Protein AF-A0A7S2U3B2-F1 (afdb_monomer_lite)

Radius of gyration: 33.64 Å; chains: 1; bounding box: 68×94×94 Å

Foldseek 3Di:
DLLADDPDPHAQWDPPVDDLVRPDDDIDGNDADPDDHGRVLRSDPCNCVVLLVVLLLVLLVVLLVLLLVLLVLQLVVCVVVVVPLCNVQPSVLLNLLSCLQSVVLNVLVVLLVVDDCPDPPAADADDSVVVNVCLVVPQLDDDPSHDSDPPVSVSSNVSVVSNVVSLVSLLVRVLVVVVVVVVVVVPDDDDDDDDDDDDPPDDPDDPDPDPDDDDDDDDDDDDDDDDDDDDDDDDDDDDDDDDDDDDDDDPVVPVVSVVRSVVSNVVSVCSVVLSVVSSVLSSVSSVLVSVLSVVSVCLCCCQQVVQQPVVPPPPVSNVVSVVVSVVCCCCPNVPPSVVVVVVSVVCCCPRSRCVNRPPPPDDDDDDPDPVVVCVVPPD

InterPro domains:
  IPR002490 V-type ATPase, V0 complex, 116kDa subunit family [PF01496] (1-370)
  IPR002490 V-type ATPase, V0 complex, 116kDa subunit family [PTHR11629] (1-371)

Organism: NCBI:txid641309

Sequence (379 aa):
CFSVPINAFGSHWDSKGYWIGGPKGSFSANGPYPYGVDPIWYGTKNQLQFFNSLKMKISVILGVTQMTFGIFLGAFNHVYERDWLGLFLEWIPRMLFMTCTFGYMIAIIVYKWTVDWSQPGLNAPPNLIQTMIKMFLSPGVVPKDSELYPGQAEVQLYLILTALLSVPVMLLAKPCINHFCCSQGGGGGRHGDDHHGPGATEMDQVVHEKTGLMQSKGKSGGYGSLEEGGDSKRGGGGGGVSASHEHEGDEHGEHSFSDVLIHQGIHTIEFVLGCVSNTASYLRLWALSLAHAELSEVFWSKLIVGLGLEGGFGPVGMVLAFGAWFVATFAVLLCMDTMECVLHALRLHWVEFQNKFYHAEGYKFDALDFASDAFKYGE

Structure (mmCIF, N/CA/C/O backbone):
data_AF-A0A7S2U3B2-F1
#
_entry.id   AF-A0A7S2U3B2-F1
#
loop_
_atom_site.group_PDB
_atom_site.id
_atom_site.type_symbol
_atom_site.label_atom_id
_atom_site.label_alt_id
_atom_site.label_comp_id
_atom_site.label_asym_id
_atom_site.label_entity_id
_atom_site.label_seq_id
_atom_site.pdbx_PDB_ins_code
_atom_site.Cartn_x
_atom_site.Cartn_y
_atom_site.Cartn_z
_atom_site.occupancy
_atom_site.B_iso_or_equiv
_atom_site.auth_seq_id
_atom_site.auth_comp_id
_atom_site.auth_asym_id
_atom_site.auth_atom_id
_atom_site.pdbx_PDB_model_num
ATOM 1 N N . CYS A 1 1 ? 8.469 0.133 -20.065 1.00 76.69 1 CYS A N 1
ATOM 2 C CA . CYS A 1 1 ? 8.571 -1.229 -20.626 1.00 76.69 1 CYS A CA 1
ATOM 3 C C . CYS A 1 1 ? 10.051 -1.577 -20.713 1.00 76.69 1 CYS A C 1
ATOM 5 O O . CYS A 1 1 ? 10.758 -0.807 -21.343 1.00 76.69 1 CYS A O 1
ATOM 7 N N . PHE A 1 2 ? 10.527 -2.635 -20.042 1.00 79.25 2 PHE A N 1
ATOM 8 C CA . PHE A 1 2 ? 11.958 -3.004 -20.004 1.00 79.25 2 PHE A CA 1
ATOM 9 C C . PHE A 1 2 ? 12.896 -1.806 -19.734 1.00 79.25 2 PHE A C 1
ATOM 11 O O . PHE A 1 2 ? 13.703 -1.432 -20.574 1.00 79.25 2 PHE A O 1
ATOM 18 N N . SER A 1 3 ? 12.722 -1.142 -18.586 1.00 76.38 3 SER A N 1
ATOM 19 C CA . SER A 1 3 ? 13.345 0.149 -18.219 1.00 76.38 3 SER A CA 1
ATOM 20 C C . SER A 1 3 ? 13.009 1.379 -19.086 1.00 76.38 3 SER A C 1
ATOM 22 O O . SER A 1 3 ? 13.077 2.496 -18.581 1.00 76.38 3 SER A O 1
ATOM 24 N N . VAL A 1 4 ? 12.615 1.227 -20.353 1.00 80.06 4 VAL A N 1
ATOM 25 C CA . VAL A 1 4 ? 12.355 2.348 -21.277 1.00 80.06 4 VAL A CA 1
ATOM 26 C C . VAL A 1 4 ? 10.967 2.981 -21.024 1.00 80.06 4 VAL A C 1
ATOM 28 O O . VAL A 1 4 ? 9.979 2.243 -20.886 1.00 80.06 4 VAL A O 1
ATOM 31 N N . PRO A 1 5 ? 10.830 4.323 -20.972 1.00 81.19 5 PRO A N 1
ATOM 32 C CA . PRO A 1 5 ? 9.531 4.996 -20.863 1.00 81.19 5 PRO A CA 1
ATOM 33 C C . PRO A 1 5 ? 8.681 4.857 -22.138 1.00 81.19 5 PRO A C 1
ATOM 35 O O . PRO A 1 5 ? 9.207 4.778 -23.245 1.00 81.19 5 PRO A O 1
ATOM 38 N N . ILE A 1 6 ? 7.349 4.884 -21.997 1.00 80.75 6 ILE A N 1
ATOM 39 C CA . ILE A 1 6 ? 6.411 4.923 -23.134 1.00 80.75 6 ILE A CA 1
ATOM 40 C C . ILE A 1 6 ? 5.823 6.332 -23.236 1.00 80.75 6 ILE A C 1
ATOM 42 O O . ILE A 1 6 ? 4.977 6.713 -22.427 1.00 80.75 6 ILE A O 1
ATOM 46 N N . ASN A 1 7 ? 6.230 7.095 -24.251 1.00 81.00 7 ASN A N 1
ATOM 47 C CA . ASN A 1 7 ? 5.630 8.393 -24.552 1.00 81.00 7 ASN A CA 1
ATOM 48 C C . ASN A 1 7 ? 4.385 8.225 -25.438 1.00 81.00 7 ASN A C 1
ATOM 50 O O . ASN A 1 7 ? 4.483 8.248 -26.661 1.00 81.00 7 ASN A O 1
ATOM 54 N N . ALA A 1 8 ? 3.231 8.012 -24.801 1.00 77.81 8 ALA A N 1
ATOM 55 C CA . ALA A 1 8 ? 1.950 7.797 -25.479 1.00 77.81 8 ALA A CA 1
ATOM 56 C C . ALA A 1 8 ? 1.129 9.087 -25.671 1.00 77.81 8 ALA A C 1
ATOM 58 O O . ALA A 1 8 ? 0.425 9.210 -26.668 1.00 77.81 8 ALA A O 1
ATOM 59 N N . PHE A 1 9 ? 1.220 10.041 -24.734 1.00 77.81 9 PHE A N 1
ATOM 60 C CA . PHE A 1 9 ? 0.371 11.245 -24.703 1.00 77.81 9 PHE A CA 1
ATOM 61 C C . PHE A 1 9 ? 1.137 12.567 -24.901 1.00 77.81 9 PHE A C 1
ATOM 63 O O . PHE A 1 9 ? 0.523 13.630 -24.889 1.00 77.81 9 PHE A O 1
ATOM 70 N N . GLY A 1 10 ? 2.460 12.513 -25.090 1.00 75.88 10 GLY A N 1
ATOM 71 C CA . GLY A 1 10 ? 3.335 13.687 -25.120 1.00 75.88 10 GLY A CA 1
ATOM 72 C C . GLY A 1 10 ? 3.741 14.147 -23.715 1.00 75.88 10 GLY A C 1
ATOM 73 O O . GLY A 1 10 ? 2.912 14.209 -22.810 1.00 75.88 10 GLY A O 1
ATOM 74 N N . SER A 1 11 ? 5.022 14.490 -23.530 1.00 76.00 11 SER A N 1
ATOM 75 C CA . SER A 1 11 ? 5.510 15.131 -22.297 1.00 76.00 11 SER A CA 1
ATOM 76 C C . SER A 1 11 ? 4.694 16.388 -22.012 1.00 76.00 11 SER A C 1
ATOM 78 O O . SER A 1 11 ? 4.615 17.274 -22.865 1.00 76.00 11 SER A O 1
ATOM 80 N N . HIS A 1 12 ? 4.125 16.485 -20.812 1.00 75.44 12 HIS A N 1
ATOM 81 C CA . HIS A 1 12 ? 3.446 17.698 -20.344 1.00 75.44 12 HIS A CA 1
ATOM 82 C C . HIS A 1 12 ? 4.423 18.677 -19.666 1.00 75.44 12 HIS A C 1
ATOM 84 O O . HIS A 1 12 ? 4.019 19.721 -19.155 1.00 75.44 12 HIS A O 1
ATOM 90 N N . TRP A 1 13 ? 5.725 18.381 -19.708 1.00 73.56 13 TRP A N 1
ATOM 91 C CA . TRP A 1 13 ? 6.795 19.300 -19.337 1.00 73.56 13 TRP A CA 1
ATOM 92 C C . TRP A 1 13 ? 7.389 19.970 -20.573 1.00 73.56 13 TRP A C 1
ATOM 94 O O . TRP A 1 13 ? 7.889 19.301 -21.481 1.00 73.56 13 TRP A O 1
ATOM 104 N N . ASP A 1 14 ? 7.369 21.301 -20.574 1.00 66.56 14 ASP A N 1
ATOM 105 C CA . ASP A 1 14 ? 7.989 22.141 -21.592 1.00 66.56 14 ASP A CA 1
ATOM 106 C C . ASP A 1 14 ? 9.500 22.269 -21.349 1.00 66.56 14 ASP A C 1
ATOM 108 O O . ASP A 1 14 ? 9.976 22.894 -20.387 1.00 66.56 14 ASP A O 1
ATOM 112 N N . SER A 1 15 ? 10.256 21.676 -22.269 1.00 61.41 15 SER A N 1
ATOM 113 C CA . SER A 1 15 ? 11.672 21.930 -22.485 1.00 61.41 15 SER A CA 1
ATOM 114 C C . SER A 1 15 ? 11.867 23.278 -23.188 1.00 61.41 15 SER A C 1
ATOM 116 O O . SER A 1 15 ? 11.974 23.325 -24.415 1.00 61.41 15 SER A O 1
ATOM 118 N N . LYS A 1 16 ? 12.002 24.360 -22.406 1.00 56.31 16 LYS A N 1
ATOM 119 C CA . LYS A 1 16 ? 12.279 25.746 -22.856 1.00 56.31 16 LYS A CA 1
ATOM 120 C C . LYS A 1 16 ? 13.660 25.916 -23.520 1.00 56.31 16 LYS A C 1
ATOM 122 O O . LYS A 1 16 ? 14.511 26.648 -23.024 1.00 56.31 16 LYS A O 1
ATOM 127 N N . GLY A 1 17 ? 13.910 25.189 -24.609 1.00 52.84 17 GLY A N 1
ATOM 128 C CA . GLY A 1 17 ? 15.209 25.047 -25.276 1.00 52.84 17 GLY A CA 1
ATOM 129 C C . GLY A 1 17 ? 16.146 23.987 -24.673 1.00 52.84 17 GLY A C 1
ATOM 130 O O . GLY A 1 17 ? 17.257 23.826 -25.166 1.00 52.84 17 GLY A O 1
ATOM 131 N N . TYR A 1 18 ? 15.730 23.254 -23.631 1.00 54.81 18 TYR A N 1
ATOM 132 C CA . TYR A 1 18 ? 16.591 22.324 -22.880 1.00 54.81 18 TYR A CA 1
ATOM 133 C C . TYR A 1 18 ? 16.289 20.851 -23.189 1.00 54.81 18 TYR A C 1
ATOM 135 O O . TYR A 1 18 ? 15.365 20.270 -22.625 1.00 54.81 18 TYR A O 1
ATOM 143 N N . TRP A 1 19 ? 17.087 20.225 -24.056 1.00 55.03 19 TRP A N 1
ATOM 144 C CA . TRP A 1 19 ? 17.022 18.780 -24.313 1.00 55.03 19 TRP A CA 1
ATOM 145 C C . TRP A 1 19 ? 17.720 17.950 -23.222 1.00 55.03 19 TRP A C 1
ATOM 147 O O . TRP A 1 19 ? 18.538 18.454 -22.448 1.00 55.03 19 TRP A O 1
ATOM 157 N N . ILE A 1 20 ? 17.433 16.645 -23.184 1.00 49.94 20 ILE A N 1
ATOM 158 C CA . ILE A 1 20 ? 18.119 15.681 -22.310 1.00 49.94 20 ILE A CA 1
ATOM 159 C C . ILE A 1 20 ? 19.614 15.665 -22.677 1.00 49.94 20 ILE A C 1
ATOM 161 O O . ILE A 1 20 ? 19.974 15.403 -23.821 1.00 49.94 20 ILE A O 1
ATOM 165 N N . GLY A 1 21 ? 20.481 15.990 -21.713 1.00 53.19 21 GLY A N 1
ATOM 166 C CA . GLY A 1 21 ? 21.924 16.184 -21.929 1.00 53.19 21 GLY A CA 1
ATOM 167 C C . GLY A 1 21 ? 22.357 17.631 -22.219 1.00 53.19 21 GLY A C 1
ATOM 168 O O . GLY A 1 21 ? 23.554 17.891 -22.324 1.00 53.19 21 GLY A O 1
ATOM 169 N N . GLY A 1 22 ? 21.419 18.578 -22.317 1.00 50.59 22 GLY A N 1
ATOM 170 C CA . GLY A 1 22 ? 21.702 20.012 -22.421 1.00 50.59 22 GLY A CA 1
ATOM 171 C C . GLY A 1 22 ? 22.151 20.668 -21.098 1.00 50.59 22 GLY A C 1
ATOM 172 O O . GLY A 1 22 ? 22.288 19.998 -20.068 1.00 50.59 22 GLY A O 1
ATOM 173 N N . PRO A 1 23 ? 22.384 21.997 -21.097 1.00 47.69 23 PRO A N 1
ATOM 174 C CA . PRO A 1 23 ? 22.688 22.755 -19.881 1.00 47.69 23 PRO A CA 1
ATOM 175 C C . PRO A 1 23 ? 21.550 22.682 -18.845 1.00 47.69 23 PRO A C 1
ATOM 177 O O . PRO A 1 23 ? 20.406 22.378 -19.172 1.00 47.69 23 PRO A O 1
ATOM 180 N N . LYS A 1 24 ? 21.864 22.968 -17.572 1.00 54.25 24 LYS A N 1
ATOM 181 C CA . LYS A 1 24 ? 20.928 22.853 -16.435 1.00 54.25 24 LYS A CA 1
ATOM 182 C C . LYS A 1 24 ? 19.775 23.873 -16.517 1.00 54.25 24 LYS A C 1
ATOM 184 O O . LYS A 1 24 ? 19.866 24.946 -15.925 1.00 54.25 24 LYS A O 1
ATOM 189 N N . GLY A 1 25 ? 18.696 23.527 -17.213 1.00 55.75 25 GLY A N 1
ATOM 190 C CA . GLY A 1 25 ? 17.423 24.251 -17.186 1.00 55.75 25 GLY A CA 1
ATOM 191 C C . GLY A 1 25 ? 16.462 23.725 -16.113 1.00 55.75 25 GLY A C 1
ATOM 192 O O . GLY A 1 25 ? 16.586 22.588 -15.659 1.00 55.75 25 GLY A O 1
ATOM 193 N N . SER A 1 26 ? 15.480 24.548 -15.737 1.00 58.72 26 SER A N 1
ATOM 194 C CA . SER A 1 26 ? 14.281 24.091 -15.023 1.00 58.72 26 SER A CA 1
ATOM 195 C C . SER A 1 26 ? 13.152 23.900 -16.035 1.00 58.72 26 SER A C 1
ATOM 197 O O . SER A 1 26 ? 12.854 24.821 -16.798 1.00 58.72 26 SER A O 1
ATOM 199 N N . PHE A 1 27 ? 12.543 22.716 -16.058 1.00 63.78 27 PHE A N 1
ATOM 200 C CA . PHE A 1 27 ? 11.404 22.420 -16.928 1.00 63.78 27 PHE A CA 1
ATOM 201 C C . PHE A 1 27 ? 10.131 23.090 -16.397 1.00 63.78 27 PHE A C 1
ATOM 203 O O . PHE A 1 27 ? 9.949 23.224 -15.186 1.00 63.78 27 PHE A O 1
ATOM 210 N N . SER A 1 28 ? 9.239 23.501 -17.299 1.00 63.97 28 SER A N 1
ATOM 211 C CA . SER A 1 28 ? 7.953 24.110 -16.937 1.00 63.97 28 SER A CA 1
ATOM 212 C C . SER A 1 28 ? 6.850 23.058 -17.027 1.00 63.97 28 SER A C 1
ATOM 214 O O . SER A 1 28 ? 6.685 22.460 -18.085 1.00 63.97 28 SER A O 1
ATOM 216 N N . ALA A 1 29 ? 6.094 22.825 -15.955 1.00 66.56 29 ALA A N 1
ATOM 217 C CA . ALA A 1 29 ? 4.948 21.918 -16.001 1.00 66.56 29 ALA A CA 1
ATOM 218 C C . ALA A 1 29 ? 3.741 22.605 -16.658 1.00 66.56 29 ALA A C 1
ATOM 220 O O . ALA A 1 29 ? 3.309 23.659 -16.192 1.00 66.56 29 ALA A O 1
ATOM 221 N N . ASN A 1 30 ? 3.163 21.979 -17.683 1.00 68.19 30 ASN A N 1
ATOM 222 C CA . ASN A 1 30 ? 1.930 22.413 -18.351 1.00 68.19 30 ASN A CA 1
ATOM 223 C C . ASN A 1 30 ? 0.727 21.530 -17.947 1.00 68.19 30 ASN A C 1
ATOM 225 O O . ASN A 1 30 ? -0.186 21.306 -18.738 1.00 68.19 30 ASN A O 1
ATOM 229 N N . GLY A 1 31 ? 0.735 21.019 -16.711 1.00 77.88 31 GLY A N 1
ATOM 230 C CA . GLY A 1 31 ? -0.308 20.159 -16.141 1.00 77.88 31 GLY A CA 1
ATOM 231 C C . GLY A 1 31 ? 0.163 18.730 -15.819 1.00 77.88 31 GLY A C 1
ATOM 232 O O . GLY A 1 31 ? 1.316 18.379 -16.076 1.00 77.88 31 GLY A O 1
ATOM 233 N N . PRO A 1 32 ? -0.708 17.904 -15.210 1.00 82.12 32 PRO A N 1
ATOM 234 C CA . PRO A 1 32 ? -0.425 16.497 -14.935 1.00 82.12 32 PRO A CA 1
ATOM 235 C C . PRO A 1 32 ? -0.490 15.646 -16.214 1.00 82.12 32 PRO A C 1
ATOM 237 O O . PRO A 1 32 ? -1.300 15.901 -17.102 1.00 82.12 32 PRO A O 1
ATOM 240 N N . TYR A 1 33 ? 0.330 14.594 -16.285 1.00 84.69 33 TYR A N 1
ATOM 241 C CA . TYR A 1 33 ? 0.316 13.646 -17.403 1.00 84.69 33 TYR A CA 1
ATOM 242 C C . TYR A 1 33 ? -0.963 12.776 -17.371 1.00 84.69 33 TYR A C 1
ATOM 244 O O . TYR A 1 33 ? -1.302 12.276 -16.295 1.00 84.69 33 TYR A O 1
ATOM 252 N N . PRO A 1 34 ? -1.668 12.540 -18.500 1.00 83.50 34 PRO A N 1
ATOM 253 C CA . PRO A 1 34 ? -3.007 11.930 -18.487 1.00 83.50 34 PRO A CA 1
ATOM 254 C C . PRO A 1 34 ? -3.116 10.506 -17.919 1.00 83.50 34 PRO A C 1
ATOM 256 O O . PRO A 1 34 ? -4.184 10.126 -17.442 1.00 83.50 34 PRO A O 1
ATOM 259 N N . TYR A 1 35 ? -2.053 9.695 -17.986 1.00 86.31 35 TYR A N 1
ATOM 260 C CA . TYR A 1 35 ? -2.080 8.311 -17.500 1.00 86.31 35 TYR A CA 1
ATOM 261 C C . TYR A 1 35 ? -0.710 7.840 -16.996 1.00 86.31 35 TYR A C 1
ATOM 263 O O . TYR A 1 35 ? 0.220 7.644 -17.777 1.00 86.31 35 TYR A O 1
ATOM 271 N N . GLY A 1 36 ? -0.590 7.607 -15.687 1.00 84.62 36 GLY A N 1
ATOM 272 C CA . GLY A 1 36 ? 0.650 7.149 -15.056 1.00 84.62 36 GLY A CA 1
ATOM 273 C C . GLY A 1 36 ? 1.613 8.293 -14.723 1.00 84.62 36 GLY A C 1
ATOM 274 O O . GLY A 1 36 ? 1.199 9.329 -14.213 1.00 84.62 36 GLY A O 1
ATOM 275 N N . VAL A 1 37 ? 2.910 8.087 -14.965 1.00 85.44 37 VAL A N 1
ATOM 276 C CA . VAL A 1 37 ? 3.977 9.070 -14.700 1.00 85.44 37 VAL A CA 1
ATOM 277 C C . VAL A 1 37 ? 4.531 9.586 -16.024 1.00 85.44 37 VAL A C 1
ATOM 279 O O . VAL A 1 37 ? 4.702 8.805 -16.959 1.00 85.44 37 VAL A O 1
ATOM 282 N N . ASP A 1 38 ? 4.827 10.888 -16.093 1.00 84.69 38 ASP A N 1
ATOM 283 C CA . ASP A 1 38 ? 5.354 11.512 -17.309 1.00 84.69 38 ASP A CA 1
ATOM 284 C C . ASP A 1 38 ? 6.690 10.863 -17.750 1.00 84.69 38 ASP A C 1
ATOM 286 O O . ASP A 1 38 ? 7.602 10.727 -16.922 1.00 84.69 38 ASP A O 1
ATOM 290 N N . PRO A 1 39 ? 6.835 10.485 -19.036 1.00 81.69 39 PRO A N 1
ATOM 291 C CA . PRO A 1 39 ? 8.071 9.961 -19.613 1.00 81.69 39 PRO A CA 1
ATOM 292 C C . PRO A 1 39 ? 9.337 10.759 -19.288 1.00 81.69 39 PRO A C 1
ATOM 294 O O . PRO A 1 39 ? 10.398 10.148 -19.151 1.00 81.69 39 PRO A O 1
ATOM 297 N N . ILE A 1 40 ? 9.252 12.090 -19.158 1.00 80.12 40 ILE A N 1
ATOM 298 C CA . ILE A 1 40 ? 10.430 12.960 -19.015 1.00 80.12 40 ILE A CA 1
ATOM 299 C C . ILE A 1 40 ? 11.217 12.721 -17.721 1.00 80.12 40 ILE A C 1
ATOM 301 O O . ILE A 1 40 ? 12.382 13.096 -17.651 1.00 80.12 40 ILE A O 1
ATOM 305 N N . TRP A 1 41 ? 10.623 12.095 -16.697 1.00 80.12 41 TRP A N 1
ATOM 306 C CA . TRP A 1 41 ? 11.331 11.791 -15.448 1.00 80.12 41 TRP A CA 1
ATOM 307 C C . TRP A 1 41 ? 12.462 10.773 -15.635 1.00 80.12 41 TRP A C 1
ATOM 309 O O . TRP A 1 41 ? 13.432 10.806 -14.872 1.00 80.12 41 TRP A O 1
ATOM 319 N N . TYR A 1 42 ? 12.365 9.909 -16.649 1.00 76.44 42 TYR A N 1
ATOM 320 C CA . TYR A 1 42 ? 13.389 8.919 -16.976 1.00 76.44 42 TYR A CA 1
ATOM 321 C C . TYR A 1 42 ? 14.630 9.586 -17.588 1.00 76.44 42 TYR A C 1
ATOM 323 O O . TYR A 1 42 ? 14.536 10.355 -18.544 1.00 76.44 42 TYR A O 1
ATOM 331 N N . GLY A 1 43 ? 15.807 9.296 -17.030 1.00 72.75 43 GLY A N 1
ATOM 332 C CA . GLY A 1 43 ? 17.074 9.942 -17.386 1.00 72.75 43 GLY A CA 1
ATOM 333 C C . GLY A 1 43 ? 17.335 11.276 -16.670 1.00 72.75 43 GLY A C 1
ATOM 334 O O . GLY A 1 43 ? 18.353 11.924 -16.930 1.00 72.75 43 GLY A O 1
ATOM 335 N N . THR A 1 44 ? 16.464 11.708 -15.748 1.00 78.31 44 THR A N 1
ATOM 336 C CA . THR A 1 44 ? 16.716 12.909 -14.929 1.00 78.31 44 THR A CA 1
ATOM 337 C C . THR A 1 44 ? 17.548 12.583 -13.693 1.00 78.31 44 THR A C 1
ATOM 339 O O . THR A 1 44 ? 17.367 11.557 -13.045 1.00 78.31 44 THR A O 1
ATOM 342 N N . LYS A 1 45 ? 18.412 13.515 -13.269 1.00 77.25 45 LYS A N 1
ATOM 343 C CA . LYS A 1 45 ? 19.232 13.342 -12.050 1.00 77.25 45 LYS A CA 1
ATOM 344 C C . LYS A 1 45 ? 18.415 13.221 -10.754 1.00 77.25 45 LYS A C 1
ATOM 346 O O . LYS A 1 45 ? 18.956 12.794 -9.742 1.00 77.25 45 LYS A O 1
ATOM 351 N N . ASN A 1 46 ? 17.126 13.567 -10.801 1.00 83.44 46 ASN A N 1
ATOM 352 C CA . ASN A 1 46 ? 16.208 13.530 -9.664 1.00 83.44 46 ASN A CA 1
ATOM 353 C C . ASN A 1 46 ? 15.191 12.366 -9.759 1.00 83.44 46 ASN A C 1
ATOM 355 O O . ASN A 1 46 ? 14.357 12.232 -8.862 1.00 83.44 46 ASN A O 1
ATOM 359 N N . GLN A 1 47 ? 15.279 11.515 -10.797 1.00 83.62 47 GLN A N 1
ATOM 360 C CA . GLN A 1 47 ? 14.427 10.338 -11.051 1.00 83.62 47 GLN A CA 1
ATOM 361 C C . GLN A 1 47 ? 14.191 9.520 -9.775 1.00 83.62 47 GLN A C 1
ATOM 363 O O . GLN A 1 47 ? 13.054 9.355 -9.328 1.00 83.62 47 GLN A O 1
ATOM 368 N N . LEU A 1 48 ? 15.281 9.066 -9.147 1.00 84.81 48 LEU A N 1
ATOM 369 C CA . LEU A 1 48 ? 15.239 8.212 -7.962 1.00 84.81 48 LEU A CA 1
ATOM 370 C C . LEU A 1 48 ? 14.559 8.900 -6.767 1.00 84.81 48 LEU A C 1
ATOM 372 O O . LEU A 1 48 ? 13.788 8.262 -6.055 1.00 84.81 48 LEU A O 1
ATOM 376 N N . GLN A 1 49 ? 14.780 10.203 -6.562 1.00 86.12 49 GLN A N 1
ATOM 377 C CA . GLN A 1 49 ? 14.166 10.956 -5.460 1.00 86.12 49 GLN A CA 1
ATOM 378 C C . GLN A 1 49 ? 12.646 11.098 -5.646 1.00 86.12 49 GLN A C 1
ATOM 380 O O . GLN A 1 49 ? 11.887 10.935 -4.685 1.00 86.12 49 GLN A O 1
ATOM 385 N N . PHE A 1 50 ? 12.197 11.351 -6.881 1.00 87.12 50 PHE A N 1
ATOM 386 C CA . PHE A 1 50 ? 10.777 11.414 -7.227 1.00 87.12 50 PHE A CA 1
ATOM 387 C C . PHE A 1 50 ? 10.099 10.045 -7.061 1.00 87.12 50 PHE A C 1
ATOM 389 O O . PHE A 1 50 ? 9.135 9.922 -6.298 1.00 87.12 50 PHE A O 1
ATOM 396 N N . PHE A 1 51 ? 10.630 8.999 -7.704 1.00 88.50 51 PHE A N 1
ATOM 397 C CA . PHE A 1 51 ? 10.034 7.660 -7.667 1.00 88.50 51 PHE A CA 1
ATOM 398 C C . PHE A 1 51 ? 10.062 7.022 -6.274 1.00 88.50 51 PHE A C 1
ATOM 400 O O . PHE A 1 51 ? 9.097 6.347 -5.919 1.00 88.50 51 PHE A O 1
ATOM 407 N N . ASN A 1 52 ? 11.099 7.264 -5.466 1.00 90.00 52 ASN A N 1
ATOM 408 C CA . ASN A 1 52 ? 11.144 6.853 -4.060 1.00 90.00 52 ASN A CA 1
ATOM 409 C C . ASN A 1 52 ? 9.963 7.464 -3.282 1.00 90.00 52 ASN A C 1
ATOM 411 O O . ASN A 1 52 ? 9.121 6.733 -2.757 1.00 90.00 52 ASN A O 1
ATOM 415 N N . SER A 1 53 ? 9.822 8.796 -3.307 1.00 89.38 53 SER A N 1
ATOM 416 C CA . SER A 1 53 ? 8.745 9.479 -2.577 1.00 89.38 53 SER A CA 1
ATOM 417 C C . SER A 1 53 ? 7.344 9.091 -3.068 1.00 89.38 53 SER A C 1
ATOM 419 O O . SER A 1 53 ? 6.412 9.030 -2.265 1.00 89.38 53 SER A O 1
ATOM 421 N N . LEU A 1 54 ? 7.183 8.834 -4.370 1.00 90.38 54 LEU A N 1
ATOM 422 C CA . LEU A 1 54 ? 5.922 8.394 -4.968 1.00 90.38 54 LEU A CA 1
ATOM 423 C C . LEU A 1 54 ? 5.565 6.958 -4.552 1.00 90.38 54 LEU A C 1
ATOM 425 O O . LEU A 1 54 ? 4.494 6.734 -3.985 1.00 90.38 54 LEU A O 1
ATOM 429 N N . LYS A 1 55 ? 6.466 5.994 -4.786 1.00 91.75 55 LYS A N 1
ATOM 430 C CA . LYS A 1 55 ? 6.230 4.574 -4.487 1.00 91.75 55 LYS A CA 1
ATOM 431 C C . LYS A 1 55 ? 6.020 4.335 -2.992 1.00 91.75 55 LYS A C 1
ATOM 433 O O . LYS A 1 55 ? 5.109 3.589 -2.644 1.00 91.75 55 LYS A O 1
ATOM 438 N N . MET A 1 56 ? 6.782 5.002 -2.117 1.00 91.69 56 MET A N 1
ATOM 439 C CA . MET A 1 56 ? 6.605 4.914 -0.661 1.00 91.69 56 MET A CA 1
ATOM 440 C C . MET A 1 56 ? 5.181 5.310 -0.235 1.00 91.69 56 MET A C 1
ATOM 442 O O . MET A 1 56 ? 4.534 4.583 0.515 1.00 91.69 56 MET A O 1
ATOM 446 N N . LYS A 1 57 ? 4.658 6.432 -0.750 1.00 92.88 57 LYS A N 1
ATOM 447 C CA . LYS A 1 57 ? 3.295 6.904 -0.441 1.00 92.88 57 LYS A CA 1
ATOM 448 C C . LYS A 1 57 ? 2.219 5.950 -0.956 1.00 92.88 57 LYS A C 1
ATOM 450 O O . LYS A 1 57 ? 1.276 5.661 -0.227 1.00 92.88 57 LYS A O 1
ATOM 455 N N . ILE A 1 58 ? 2.368 5.442 -2.181 1.00 92.56 58 ILE A N 1
ATOM 456 C CA . ILE A 1 58 ? 1.421 4.484 -2.776 1.00 92.56 58 ILE A CA 1
ATOM 457 C C . ILE A 1 58 ? 1.398 3.174 -1.973 1.00 92.56 58 ILE A C 1
ATOM 459 O O . ILE A 1 58 ? 0.322 2.686 -1.643 1.00 92.56 58 ILE A O 1
ATOM 463 N N . SER A 1 59 ? 2.568 2.645 -1.602 1.00 92.88 59 SER A N 1
ATOM 464 C CA . SER A 1 59 ? 2.720 1.465 -0.735 1.00 92.88 59 SER A CA 1
ATOM 465 C C . SER A 1 59 ? 1.954 1.622 0.588 1.00 92.88 59 SER A C 1
ATOM 467 O O . SER A 1 59 ? 1.190 0.733 0.967 1.00 92.88 59 SER A O 1
ATOM 469 N N . VAL A 1 60 ? 2.089 2.780 1.240 1.00 92.56 60 VAL A N 1
ATOM 470 C CA . VAL A 1 60 ? 1.385 3.106 2.488 1.00 92.56 60 VAL A CA 1
ATOM 471 C C . VAL A 1 60 ? -0.132 3.218 2.288 1.00 92.56 60 VAL A C 1
ATOM 473 O O . VAL A 1 60 ? -0.888 2.645 3.072 1.00 92.56 60 VAL A O 1
ATOM 476 N N . ILE A 1 61 ? -0.592 3.899 1.231 1.00 93.81 61 ILE A N 1
ATOM 477 C CA . ILE A 1 61 ? -2.027 4.027 0.910 1.00 93.81 61 ILE A CA 1
ATOM 478 C C . ILE A 1 61 ? -2.657 2.650 0.658 1.00 93.81 61 ILE A C 1
ATOM 480 O O . ILE A 1 61 ? -3.718 2.354 1.212 1.00 93.81 61 ILE A O 1
ATOM 484 N N . LEU A 1 62 ? -2.004 1.798 -0.139 1.00 92.81 62 LEU A N 1
ATOM 485 C CA . LEU A 1 62 ? -2.487 0.447 -0.438 1.00 92.81 62 LEU A CA 1
ATOM 486 C C . LEU A 1 62 ? -2.565 -0.412 0.828 1.00 92.81 62 LEU A C 1
ATOM 488 O O . LEU A 1 62 ? -3.605 -1.018 1.076 1.00 92.81 62 LEU A O 1
ATOM 492 N N . GLY A 1 63 ? -1.520 -0.407 1.661 1.00 92.50 63 GLY A N 1
ATOM 493 C CA . GLY A 1 63 ? -1.488 -1.192 2.897 1.00 92.50 63 GLY A CA 1
ATOM 494 C C . GLY A 1 63 ? -2.566 -0.798 3.902 1.00 92.50 63 GLY A C 1
ATOM 495 O O . GLY A 1 63 ? -3.291 -1.651 4.410 1.00 92.50 63 GLY A O 1
ATOM 496 N N . VAL A 1 64 ? -2.737 0.503 4.141 1.00 93.06 64 VAL A N 1
ATOM 497 C CA . VAL A 1 64 ? -3.796 1.027 5.018 1.00 93.06 64 VAL A CA 1
ATOM 498 C C . VAL A 1 64 ? -5.190 0.715 4.455 1.00 93.06 64 VAL A C 1
ATOM 500 O O . VAL A 1 64 ? -6.077 0.328 5.217 1.00 93.06 64 VAL A O 1
ATOM 503 N N . THR A 1 65 ? -5.380 0.788 3.134 1.00 92.94 65 THR A N 1
ATOM 504 C CA . THR A 1 65 ? -6.652 0.429 2.480 1.00 92.94 65 THR A CA 1
ATOM 505 C C . THR A 1 65 ? -6.959 -1.066 2.625 1.00 92.94 65 THR A C 1
ATOM 507 O O . THR A 1 65 ? -8.040 -1.421 3.095 1.00 92.94 65 THR A O 1
ATOM 510 N N . GLN A 1 66 ? -6.002 -1.947 2.309 1.00 93.06 66 GLN A N 1
ATOM 511 C CA . GLN A 1 66 ? -6.144 -3.404 2.441 1.00 93.06 66 GLN A CA 1
ATOM 512 C C . GLN A 1 66 ? -6.408 -3.820 3.895 1.00 93.06 66 GLN A C 1
ATOM 514 O O . GLN A 1 66 ? -7.268 -4.661 4.161 1.00 93.06 66 GLN A O 1
ATOM 519 N N . MET A 1 67 ? -5.725 -3.196 4.856 1.00 91.31 67 MET A N 1
ATOM 520 C CA . MET A 1 67 ? -5.938 -3.469 6.277 1.00 91.31 67 MET A CA 1
ATOM 521 C C . MET A 1 67 ? -7.268 -2.944 6.814 1.00 91.31 67 MET A C 1
ATOM 523 O O . MET A 1 67 ? -7.837 -3.578 7.701 1.00 91.31 67 MET A O 1
ATOM 527 N N . THR A 1 68 ? -7.778 -1.831 6.285 1.00 91.75 68 THR A N 1
ATOM 528 C CA . THR A 1 68 ? -9.121 -1.336 6.625 1.00 91.75 68 THR A CA 1
ATOM 529 C C . THR A 1 68 ? -10.190 -2.266 6.044 1.00 91.75 68 THR A C 1
ATOM 531 O O . THR A 1 68 ? -11.126 -2.638 6.746 1.00 91.75 68 THR A O 1
ATOM 534 N N . PHE A 1 69 ? -10.008 -2.740 4.806 1.00 92.44 69 PHE A N 1
ATOM 535 C CA . PHE A 1 69 ? -10.874 -3.754 4.195 1.00 92.44 69 PHE A CA 1
ATOM 536 C C . PHE A 1 69 ? -10.891 -5.073 4.991 1.00 92.44 69 PHE A C 1
ATOM 538 O O . PHE A 1 69 ? -11.964 -5.616 5.235 1.00 92.44 69 PHE A O 1
ATOM 545 N N . GLY A 1 70 ? -9.741 -5.541 5.491 1.00 90.25 70 GLY A N 1
ATOM 546 C CA . GLY A 1 70 ? -9.679 -6.714 6.375 1.00 90.25 70 GLY A CA 1
ATOM 547 C C . GLY A 1 70 ? -10.485 -6.552 7.673 1.00 90.25 70 GLY A C 1
ATOM 548 O O . GLY A 1 70 ? -11.125 -7.501 8.114 1.00 90.25 70 GLY A O 1
ATOM 549 N N . ILE A 1 71 ? -10.528 -5.347 8.259 1.00 89.88 71 ILE A N 1
ATOM 550 C CA . ILE A 1 71 ? -11.371 -5.075 9.438 1.00 89.88 71 ILE A CA 1
ATOM 551 C C . ILE A 1 71 ? -12.860 -4.986 9.044 1.00 89.88 71 ILE A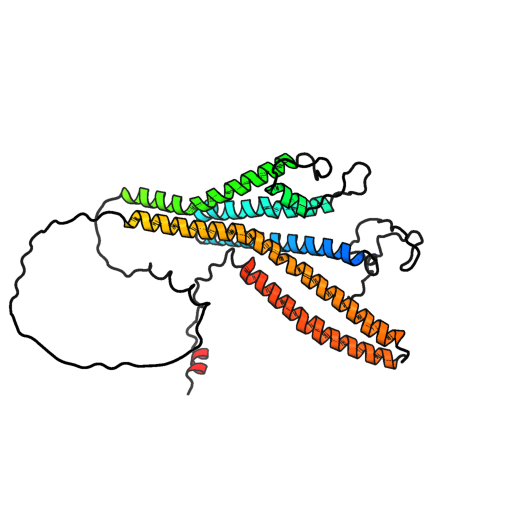 C 1
ATOM 553 O O . ILE A 1 71 ? -13.714 -5.456 9.794 1.00 89.88 71 ILE A O 1
ATOM 557 N N . PHE A 1 72 ? -13.205 -4.465 7.859 1.00 91.31 72 PHE A N 1
ATOM 558 C CA . PHE A 1 72 ? -14.582 -4.529 7.340 1.00 91.31 72 PHE A CA 1
ATOM 559 C C . PHE A 1 72 ? -15.082 -5.971 7.139 1.00 91.31 72 PHE A C 1
ATOM 561 O O . PHE A 1 72 ? -16.253 -6.236 7.403 1.00 91.31 72 PHE A O 1
ATOM 568 N N . LEU A 1 73 ? -14.221 -6.914 6.735 1.00 90.00 73 LEU A N 1
ATOM 569 C CA . LEU A 1 73 ? -14.597 -8.333 6.662 1.00 90.00 73 LEU A CA 1
ATOM 570 C C . LEU A 1 73 ? -14.899 -8.929 8.047 1.00 90.00 73 LEU A C 1
ATOM 572 O O . LEU A 1 73 ? -15.869 -9.672 8.180 1.00 90.00 73 LEU A O 1
ATOM 576 N N . GLY A 1 74 ? -14.157 -8.531 9.087 1.00 85.81 74 GLY A N 1
ATOM 577 C CA . GLY A 1 74 ? -14.461 -8.902 10.476 1.00 85.81 74 GLY A CA 1
ATOM 578 C C . GLY A 1 74 ? -15.851 -8.438 10.939 1.00 85.81 74 GLY A C 1
ATOM 579 O O . GLY A 1 74 ? -16.560 -9.192 11.599 1.00 85.81 74 GLY A O 1
ATOM 580 N N . ALA A 1 75 ? -16.304 -7.248 10.517 1.00 88.44 75 ALA A N 1
ATOM 581 C CA . ALA A 1 75 ? -17.676 -6.795 10.786 1.00 88.44 75 ALA A CA 1
ATOM 582 C C . ALA A 1 75 ? -18.735 -7.740 10.206 1.00 88.44 75 ALA A C 1
ATOM 584 O O . ALA A 1 75 ? -19.721 -8.037 10.879 1.00 88.44 75 ALA A O 1
ATOM 585 N N . PHE A 1 76 ? -18.543 -8.226 8.976 1.00 89.12 76 PHE A N 1
ATOM 586 C CA . PHE A 1 76 ? -19.486 -9.168 8.371 1.00 89.12 76 PHE A CA 1
ATOM 587 C C . PHE A 1 76 ? -19.527 -10.513 9.111 1.00 89.12 76 PHE A C 1
ATOM 589 O O . PHE A 1 76 ? -20.596 -11.119 9.160 1.00 89.12 76 PHE A O 1
ATOM 596 N N . ASN A 1 77 ? -18.424 -10.940 9.739 1.00 87.62 77 ASN A N 1
ATOM 597 C CA . ASN A 1 77 ? -18.405 -12.150 10.562 1.00 87.62 77 ASN A CA 1
ATOM 598 C C . ASN A 1 77 ? -19.266 -11.991 11.829 1.00 87.62 77 ASN A C 1
ATOM 600 O O . ASN A 1 77 ? -20.216 -12.748 12.013 1.00 87.62 77 ASN A O 1
ATOM 604 N N . HIS A 1 78 ? -19.046 -10.931 12.620 1.00 85.12 78 HIS A N 1
ATOM 605 C CA . HIS A 1 78 ? -19.874 -10.648 13.806 1.00 85.12 78 HIS A CA 1
ATOM 606 C C . HIS A 1 78 ? -21.366 -10.461 13.461 1.00 85.12 78 HIS A C 1
ATOM 608 O O . HIS A 1 78 ? -22.242 -10.888 14.213 1.00 85.12 78 HIS A O 1
ATOM 614 N N . VAL A 1 79 ? -21.682 -9.863 12.303 1.00 89.62 79 VAL A N 1
ATOM 615 C CA . VAL A 1 79 ? -23.069 -9.723 11.812 1.00 89.62 79 VAL A CA 1
ATOM 616 C C . VAL A 1 79 ? -23.690 -11.076 11.430 1.00 89.62 79 VAL A C 1
ATOM 618 O O . VAL A 1 79 ? -24.885 -11.274 11.657 1.00 89.62 79 VAL A O 1
ATOM 621 N N . TYR A 1 80 ? -22.907 -12.010 10.881 1.00 89.75 80 TYR A N 1
ATOM 622 C CA . TYR A 1 80 ? -23.360 -13.369 10.564 1.00 89.75 80 TYR A CA 1
ATOM 623 C C . TYR A 1 80 ? -23.600 -14.203 11.834 1.00 89.75 80 TYR A C 1
ATOM 625 O O . TYR A 1 80 ? -24.656 -14.823 11.975 1.00 89.75 80 TYR A O 1
ATOM 633 N N . GLU A 1 81 ? -22.669 -14.144 12.788 1.00 85.44 81 GLU A N 1
ATOM 634 C CA . GLU A 1 81 ? -22.748 -14.802 14.104 1.00 85.44 81 GLU A CA 1
ATOM 635 C C . GLU A 1 81 ? -23.787 -14.160 15.041 1.00 85.44 81 GLU A C 1
ATOM 637 O O . GLU A 1 81 ? -24.210 -14.774 16.019 1.00 85.44 81 GLU A O 1
ATOM 642 N N . ARG A 1 82 ? -24.250 -12.946 14.705 1.00 84.69 82 ARG A N 1
ATOM 643 C CA . ARG A 1 82 ? -25.190 -12.104 15.469 1.00 84.69 82 ARG A CA 1
ATOM 644 C C . ARG A 1 82 ? -24.651 -11.594 16.810 1.00 84.69 82 ARG A C 1
ATOM 646 O O . ARG A 1 82 ? -25.443 -11.157 17.649 1.00 84.69 82 ARG A O 1
ATOM 653 N N . ASP A 1 83 ? -23.332 -11.560 16.988 1.00 82.38 83 ASP A N 1
ATOM 654 C CA . ASP A 1 83 ? -22.714 -10.862 18.117 1.00 82.38 83 ASP A CA 1
ATOM 655 C C . ASP A 1 83 ? -22.697 -9.342 17.886 1.00 82.38 83 ASP A C 1
ATOM 657 O O . ASP A 1 83 ? -21.733 -8.734 17.412 1.00 82.38 83 ASP A O 1
ATOM 661 N N . TRP A 1 84 ? -23.805 -8.707 18.261 1.00 80.69 84 TRP A N 1
ATOM 662 C CA . TRP A 1 84 ? -23.915 -7.252 18.277 1.00 80.69 84 TRP A CA 1
ATOM 663 C C . TRP A 1 84 ? -22.983 -6.602 19.309 1.00 80.69 84 TRP A C 1
ATOM 665 O O . TRP A 1 84 ? -22.572 -5.461 19.105 1.00 80.69 84 TRP A O 1
ATOM 675 N N . LEU A 1 85 ? -22.628 -7.288 20.402 1.00 78.94 85 LEU A N 1
ATOM 676 C CA . LEU A 1 85 ? -21.788 -6.710 21.453 1.00 78.94 85 LEU A CA 1
ATOM 677 C C . LEU A 1 85 ? -20.331 -6.618 20.990 1.00 78.94 85 LEU A C 1
ATOM 679 O O . LEU A 1 85 ? -19.744 -5.541 21.099 1.00 78.94 85 LEU A O 1
ATOM 683 N N . GLY A 1 86 ? -19.780 -7.669 20.380 1.00 78.38 86 GLY A N 1
ATOM 684 C CA . GLY A 1 86 ? -18.480 -7.628 19.701 1.00 78.38 86 GLY A CA 1
ATOM 685 C C . GLY A 1 86 ? -18.439 -6.604 18.563 1.00 78.38 86 GLY A C 1
ATOM 686 O O . GLY A 1 86 ? -17.476 -5.840 18.450 1.00 78.38 86 GLY A O 1
ATOM 687 N N . LEU A 1 87 ? -19.516 -6.475 17.778 1.00 84.50 87 LEU A N 1
ATOM 688 C CA . LEU A 1 87 ? -19.598 -5.451 16.730 1.00 84.50 87 LEU A CA 1
ATOM 689 C C . LEU A 1 87 ? -19.507 -4.015 17.294 1.00 84.50 87 LEU A C 1
ATOM 691 O O . LEU A 1 87 ? -18.772 -3.186 16.753 1.00 84.50 87 LEU A O 1
ATOM 695 N N . PHE A 1 88 ? -20.214 -3.702 18.386 1.00 85.62 88 PHE A N 1
ATOM 696 C CA . PHE A 1 88 ? -20.193 -2.356 18.977 1.00 85.62 88 PHE A CA 1
ATOM 697 C C . PHE A 1 88 ? -18.967 -2.076 19.864 1.00 85.62 88 PHE A C 1
ATOM 699 O O . PHE A 1 88 ? -18.493 -0.940 19.882 1.00 85.62 88 PHE A O 1
ATOM 706 N N . LEU A 1 89 ? -18.447 -3.071 20.591 1.00 81.56 89 LEU A N 1
ATOM 707 C CA . LEU A 1 89 ? -17.402 -2.883 21.611 1.00 81.56 89 LEU A CA 1
ATOM 708 C C . LEU A 1 89 ? -16.005 -3.348 21.183 1.00 81.56 89 LEU A C 1
ATOM 710 O O . LEU A 1 89 ? -15.024 -2.927 21.792 1.00 81.56 89 LEU A O 1
ATOM 714 N N . GLU A 1 90 ? -15.885 -4.157 20.129 1.00 83.50 90 GLU A N 1
ATOM 715 C CA . GLU A 1 90 ? -14.591 -4.553 19.566 1.00 83.50 90 GLU A CA 1
ATOM 716 C C . GLU A 1 90 ? -14.369 -3.951 18.172 1.00 83.50 90 GLU A C 1
ATOM 718 O O . GLU A 1 90 ? -13.379 -3.249 17.958 1.00 83.50 90 GLU A O 1
ATOM 723 N N . TRP A 1 91 ? -15.301 -4.142 17.230 1.00 88.94 91 TRP A N 1
ATOM 724 C CA . TRP A 1 91 ? -15.105 -3.687 15.847 1.00 88.94 91 TRP A CA 1
ATOM 725 C C . TRP A 1 91 ? -15.104 -2.156 15.693 1.00 88.94 91 TRP A C 1
ATOM 727 O O . TRP A 1 91 ? -14.248 -1.625 14.978 1.00 88.94 91 TRP A O 1
ATOM 737 N N . ILE A 1 92 ? -15.992 -1.420 16.377 1.00 90.50 92 ILE A N 1
ATOM 738 C CA . ILE A 1 92 ? -15.996 0.056 16.300 1.00 90.50 92 ILE A CA 1
ATOM 739 C C . ILE A 1 92 ? -14.683 0.663 16.833 1.00 90.50 92 ILE A C 1
ATOM 741 O O . ILE A 1 92 ? -14.076 1.438 16.088 1.00 90.50 92 ILE A O 1
ATOM 745 N N . PRO A 1 93 ? -14.173 0.324 18.039 1.00 89.94 93 PRO A N 1
ATOM 746 C CA . PRO A 1 93 ? -12.861 0.799 18.490 1.00 89.94 93 PRO A CA 1
ATOM 747 C C . PRO A 1 93 ? -11.719 0.416 17.540 1.00 89.94 93 PRO A C 1
ATOM 749 O O . PRO A 1 93 ? -10.896 1.271 17.207 1.00 89.94 93 PRO A O 1
ATOM 752 N N . ARG A 1 94 ? -11.717 -0.827 17.032 1.00 89.94 94 ARG A N 1
ATOM 753 C CA . ARG A 1 94 ? -10.743 -1.348 16.054 1.00 89.94 94 ARG A CA 1
ATOM 754 C C . ARG A 1 94 ? -10.708 -0.491 14.773 1.00 89.94 94 ARG A C 1
ATOM 756 O O . ARG A 1 94 ? -9.635 -0.087 14.321 1.00 89.94 94 ARG A O 1
ATOM 763 N N . MET A 1 95 ? -11.871 -0.145 14.217 1.00 91.69 95 MET A N 1
ATOM 764 C CA . MET A 1 95 ? -12.001 0.736 13.043 1.00 91.69 95 MET A CA 1
ATOM 765 C C . MET A 1 95 ? -11.655 2.199 13.330 1.00 91.69 95 MET A C 1
ATOM 767 O O . MET A 1 95 ? -11.016 2.860 12.503 1.00 91.69 95 MET A O 1
ATOM 771 N N . LEU A 1 96 ? -12.082 2.715 14.484 1.00 92.19 96 LEU A N 1
ATOM 772 C CA . LEU A 1 96 ? -11.863 4.103 14.878 1.00 92.19 96 LEU A CA 1
ATOM 773 C C . LEU A 1 96 ? -10.371 4.365 15.084 1.00 92.19 96 LEU A C 1
ATOM 775 O O . LEU A 1 96 ? -9.836 5.292 14.479 1.00 92.19 96 LEU A O 1
ATOM 779 N N . PHE A 1 97 ? -9.680 3.517 15.852 1.00 91.62 97 PHE A N 1
ATOM 780 C CA . PHE A 1 97 ? -8.234 3.613 16.066 1.00 91.62 97 PHE A CA 1
ATOM 781 C C . PHE A 1 97 ? -7.465 3.638 14.738 1.00 91.62 97 PHE A C 1
ATOM 783 O O . PHE A 1 97 ? -6.644 4.528 14.501 1.00 91.62 97 PHE A O 1
ATOM 790 N N . MET A 1 98 ? -7.782 2.696 13.842 1.00 90.31 98 MET A N 1
ATOM 791 C CA . MET A 1 98 ? -7.157 2.571 12.523 1.00 90.31 98 MET A CA 1
ATOM 792 C C . MET A 1 98 ? -7.382 3.821 11.652 1.00 90.31 98 MET A C 1
ATOM 794 O O . MET A 1 98 ? -6.462 4.302 10.983 1.00 90.31 98 MET A O 1
ATOM 798 N N . THR A 1 99 ? -8.591 4.386 11.690 1.00 90.81 99 THR A N 1
ATOM 799 C CA . THR A 1 99 ? -8.971 5.564 10.898 1.00 90.81 99 THR A CA 1
ATOM 800 C C . THR A 1 99 ? -8.361 6.851 11.465 1.00 90.81 99 THR A C 1
ATOM 802 O O . THR A 1 99 ? -7.812 7.654 10.709 1.00 90.81 99 THR A O 1
ATOM 805 N N . CYS A 1 100 ? -8.392 7.044 12.786 1.00 90.25 100 CYS A N 1
ATOM 806 C CA . CYS A 1 100 ? -7.864 8.245 13.436 1.00 90.25 100 CYS A CA 1
ATOM 807 C C . CYS A 1 100 ? -6.335 8.361 13.348 1.00 90.25 100 CYS A C 1
ATOM 809 O O . CYS A 1 100 ? -5.811 9.473 13.312 1.00 90.25 100 CYS A O 1
ATOM 811 N N . THR A 1 101 ? -5.624 7.232 13.287 1.00 88.25 101 THR A N 1
ATOM 812 C CA . THR A 1 101 ? -4.157 7.193 13.185 1.00 88.25 101 THR A CA 1
ATOM 813 C C . THR A 1 101 ? -3.691 7.132 11.725 1.00 88.25 101 THR A C 1
ATOM 815 O O . THR A 1 101 ? -3.160 8.107 11.188 1.00 88.25 101 THR A O 1
ATOM 818 N N . PHE A 1 102 ? -3.922 6.009 11.045 1.00 89.56 102 PHE A N 1
ATOM 819 C CA . PHE A 1 102 ? -3.403 5.749 9.700 1.00 89.56 102 PHE A CA 1
ATOM 820 C C . PHE A 1 102 ? -4.332 6.241 8.579 1.00 89.56 102 PHE A C 1
ATOM 822 O O . PHE A 1 102 ? -3.850 6.620 7.509 1.00 89.56 102 PHE A O 1
ATOM 829 N N . GLY A 1 103 ? -5.644 6.327 8.820 1.00 90.81 103 GLY A N 1
ATOM 830 C CA . GLY A 1 103 ? -6.577 6.997 7.903 1.00 90.81 103 GLY A CA 1
ATOM 831 C C . GLY A 1 103 ? -6.281 8.497 7.766 1.00 90.81 103 GLY A C 1
ATOM 832 O O . GLY A 1 103 ? -6.193 9.012 6.650 1.00 90.81 103 GLY A O 1
ATOM 833 N N . TYR A 1 104 ? -6.005 9.187 8.880 1.00 90.44 104 TYR A N 1
ATOM 834 C CA . TYR A 1 104 ? -5.531 10.578 8.854 1.00 90.44 104 TYR A CA 1
ATOM 835 C C . TYR A 1 104 ? -4.207 10.727 8.088 1.00 90.44 104 TYR A C 1
ATOM 837 O O . TYR A 1 104 ? -4.050 11.669 7.310 1.00 90.44 104 TYR A O 1
ATOM 845 N N . MET A 1 105 ? -3.287 9.766 8.226 1.00 89.12 105 MET A N 1
ATOM 846 C CA . MET A 1 105 ? -2.046 9.738 7.446 1.00 89.12 105 MET A CA 1
ATOM 847 C C . MET A 1 105 ? -2.303 9.648 5.927 1.00 89.12 105 MET A C 1
ATOM 849 O O . MET A 1 105 ? -1.631 10.354 5.175 1.00 89.12 105 MET A O 1
ATOM 853 N N . ILE A 1 106 ? -3.286 8.863 5.453 1.00 91.44 106 ILE A N 1
ATOM 854 C CA . ILE A 1 106 ? -3.712 8.914 4.036 1.00 91.44 106 ILE A CA 1
ATOM 855 C C . ILE A 1 106 ? -4.230 10.310 3.685 1.00 91.44 106 ILE A C 1
ATOM 857 O O . ILE A 1 106 ? -3.802 10.876 2.676 1.00 91.44 106 ILE A O 1
ATOM 861 N N . ALA A 1 107 ? -5.124 10.875 4.502 1.00 90.56 107 ALA A N 1
ATOM 862 C CA . ALA A 1 107 ? -5.749 12.166 4.218 1.00 90.56 107 ALA A CA 1
ATOM 863 C C . ALA A 1 107 ? -4.704 13.276 4.001 1.00 90.56 107 ALA A C 1
ATOM 865 O O . ALA A 1 107 ? -4.808 14.033 3.035 1.00 90.56 107 ALA A O 1
ATOM 866 N N . ILE A 1 108 ? -3.641 13.321 4.814 1.00 88.50 108 ILE A N 1
ATOM 867 C CA . ILE A 1 108 ? -2.551 14.295 4.638 1.00 88.50 108 ILE A CA 1
ATOM 868 C C . ILE A 1 108 ? -1.599 13.973 3.469 1.00 88.50 108 ILE A C 1
ATOM 870 O O . ILE A 1 108 ? -0.990 14.902 2.937 1.00 88.50 108 ILE A O 1
ATOM 874 N N . ILE A 1 109 ? -1.481 12.713 3.013 1.00 90.12 109 ILE A N 1
ATOM 875 C CA . ILE A 1 109 ? -0.796 12.401 1.739 1.00 90.12 109 ILE A CA 1
ATOM 876 C C . ILE A 1 109 ? -1.594 12.989 0.571 1.00 90.12 109 ILE A C 1
ATOM 878 O O . ILE A 1 109 ? -1.029 13.717 -0.246 1.00 90.12 109 ILE A O 1
ATOM 882 N N . VAL A 1 110 ? -2.896 12.691 0.509 1.00 90.38 110 VAL A N 1
ATOM 883 C CA . VAL A 1 110 ? -3.785 13.133 -0.576 1.00 90.38 110 VAL A CA 1
ATOM 884 C C . VAL A 1 110 ? -3.883 14.657 -0.597 1.00 90.38 110 VAL A C 1
ATOM 886 O O . VAL A 1 110 ? -3.660 15.261 -1.643 1.00 90.38 110 VAL A O 1
ATOM 889 N N . TYR A 1 111 ? -4.089 15.292 0.560 1.00 88.56 111 TYR A N 1
ATOM 890 C CA . TYR A 1 111 ? -4.111 16.750 0.681 1.00 88.56 111 TYR A CA 1
ATOM 891 C C . TYR A 1 111 ? -2.798 17.393 0.199 1.00 88.56 111 TYR A C 1
ATOM 893 O O . TYR A 1 111 ? -2.813 18.369 -0.554 1.00 88.56 111 TYR A O 1
ATOM 901 N N . LYS A 1 112 ? -1.641 16.811 0.557 1.00 86.06 112 LYS A N 1
ATOM 902 C CA . LYS A 1 112 ? -0.333 17.300 0.090 1.00 86.06 112 LYS A CA 1
ATOM 903 C C . LYS A 1 112 ? -0.136 17.135 -1.425 1.00 86.06 112 LYS A C 1
ATOM 905 O O . LYS A 1 112 ? 0.662 17.879 -1.990 1.00 86.06 112 LYS A O 1
ATOM 910 N N . TRP A 1 113 ? -0.841 16.207 -2.079 1.00 87.50 113 TRP A N 1
ATOM 911 C CA . TRP A 1 113 ? -0.872 16.079 -3.542 1.00 87.50 113 TRP A CA 1
ATOM 912 C C . TRP A 1 113 ? -1.864 17.033 -4.230 1.00 87.50 113 TRP A C 1
ATOM 914 O O . TRP A 1 113 ? -1.643 17.363 -5.391 1.00 87.50 113 TRP A O 1
ATOM 924 N N . THR A 1 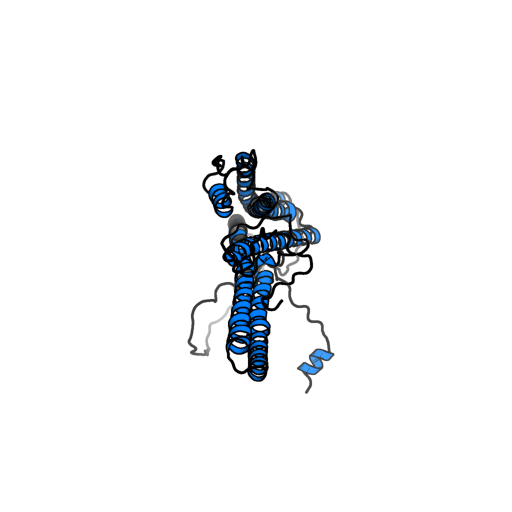114 ? -2.920 17.495 -3.552 1.00 83.94 114 THR A N 1
ATOM 925 C CA . THR A 1 114 ? -3.902 18.440 -4.126 1.00 83.94 114 THR A CA 1
ATOM 926 C C . THR A 1 114 ? -3.525 19.918 -3.988 1.00 83.94 114 THR A C 1
ATOM 928 O O . THR A 1 114 ? -4.111 20.752 -4.672 1.00 83.94 114 THR A O 1
ATOM 931 N N . VAL A 1 115 ? -2.577 20.261 -3.110 1.00 80.88 115 VAL A N 1
ATOM 932 C CA . VAL A 1 115 ? -2.124 21.646 -2.881 1.00 80.88 115 VAL A CA 1
ATOM 933 C C . VAL A 1 115 ? -0.853 21.954 -3.676 1.00 80.88 115 VAL A C 1
ATOM 935 O O . VAL A 1 115 ? 0.119 21.201 -3.626 1.00 80.88 115 VAL A O 1
ATOM 938 N N . ASP A 1 116 ? -0.845 23.094 -4.369 1.00 78.12 116 ASP A N 1
ATOM 939 C CA . ASP A 1 116 ? 0.329 23.635 -5.056 1.00 78.12 116 ASP A CA 1
ATOM 940 C C . ASP A 1 116 ? 1.214 24.447 -4.094 1.00 78.12 116 ASP A C 1
ATOM 942 O O . ASP A 1 116 ? 0.926 25.590 -3.744 1.00 78.12 116 ASP A O 1
ATOM 946 N N . TRP A 1 117 ? 2.330 23.841 -3.690 1.00 74.62 117 TRP A N 1
ATOM 947 C CA . TRP A 1 117 ? 3.325 24.427 -2.787 1.00 74.62 117 TRP A CA 1
ATOM 948 C C . TRP A 1 117 ? 4.292 25.403 -3.481 1.00 74.62 117 TRP A C 1
ATOM 950 O O . TRP A 1 117 ? 5.231 25.873 -2.842 1.00 74.62 117 TRP A O 1
ATOM 960 N N . SER A 1 118 ? 4.108 25.701 -4.774 1.00 68.81 118 SER A N 1
ATOM 961 C CA . SER A 1 118 ? 4.951 26.647 -5.519 1.00 68.81 118 SER A CA 1
ATOM 962 C C . SER A 1 118 ? 4.479 28.106 -5.424 1.00 68.81 118 SER A C 1
ATOM 964 O O . SER A 1 118 ? 5.135 28.991 -5.983 1.00 68.81 118 SER A O 1
ATOM 966 N N . GLN A 1 119 ? 3.350 28.378 -4.762 1.00 67.19 119 GLN A N 1
ATOM 967 C CA . GLN A 1 119 ? 2.739 29.710 -4.738 1.00 67.19 119 GLN A CA 1
ATOM 968 C C . GLN A 1 119 ? 3.352 30.609 -3.647 1.00 67.19 119 GLN A C 1
ATOM 970 O O . GLN A 1 119 ? 3.511 30.170 -2.503 1.00 67.19 119 GLN A O 1
ATOM 975 N N . PRO A 1 120 ? 3.686 31.879 -3.960 1.00 51.56 120 PRO A N 1
ATOM 976 C CA . PRO A 1 120 ? 4.309 32.792 -3.006 1.00 51.56 120 PRO A CA 1
ATOM 977 C C . PRO A 1 120 ? 3.323 33.163 -1.889 1.00 51.56 120 PRO A C 1
ATOM 979 O O . PRO A 1 120 ? 2.407 33.957 -2.091 1.00 51.56 120 PRO A O 1
ATOM 982 N N . GLY A 1 121 ? 3.525 32.579 -0.707 1.00 59.38 121 GLY A N 1
ATOM 983 C CA . GLY A 1 121 ? 2.654 32.743 0.462 1.00 59.38 121 GLY A CA 1
ATOM 984 C C . GLY A 1 121 ? 2.398 31.444 1.231 1.00 59.38 121 GLY A C 1
ATOM 985 O O . GLY A 1 121 ? 1.992 31.510 2.388 1.00 59.38 121 GLY A O 1
ATOM 986 N N . LEU A 1 122 ? 2.668 30.276 0.634 1.00 60.00 122 LEU A N 1
ATOM 987 C CA . LEU A 1 122 ? 2.665 28.997 1.351 1.00 60.00 122 LEU A CA 1
ATOM 988 C C . LEU A 1 122 ? 4.016 28.718 2.025 1.00 60.00 122 LEU A C 1
ATOM 990 O O . LEU A 1 122 ? 5.080 29.053 1.503 1.00 60.00 122 LEU A O 1
ATOM 994 N N . ASN A 1 123 ? 3.955 28.059 3.183 1.00 63.09 123 ASN A N 1
ATOM 995 C CA . ASN A 1 123 ? 5.127 27.598 3.923 1.00 63.09 123 ASN A CA 1
ATOM 996 C C . ASN A 1 123 ? 5.774 26.369 3.262 1.00 63.09 123 ASN A C 1
ATOM 998 O O . ASN A 1 123 ? 5.171 25.692 2.427 1.00 63.09 123 ASN A O 1
ATOM 1002 N N . ALA A 1 124 ? 7.016 26.061 3.647 1.00 64.25 124 ALA A N 1
ATOM 1003 C CA . ALA A 1 124 ? 7.771 24.955 3.064 1.00 64.25 124 ALA A CA 1
ATOM 1004 C C . ALA A 1 124 ? 7.039 23.601 3.241 1.00 64.25 124 ALA A C 1
ATOM 1006 O O . ALA A 1 124 ? 6.583 23.291 4.343 1.00 64.25 124 ALA A O 1
ATOM 1007 N N . PRO A 1 125 ? 6.947 22.755 2.194 1.00 68.25 125 PRO A N 1
ATOM 1008 C CA . PRO A 1 125 ? 6.043 21.603 2.164 1.00 68.25 125 PRO A CA 1
ATOM 1009 C C . PRO A 1 125 ? 6.412 20.537 3.220 1.00 68.25 125 PRO A C 1
ATOM 1011 O O . PRO A 1 125 ? 7.349 19.761 2.993 1.00 68.25 125 PRO A O 1
ATOM 1014 N N . PRO A 1 126 ? 5.649 20.376 4.321 1.00 70.25 126 PRO A N 1
ATOM 1015 C CA . PRO A 1 126 ? 6.149 19.780 5.566 1.00 70.25 126 PRO A CA 1
ATOM 1016 C C . PRO A 1 126 ? 6.491 18.284 5.477 1.00 70.25 126 PRO A C 1
ATOM 1018 O O . PRO A 1 126 ? 5.890 17.519 4.713 1.00 70.25 126 PRO A O 1
ATOM 1021 N N . ASN A 1 127 ? 7.466 17.847 6.278 1.00 78.25 127 ASN A N 1
ATOM 1022 C CA . ASN A 1 127 ? 7.928 16.457 6.322 1.00 78.25 127 ASN A CA 1
ATOM 1023 C C . ASN A 1 127 ? 6.906 15.553 7.023 1.00 78.25 127 ASN A C 1
ATOM 1025 O O . ASN A 1 127 ? 6.882 15.465 8.245 1.00 78.25 127 ASN A O 1
ATOM 1029 N N . LEU A 1 128 ? 6.105 14.834 6.234 1.00 79.31 128 LEU A N 1
ATOM 1030 C CA . LEU A 1 128 ? 4.938 14.076 6.699 1.00 79.31 128 LEU A CA 1
ATOM 1031 C C . LEU A 1 128 ? 5.229 13.106 7.859 1.00 79.31 128 LEU A C 1
ATOM 1033 O O . LEU A 1 128 ? 4.464 13.039 8.814 1.00 79.31 128 LEU A O 1
ATOM 1037 N N . ILE A 1 129 ? 6.369 12.408 7.812 1.00 78.19 129 ILE A N 1
ATOM 1038 C CA . ILE A 1 129 ? 6.816 11.497 8.878 1.00 78.19 129 ILE A CA 1
ATOM 1039 C C . ILE A 1 129 ? 7.047 12.271 10.187 1.00 78.19 129 ILE A C 1
ATOM 1041 O O . ILE A 1 129 ? 6.627 11.828 11.250 1.00 78.19 129 ILE A O 1
ATOM 1045 N N . GLN A 1 130 ? 7.647 13.464 10.120 1.00 78.38 130 GLN A N 1
ATOM 1046 C CA . GLN A 1 130 ? 7.808 14.328 11.292 1.00 78.38 130 GLN A CA 1
ATOM 1047 C C . GLN A 1 130 ? 6.469 14.904 11.767 1.00 78.38 130 GLN A C 1
ATOM 1049 O O . GLN A 1 130 ? 6.293 15.052 12.970 1.00 78.38 130 GLN A O 1
ATOM 1054 N N . THR A 1 131 ? 5.515 15.185 10.872 1.00 80.56 131 THR A N 1
ATOM 1055 C CA . THR A 1 131 ? 4.148 15.583 11.257 1.00 80.56 131 THR A CA 1
ATOM 1056 C C . THR A 1 131 ? 3.444 14.474 12.047 1.00 80.56 131 THR A C 1
ATOM 1058 O O . THR A 1 131 ? 2.786 14.774 13.039 1.00 80.56 131 THR A O 1
ATOM 1061 N N . MET A 1 132 ? 3.629 13.203 11.669 1.00 81.38 132 MET A N 1
ATOM 1062 C CA . MET A 1 132 ? 3.094 12.048 12.409 1.00 81.38 132 MET A CA 1
ATOM 1063 C C . MET A 1 132 ? 3.825 11.797 13.735 1.00 81.38 132 MET A C 1
ATOM 1065 O O . MET A 1 132 ? 3.176 11.568 14.749 1.00 81.38 132 MET A O 1
ATOM 1069 N N . ILE A 1 133 ? 5.157 11.909 13.779 1.00 82.12 133 ILE A N 1
ATOM 1070 C CA . ILE A 1 133 ? 5.916 11.764 15.036 1.00 82.12 133 ILE A CA 1
ATOM 1071 C C . ILE A 1 133 ? 5.559 12.887 16.024 1.00 82.12 133 ILE A C 1
ATOM 1073 O O . ILE A 1 133 ? 5.284 12.615 17.191 1.00 82.12 133 ILE A O 1
ATOM 1077 N N . LYS A 1 134 ? 5.516 14.146 15.566 1.00 78.56 134 LYS A N 1
ATOM 1078 C CA . LYS A 1 134 ? 5.164 15.303 16.410 1.00 78.56 134 LYS A CA 1
ATOM 1079 C C . LYS A 1 134 ? 3.721 15.251 16.908 1.00 78.56 134 LYS A C 1
ATOM 1081 O O . LYS A 1 134 ? 3.480 15.697 18.020 1.00 78.56 134 LYS A O 1
ATOM 1086 N N . MET A 1 135 ? 2.798 14.667 16.135 1.00 80.19 135 MET A N 1
ATOM 1087 C CA . MET A 1 135 ? 1.414 14.431 16.564 1.00 80.19 135 MET A CA 1
ATOM 1088 C C . MET A 1 135 ? 1.377 13.665 17.894 1.00 80.19 135 MET A C 1
ATOM 1090 O O . MET A 1 135 ? 0.816 14.166 18.860 1.00 80.19 135 MET A O 1
ATOM 1094 N N . PHE A 1 136 ? 2.046 12.510 17.980 1.00 79.69 136 PHE A N 1
ATOM 1095 C CA . PHE A 1 136 ? 2.091 11.718 19.216 1.00 79.69 136 PHE A CA 1
ATOM 1096 C C . PHE A 1 136 ? 3.019 12.298 20.296 1.00 79.69 136 PHE A C 1
ATOM 1098 O O . PHE A 1 136 ? 2.718 12.175 21.479 1.00 79.69 136 PHE A O 1
ATOM 1105 N N . LEU A 1 137 ? 4.142 12.920 19.917 1.00 82.75 137 LEU A N 1
ATOM 1106 C CA . LEU A 1 137 ? 5.163 13.386 20.868 1.00 82.75 137 LEU A CA 1
ATOM 1107 C C . LEU A 1 137 ? 4.868 14.771 21.478 1.00 82.75 137 LEU A C 1
ATOM 1109 O O . LEU A 1 137 ? 5.436 15.127 22.509 1.00 82.75 137 LEU A O 1
ATOM 1113 N N . SER A 1 138 ? 4.039 15.597 20.837 1.00 77.62 138 SER A N 1
ATOM 1114 C CA . SER A 1 138 ? 3.729 16.970 21.271 1.00 77.62 138 SER A CA 1
ATOM 1115 C C . SER A 1 138 ? 2.343 17.411 20.761 1.00 77.62 138 SER A C 1
ATOM 1117 O O . SER A 1 138 ? 2.254 18.262 19.868 1.00 77.62 138 SER A O 1
ATOM 1119 N N . PRO A 1 139 ? 1.248 16.829 21.290 1.00 72.19 139 PRO A N 1
ATOM 1120 C CA . PRO A 1 139 ? -0.112 17.138 20.849 1.00 72.19 139 PRO A CA 1
ATOM 1121 C C . PRO A 1 139 ? -0.437 18.634 20.972 1.00 72.19 139 PRO A C 1
ATOM 1123 O O . PRO A 1 139 ? -0.048 19.295 21.932 1.00 72.19 139 PRO A O 1
ATOM 1126 N N . GLY A 1 140 ? -1.159 19.171 19.985 1.00 65.56 140 GLY A N 1
ATOM 1127 C CA . GLY A 1 140 ? -1.607 20.569 19.946 1.00 65.56 140 GLY A CA 1
ATOM 1128 C C . GLY A 1 140 ? -0.557 21.611 19.523 1.00 65.56 140 GLY A C 1
ATOM 1129 O O . GLY A 1 140 ? -0.936 22.729 19.187 1.00 65.56 140 GLY A O 1
ATOM 1130 N N . VAL A 1 141 ? 0.741 21.282 19.468 1.00 66.69 141 VAL A N 1
ATOM 1131 C CA . VAL A 1 141 ? 1.800 22.254 19.117 1.00 66.69 141 VAL A CA 1
ATOM 1132 C C . VAL A 1 141 ? 2.286 22.059 17.677 1.00 66.69 141 VAL A C 1
ATOM 1134 O O . VAL A 1 141 ? 3.302 21.412 17.414 1.00 66.69 141 VAL A O 1
ATOM 1137 N N . VAL A 1 142 ? 1.569 22.660 16.725 1.00 66.25 142 VAL A N 1
ATOM 1138 C CA . VAL A 1 142 ? 2.010 22.765 15.323 1.00 66.25 142 VAL A CA 1
ATOM 1139 C C . VAL A 1 142 ? 2.754 24.097 15.129 1.00 66.25 142 VAL A C 1
ATOM 1141 O O . VAL A 1 142 ? 2.176 25.150 15.390 1.00 66.25 142 VAL A O 1
ATOM 1144 N N . PRO A 1 143 ? 4.027 24.105 14.683 1.00 64.12 143 PRO A N 1
ATOM 1145 C CA . PRO A 1 143 ? 4.699 25.339 14.281 1.00 64.12 143 PRO A CA 1
ATOM 1146 C C . PRO A 1 143 ? 4.026 25.926 13.037 1.00 64.12 143 PRO A C 1
ATOM 1148 O O . PRO A 1 143 ? 3.819 25.199 12.064 1.00 64.12 143 PRO A O 1
ATOM 1151 N N . LYS A 1 144 ? 3.744 27.234 13.043 1.00 60.53 144 LYS A N 1
ATOM 1152 C CA . LYS A 1 144 ? 3.047 27.929 11.943 1.00 60.53 144 LYS A CA 1
ATOM 1153 C C . LYS A 1 144 ? 3.729 27.716 10.590 1.00 60.53 144 LYS A C 1
ATOM 1155 O O . LYS A 1 144 ? 3.060 27.468 9.591 1.00 60.53 144 LYS A O 1
ATOM 1160 N N . ASP A 1 145 ? 5.060 27.672 10.588 1.00 60.72 145 ASP A N 1
ATOM 1161 C CA . ASP A 1 145 ? 5.934 27.395 9.435 1.00 60.72 145 ASP A CA 1
ATOM 1162 C C . ASP A 1 145 ? 5.803 25.962 8.867 1.00 60.72 145 ASP A C 1
ATOM 1164 O O . ASP A 1 145 ? 6.563 25.550 7.990 1.00 60.72 145 ASP A O 1
ATOM 1168 N N . SER A 1 146 ? 4.896 25.143 9.403 1.00 65.62 146 SER A N 1
ATOM 1169 C CA . SER A 1 146 ? 4.630 23.761 8.983 1.00 65.62 146 SER A CA 1
ATOM 1170 C C . SER A 1 146 ? 3.158 23.348 9.140 1.00 65.62 146 SER A C 1
ATOM 1172 O O . SER A 1 146 ? 2.859 22.152 9.085 1.00 65.62 146 SER A O 1
ATOM 1174 N N . GLU A 1 147 ? 2.242 24.305 9.323 1.00 70.25 147 GLU A N 1
ATOM 1175 C CA . GLU A 1 147 ? 0.799 24.054 9.232 1.00 70.25 147 GLU A CA 1
ATOM 1176 C C . GLU A 1 147 ? 0.431 23.622 7.803 1.00 70.25 147 GLU A C 1
ATOM 1178 O O . GLU A 1 147 ? 0.782 24.279 6.822 1.00 70.25 147 GLU A O 1
ATOM 1183 N N . LEU A 1 148 ? -0.259 22.486 7.689 1.00 72.31 148 LEU A N 1
ATOM 1184 C CA . LEU A 1 148 ? -0.720 21.922 6.423 1.00 72.31 148 LEU A CA 1
ATOM 1185 C C . LEU A 1 148 ? -2.072 22.527 6.009 1.00 72.31 148 LEU A C 1
ATOM 1187 O O . LEU A 1 148 ? -2.303 22.742 4.826 1.00 72.31 148 LEU A O 1
ATOM 1191 N N . TYR A 1 149 ? -2.951 22.797 6.979 1.00 78.19 149 TYR A N 1
ATOM 1192 C CA . TYR A 1 149 ? -4.274 23.403 6.799 1.00 78.19 149 TYR A CA 1
ATOM 1193 C C . TYR A 1 149 ? -4.688 24.169 8.075 1.00 78.19 149 TYR A C 1
ATOM 1195 O O . TYR A 1 149 ? -4.237 23.814 9.171 1.00 78.19 149 TYR A O 1
ATOM 1203 N N . PRO A 1 150 ? -5.545 25.205 7.980 1.00 78.31 150 PRO A N 1
ATOM 1204 C CA . PRO A 1 150 ? -5.985 25.968 9.148 1.00 78.31 150 PRO A CA 1
ATOM 1205 C C . PRO A 1 150 ? -6.759 25.083 10.137 1.00 78.31 150 PRO A C 1
ATOM 1207 O O . PRO A 1 150 ? -7.650 24.332 9.745 1.00 78.31 150 PRO A O 1
ATOM 1210 N N . GLY A 1 151 ? -6.427 25.182 11.427 1.00 80.38 151 GLY A N 1
ATOM 1211 C CA . GLY A 1 151 ? -7.053 24.378 12.488 1.00 80.38 151 GLY A CA 1
ATOM 1212 C C . GLY A 1 151 ? -6.452 22.980 12.692 1.00 80.38 151 GLY A C 1
ATOM 1213 O O . GLY A 1 151 ? -6.997 22.199 13.471 1.00 80.38 151 GLY A O 1
ATOM 1214 N N . GLN A 1 152 ? -5.321 22.657 12.049 1.00 82.19 152 GLN A N 1
ATOM 1215 C CA . GLN A 1 152 ? -4.656 21.352 12.180 1.00 82.19 152 GLN A CA 1
ATOM 1216 C C . GLN A 1 152 ? -4.405 20.922 13.638 1.00 82.19 152 GLN A C 1
ATOM 1218 O O . GLN A 1 152 ? -4.569 19.745 13.952 1.00 82.19 152 GLN A O 1
ATOM 1223 N N . ALA A 1 153 ? -4.019 21.845 14.527 1.00 82.75 153 ALA A N 1
ATOM 1224 C CA . ALA A 1 153 ? -3.734 21.534 15.931 1.00 82.75 153 ALA A CA 1
ATOM 1225 C C . ALA A 1 153 ? -4.946 20.922 16.662 1.00 82.75 153 ALA A C 1
ATOM 1227 O O . ALA A 1 153 ? -4.805 19.888 17.315 1.00 82.75 153 ALA A O 1
ATOM 1228 N N . GLU A 1 154 ? -6.132 21.512 16.482 1.00 85.56 154 GLU A N 1
ATOM 1229 C CA . GLU A 1 154 ? -7.395 21.030 17.055 1.00 85.56 154 GLU A CA 1
ATOM 1230 C C . GLU A 1 154 ? -7.744 19.643 16.512 1.00 85.56 154 GLU A C 1
ATOM 1232 O O . GLU A 1 154 ? -7.979 18.706 17.272 1.00 85.56 154 GLU A O 1
ATOM 1237 N N . VAL A 1 155 ? -7.712 19.476 15.184 1.00 87.56 155 VAL A N 1
ATOM 1238 C CA . VAL A 1 155 ? -8.038 18.197 14.533 1.00 87.56 155 VAL A CA 1
ATOM 1239 C C . VAL A 1 155 ? -7.081 17.092 14.989 1.00 87.56 155 VAL A C 1
ATOM 1241 O O . VAL A 1 155 ? -7.530 15.997 15.324 1.00 87.56 155 VAL A O 1
ATOM 1244 N N . GLN A 1 156 ? -5.777 17.369 15.081 1.00 87.19 156 GLN A N 1
ATOM 1245 C CA . GLN A 1 156 ? -4.810 16.400 15.603 1.00 87.19 156 GLN A CA 1
ATOM 1246 C C . GLN A 1 156 ? -5.064 16.056 17.078 1.00 87.19 156 GLN A C 1
ATOM 1248 O O . GLN A 1 156 ? -4.940 14.887 17.440 1.00 87.19 156 GLN A O 1
ATOM 1253 N N . LEU A 1 157 ? -5.468 17.022 17.911 1.00 88.06 157 LEU A N 1
ATOM 1254 C CA . LEU A 1 157 ? -5.832 16.773 19.307 1.00 88.06 157 LEU A CA 1
ATOM 1255 C C . LEU A 1 157 ? -7.073 15.871 19.419 1.00 88.06 157 LEU A C 1
ATOM 1257 O O . LEU A 1 157 ? -7.010 14.854 20.110 1.00 88.06 157 LEU A O 1
ATOM 1261 N N . TYR A 1 158 ? -8.160 16.169 18.697 1.00 90.31 158 TYR A N 1
ATOM 1262 C CA . TYR A 1 158 ? -9.361 15.320 18.682 1.00 90.31 158 TYR A CA 1
ATOM 1263 C C . TYR A 1 158 ? -9.058 13.892 18.199 1.00 90.31 158 TYR A C 1
ATOM 1265 O O . TYR A 1 158 ? -9.519 12.922 18.808 1.00 90.31 158 TYR A O 1
ATOM 1273 N N . LEU A 1 159 ? -8.246 13.736 17.147 1.00 89.62 159 LEU A N 1
ATOM 1274 C CA . LEU A 1 159 ? -7.855 12.420 16.626 1.00 89.62 159 LEU A CA 1
ATOM 1275 C C . LEU A 1 159 ? -7.055 11.603 17.652 1.00 89.62 159 LEU A C 1
ATOM 1277 O O . LEU A 1 159 ? -7.326 10.415 17.817 1.00 89.62 159 LEU A O 1
ATOM 1281 N N . ILE A 1 160 ? -6.117 12.229 18.374 1.00 89.00 160 ILE A N 1
ATOM 1282 C CA . ILE A 1 160 ? -5.350 11.567 19.443 1.00 89.00 160 ILE A CA 1
ATOM 1283 C C . ILE A 1 160 ? -6.257 11.198 20.615 1.00 89.00 160 ILE A C 1
ATOM 1285 O O . ILE A 1 160 ? -6.209 10.059 21.068 1.00 89.00 160 ILE A O 1
ATOM 1289 N N . LEU A 1 161 ? -7.095 12.122 21.096 1.00 90.56 161 LEU A N 1
ATOM 1290 C CA . LEU A 1 161 ? -7.993 11.863 22.225 1.00 90.56 161 LEU A CA 1
ATOM 1291 C C . LEU A 1 161 ? -8.949 10.702 21.928 1.00 90.56 161 LEU A C 1
ATOM 1293 O O . LEU A 1 161 ? -9.122 9.823 22.769 1.00 90.56 161 LEU A O 1
ATOM 1297 N N . THR A 1 162 ? -9.510 10.644 20.717 1.00 89.38 162 THR A N 1
ATOM 1298 C CA . THR A 1 162 ? -10.428 9.558 20.338 1.00 89.38 162 THR A CA 1
ATOM 1299 C C . THR A 1 162 ? -9.684 8.232 20.108 1.00 89.38 162 THR A C 1
ATOM 1301 O O . THR A 1 162 ? -10.177 7.179 20.512 1.00 89.38 162 THR A O 1
ATOM 1304 N N . ALA A 1 163 ? -8.466 8.262 19.550 1.00 89.62 163 ALA A N 1
ATOM 1305 C CA . ALA A 1 163 ? -7.617 7.072 19.438 1.00 89.62 163 ALA A CA 1
ATOM 1306 C C . ALA A 1 163 ? -7.187 6.528 20.815 1.00 89.62 163 ALA A C 1
ATOM 1308 O O . ALA A 1 163 ? -7.267 5.322 21.042 1.00 89.62 163 ALA A O 1
ATOM 1309 N N . LEU A 1 164 ? -6.799 7.394 21.757 1.00 89.19 164 LEU A N 1
ATOM 1310 C CA . LEU A 1 164 ? -6.468 6.997 23.130 1.00 89.19 164 LEU A CA 1
ATOM 1311 C C . LEU A 1 164 ? -7.691 6.451 23.876 1.00 89.19 164 LEU A C 1
ATOM 1313 O O . LEU A 1 164 ? -7.564 5.440 24.558 1.00 89.19 164 LEU A O 1
ATOM 1317 N N . LEU A 1 165 ? -8.873 7.054 23.704 1.00 89.88 165 LEU A N 1
ATOM 1318 C CA . LEU A 1 165 ? -10.124 6.571 24.304 1.00 89.88 165 LEU A CA 1
ATOM 1319 C C . LEU A 1 165 ? -10.547 5.190 23.772 1.00 89.88 165 LEU A C 1
ATOM 1321 O O . LEU A 1 165 ? -11.133 4.403 24.512 1.00 89.88 165 LEU A O 1
ATOM 1325 N N . SER A 1 166 ? -10.224 4.864 22.516 1.00 86.88 166 SER A N 1
ATOM 1326 C CA . SER A 1 166 ? -10.575 3.567 21.918 1.00 86.88 166 SER A CA 1
ATOM 1327 C C . SER A 1 166 ? -9.886 2.367 22.588 1.00 86.88 166 SER A C 1
ATOM 1329 O O . SER A 1 166 ? -10.454 1.275 22.611 1.00 86.88 166 SER A O 1
ATOM 1331 N N . VAL A 1 167 ? -8.705 2.564 23.192 1.00 87.25 167 VAL A N 1
ATOM 1332 C CA . VAL A 1 167 ? -7.923 1.478 23.810 1.00 87.25 167 VAL A CA 1
ATOM 1333 C C . VAL A 1 167 ? -8.564 0.975 25.121 1.00 87.25 167 VAL A C 1
ATOM 1335 O O . VAL A 1 167 ? -8.820 -0.227 25.205 1.00 87.25 167 VAL A O 1
ATOM 1338 N N . PRO A 1 168 ? -8.929 1.825 26.109 1.00 85.25 168 PRO A N 1
ATOM 1339 C CA . PRO A 1 168 ? -9.711 1.394 27.270 1.00 85.25 168 PRO A CA 1
ATOM 1340 C C . PRO A 1 168 ? -11.072 0.784 26.923 1.00 85.25 168 PRO A C 1
ATOM 1342 O O . PRO A 1 168 ? -11.483 -0.166 27.582 1.00 85.25 168 PRO A O 1
ATOM 1345 N N . VAL A 1 169 ? -11.766 1.288 25.891 1.00 85.94 169 VAL A N 1
ATOM 1346 C CA . VAL A 1 169 ? -13.066 0.727 25.470 1.00 85.94 169 VAL A CA 1
ATOM 1347 C C . VAL A 1 169 ? -12.902 -0.720 25.002 1.00 85.94 169 VAL A C 1
ATOM 1349 O O . VAL A 1 169 ? -13.645 -1.589 25.452 1.00 85.94 169 VAL A O 1
ATOM 1352 N N . MET A 1 170 ? -11.896 -0.999 24.167 1.00 81.06 170 MET A N 1
ATOM 1353 C CA . MET A 1 170 ? -11.626 -2.359 23.698 1.00 81.06 170 MET A CA 1
ATOM 1354 C C . MET A 1 170 ? -11.133 -3.282 24.827 1.00 81.06 170 MET A C 1
ATOM 1356 O O . MET A 1 170 ? -11.515 -4.450 24.859 1.00 81.06 170 MET A O 1
ATOM 1360 N N . LEU A 1 171 ? -10.348 -2.773 25.784 1.00 81.25 171 LEU A N 1
ATOM 1361 C CA . LEU A 1 171 ? -9.878 -3.558 26.933 1.00 81.25 171 LEU A CA 1
ATOM 1362 C C . LEU A 1 171 ? -11.021 -3.939 27.890 1.00 81.25 171 LEU A C 1
ATOM 1364 O O . LEU A 1 171 ? -11.059 -5.064 28.382 1.00 81.25 171 LEU A O 1
ATOM 1368 N N . LEU A 1 172 ? -11.970 -3.029 28.135 1.00 72.12 172 LEU A N 1
ATOM 1369 C CA . LEU A 1 172 ? -13.102 -3.266 29.040 1.00 72.12 172 LEU A CA 1
ATOM 1370 C C . LEU A 1 172 ? -14.262 -4.044 28.394 1.00 72.12 172 LEU A C 1
ATOM 1372 O O . LEU A 1 172 ? -15.073 -4.615 29.120 1.00 72.12 172 LEU A O 1
ATOM 1376 N N . ALA A 1 173 ? -14.325 -4.112 27.059 1.00 67.62 173 ALA A N 1
ATOM 1377 C CA . ALA A 1 173 ? -15.403 -4.734 26.285 1.00 67.62 173 ALA A CA 1
ATOM 1378 C C . ALA A 1 173 ? -15.862 -6.104 26.828 1.00 67.62 173 ALA A C 1
ATOM 1380 O O . ALA A 1 173 ? -16.963 -6.227 27.365 1.00 67.62 173 ALA A O 1
ATOM 1381 N N . LYS A 1 174 ? -15.015 -7.135 26.715 1.00 66.31 174 LYS A N 1
ATOM 1382 C CA . LYS A 1 174 ? -15.345 -8.513 27.121 1.00 66.31 174 LYS A CA 1
ATOM 1383 C C . LYS A 1 174 ? -15.438 -8.734 28.642 1.00 66.31 174 LYS A C 1
ATOM 1385 O O . LYS A 1 174 ? -16.420 -9.358 29.050 1.00 66.31 174 LYS A O 1
ATOM 1390 N N . PRO A 1 175 ? -14.532 -8.221 29.507 1.00 61.00 175 PRO A N 1
ATOM 1391 C CA . PRO A 1 175 ? -14.674 -8.425 30.952 1.00 61.00 175 PRO A CA 1
ATOM 1392 C C . PRO A 1 175 ? -15.943 -7.771 31.526 1.00 61.00 175 PRO A C 1
ATOM 1394 O O . PRO A 1 175 ? -16.578 -8.364 32.398 1.00 61.00 175 PRO A O 1
ATOM 1397 N N . CYS A 1 176 ? -16.388 -6.616 31.008 1.00 60.84 176 CYS A N 1
ATOM 1398 C CA . CYS A 1 176 ? -17.672 -6.041 31.418 1.00 60.84 176 CYS A CA 1
ATOM 1399 C C . CYS A 1 176 ? -18.868 -6.906 30.989 1.00 60.84 176 CYS A C 1
ATOM 1401 O O . CYS A 1 176 ? -19.768 -7.106 31.803 1.00 60.84 176 CYS A O 1
ATOM 1403 N N . ILE A 1 177 ? -18.882 -7.449 29.763 1.00 60.94 177 ILE A N 1
ATOM 1404 C CA . ILE A 1 177 ? -19.953 -8.360 29.311 1.00 60.94 177 ILE A CA 1
ATOM 1405 C C . ILE A 1 177 ? -20.044 -9.575 30.244 1.00 60.94 177 ILE A C 1
ATOM 1407 O O . ILE A 1 177 ? -21.125 -9.859 30.757 1.00 60.94 177 ILE A O 1
ATOM 1411 N N . ASN A 1 178 ? -18.917 -10.240 30.530 1.00 58.62 178 ASN A N 1
ATOM 1412 C CA . ASN A 1 178 ? -18.906 -11.421 31.397 1.00 58.62 178 ASN A CA 1
ATOM 1413 C C . ASN A 1 178 ? -19.407 -11.093 32.817 1.00 58.62 178 ASN A C 1
ATOM 1415 O O . ASN A 1 178 ? -20.303 -11.759 33.332 1.00 58.62 178 ASN A O 1
ATOM 1419 N N . HIS A 1 179 ? -18.912 -10.004 33.420 1.00 56.91 179 HIS A N 1
ATOM 1420 C CA . HIS A 1 179 ? -19.346 -9.568 34.750 1.00 56.91 179 HIS A CA 1
ATOM 1421 C C . HIS A 1 179 ? -20.854 -9.249 34.804 1.00 56.91 179 HIS A C 1
ATOM 1423 O O . HIS A 1 179 ? -21.536 -9.647 35.750 1.00 56.91 179 HIS A O 1
ATOM 1429 N N . PHE A 1 180 ? -21.412 -8.566 33.797 1.00 56.19 180 PHE A N 1
ATOM 1430 C CA . PHE A 1 180 ? -22.854 -8.283 33.755 1.00 56.19 180 PHE A CA 1
ATOM 1431 C C . PHE A 1 180 ? -23.709 -9.533 33.484 1.00 56.19 180 PHE A C 1
ATOM 1433 O O . PHE A 1 180 ? -24.795 -9.642 34.056 1.00 56.19 180 PHE A O 1
ATOM 1440 N N . CYS A 1 181 ? -23.231 -10.494 32.688 1.00 55.94 181 CYS A N 1
ATOM 1441 C CA . CYS A 1 181 ? -23.922 -11.768 32.471 1.00 55.94 181 CYS A CA 1
ATOM 1442 C C . CYS A 1 181 ? -23.922 -12.650 33.731 1.00 55.94 181 CYS A C 1
ATOM 1444 O O . CYS A 1 181 ? -24.995 -13.074 34.164 1.00 55.94 181 CYS A O 1
ATOM 1446 N N . CYS A 1 182 ? -22.771 -12.856 34.382 1.00 51.75 182 CYS A N 1
ATOM 1447 C CA . CYS A 1 182 ? -22.696 -13.595 35.648 1.00 51.75 182 CYS A CA 1
ATOM 1448 C C . CYS A 1 182 ? -23.530 -12.927 36.755 1.00 51.75 182 CYS A C 1
ATOM 1450 O O . CYS A 1 182 ? -24.264 -13.606 37.474 1.00 51.75 182 CYS A O 1
ATOM 1452 N N . SER A 1 183 ? -23.508 -11.590 36.838 1.00 46.53 183 SER A N 1
ATOM 1453 C CA . SER A 1 183 ? -24.317 -10.839 37.806 1.00 46.53 183 SER A CA 1
ATOM 1454 C C . SER A 1 183 ? -25.831 -10.993 37.590 1.00 46.53 183 SER A C 1
ATOM 1456 O O . SER A 1 183 ? -26.571 -10.968 38.573 1.00 46.53 183 SER A O 1
ATOM 1458 N N . GLN A 1 184 ? -26.309 -11.194 36.354 1.00 45.81 184 GLN A N 1
ATOM 1459 C CA . GLN A 1 184 ? -27.721 -11.525 36.099 1.00 45.81 184 GLN A CA 1
ATOM 1460 C C . GLN A 1 184 ? -28.039 -13.014 36.320 1.00 45.81 184 GLN A C 1
ATOM 1462 O O . GLN A 1 184 ? -29.143 -13.335 36.762 1.00 45.81 184 GLN A O 1
ATOM 1467 N N . GLY A 1 185 ? -27.082 -13.919 36.085 1.00 42.03 185 GLY A N 1
ATOM 1468 C CA . GLY A 1 185 ? -27.243 -15.357 36.341 1.00 42.03 185 GLY A CA 1
ATOM 1469 C C . GLY A 1 185 ? -27.534 -15.695 37.810 1.00 42.03 185 GLY A C 1
ATOM 1470 O O . GLY A 1 185 ? -28.348 -16.574 38.092 1.00 42.03 185 GLY A O 1
ATOM 1471 N N . GLY A 1 186 ? -26.955 -14.942 38.753 1.00 39.06 186 GLY A N 1
ATOM 1472 C CA . GLY A 1 186 ? -27.136 -15.151 40.198 1.00 39.06 186 GLY A CA 1
ATOM 1473 C C . GLY A 1 186 ? -28.548 -14.892 40.757 1.00 39.06 186 GLY A C 1
ATOM 1474 O O . GLY A 1 186 ? -28.786 -15.146 41.936 1.00 39.06 186 GLY A O 1
ATOM 1475 N N . GLY A 1 187 ? -29.497 -14.391 39.956 1.00 34.66 187 GLY A N 1
ATOM 1476 C CA . GLY A 1 187 ? -30.846 -14.020 40.418 1.00 34.66 187 GLY A CA 1
ATOM 1477 C C . GLY A 1 187 ? -31.946 -15.084 40.260 1.00 34.66 187 GLY A C 1
ATOM 1478 O O . GLY A 1 187 ? -33.094 -14.813 40.614 1.00 34.66 187 GLY A O 1
ATOM 1479 N N . GLY A 1 188 ? -31.646 -16.258 39.688 1.00 31.62 188 GLY A N 1
ATOM 1480 C CA . GLY A 1 188 ? -32.644 -17.124 39.030 1.00 31.62 188 GLY A CA 1
ATOM 1481 C C . GLY A 1 188 ? -32.868 -18.533 39.601 1.00 31.62 188 GLY A C 1
ATOM 1482 O O . GLY A 1 188 ? -33.096 -19.462 38.831 1.00 31.62 188 GLY A O 1
ATOM 1483 N N . GLY A 1 189 ? -32.795 -18.748 40.916 1.00 31.91 189 GLY A N 1
ATOM 1484 C CA . GLY A 1 189 ? -32.878 -20.102 41.488 1.00 31.91 189 GLY A CA 1
ATOM 1485 C C . GLY A 1 189 ? -34.252 -20.789 41.368 1.00 31.91 189 GLY A C 1
ATOM 1486 O O . GLY A 1 189 ? -35.150 -20.484 42.156 1.00 31.91 189 GLY A O 1
ATOM 1487 N N . ARG A 1 190 ? -34.399 -21.783 40.466 1.00 29.08 190 ARG A N 1
ATOM 1488 C CA . ARG A 1 190 ? -35.453 -22.829 40.534 1.00 29.08 190 ARG A CA 1
ATOM 1489 C C . ARG A 1 190 ? -35.171 -24.103 39.700 1.00 29.08 190 ARG A C 1
ATOM 1491 O O . ARG A 1 190 ? -35.564 -24.202 38.551 1.00 29.08 190 ARG A O 1
ATOM 1498 N N . HIS A 1 191 ? -34.593 -25.094 40.383 1.00 28.48 191 HIS A N 1
ATOM 1499 C CA . HIS A 1 191 ? -34.977 -26.520 40.374 1.00 28.48 191 HIS A CA 1
ATOM 1500 C C . HIS A 1 191 ? -35.026 -27.320 39.042 1.00 28.48 191 HIS A C 1
ATOM 1502 O O . HIS A 1 191 ? -36.029 -27.284 38.340 1.00 28.48 191 HIS A O 1
ATOM 1508 N N . GLY A 1 192 ? -34.018 -28.186 38.849 1.00 26.08 192 GLY A N 1
ATOM 1509 C CA . GLY A 1 192 ? -34.175 -29.567 38.350 1.00 26.08 192 GLY A CA 1
ATOM 1510 C C . GLY A 1 192 ? -34.293 -29.818 36.839 1.00 26.08 192 GLY A C 1
ATOM 1511 O O . GLY A 1 192 ? -35.344 -29.588 36.257 1.00 26.08 192 GLY A O 1
ATOM 1512 N N . ASP A 1 193 ? -33.256 -30.421 36.245 1.00 25.86 193 ASP A N 1
ATOM 1513 C CA . ASP A 1 193 ? -33.291 -31.856 35.894 1.00 25.86 193 ASP A CA 1
ATOM 1514 C C . ASP A 1 193 ? -31.874 -32.383 35.568 1.00 25.86 193 ASP A C 1
ATOM 1516 O O . ASP A 1 193 ? -31.060 -31.685 34.961 1.00 25.86 193 ASP A O 1
ATOM 1520 N N . ASP A 1 194 ? -31.563 -33.613 35.991 1.00 25.03 194 ASP A N 1
ATOM 1521 C CA . ASP A 1 194 ? -30.225 -34.216 35.885 1.00 25.03 194 ASP A CA 1
ATOM 1522 C C . ASP A 1 194 ? -30.013 -34.989 34.571 1.00 25.03 194 ASP A C 1
ATOM 1524 O O . ASP A 1 194 ? -30.446 -36.135 34.429 1.00 25.03 194 ASP A O 1
ATOM 1528 N N . HIS A 1 195 ? -29.221 -34.430 33.651 1.00 27.48 195 HIS A N 1
ATOM 1529 C CA . HIS A 1 195 ? -28.570 -35.202 32.586 1.00 27.48 195 HIS A CA 1
ATOM 1530 C C . HIS A 1 195 ? -27.104 -34.779 32.407 1.00 27.48 195 HIS A C 1
ATOM 1532 O O . HIS A 1 195 ? -26.800 -33.649 32.035 1.00 27.48 195 HIS A O 1
ATOM 1538 N N . HIS A 1 196 ? -26.184 -35.708 32.689 1.00 26.73 196 HIS A N 1
ATOM 1539 C CA . HIS A 1 196 ? -24.738 -35.513 32.531 1.00 26.73 196 HIS A CA 1
ATOM 1540 C C . HIS A 1 196 ? -24.307 -35.448 31.050 1.00 26.73 196 HIS A C 1
ATOM 1542 O O . HIS A 1 196 ? -24.942 -36.048 30.184 1.00 26.73 196 HIS A O 1
ATOM 1548 N N . GLY A 1 197 ? -23.203 -34.730 30.792 1.00 25.23 197 GLY A N 1
ATOM 1549 C CA . GLY A 1 197 ? -22.586 -34.542 29.469 1.00 25.23 197 GLY A CA 1
ATOM 1550 C C . GLY A 1 197 ? -21.745 -35.739 28.978 1.00 25.23 197 GLY A C 1
ATOM 1551 O O . GLY A 1 197 ? -22.144 -36.884 29.194 1.00 25.23 197 GLY A O 1
ATOM 1552 N N . PRO A 1 198 ? -20.579 -35.532 28.324 1.00 30.98 198 PRO A N 1
ATOM 1553 C CA . PRO A 1 198 ? -19.748 -34.315 28.269 1.00 30.98 198 PRO A CA 1
ATOM 1554 C C . PRO A 1 198 ? -20.160 -33.334 27.150 1.00 30.98 198 PRO A C 1
ATOM 1556 O O . PRO A 1 198 ? -20.941 -33.682 26.274 1.00 30.98 198 PRO A O 1
ATOM 1559 N N . GLY A 1 199 ? -19.680 -32.087 27.105 1.00 23.28 199 GLY A N 1
ATOM 1560 C CA . GLY A 1 199 ? -18.635 -31.443 27.918 1.00 23.28 199 GLY A CA 1
ATOM 1561 C C . GLY A 1 199 ? -17.563 -30.843 27.003 1.00 23.28 199 GLY A C 1
ATOM 1562 O O . GLY A 1 199 ? -16.640 -31.542 26.604 1.00 23.28 199 GLY A O 1
ATOM 1563 N N . ALA A 1 200 ? -17.730 -29.574 26.619 1.00 26.98 200 ALA A N 1
ATOM 1564 C CA . ALA A 1 200 ? -17.035 -28.957 25.482 1.00 26.98 200 ALA A CA 1
ATOM 1565 C C . ALA A 1 200 ? -16.224 -27.703 25.874 1.00 26.98 200 ALA A C 1
ATOM 1567 O O . ALA A 1 200 ? -16.309 -26.678 25.203 1.00 26.98 200 ALA A O 1
ATOM 1568 N N . THR A 1 201 ? -15.457 -27.782 26.970 1.00 31.28 201 THR A N 1
ATOM 1569 C CA . THR A 1 201 ? -14.712 -26.629 27.516 1.00 31.28 201 THR A CA 1
ATOM 1570 C C . THR A 1 201 ? -13.341 -27.000 28.105 1.00 31.28 201 THR A C 1
ATOM 1572 O O . THR A 1 201 ? -12.972 -26.504 29.162 1.00 31.28 201 THR A O 1
ATOM 1575 N N . GLU A 1 202 ? -12.562 -27.867 27.446 1.00 25.75 202 GLU A N 1
ATOM 1576 C CA . GLU A 1 202 ? -11.157 -28.095 27.836 1.00 25.75 202 GLU A CA 1
ATOM 1577 C C . GLU A 1 202 ? -10.271 -28.513 26.647 1.00 25.75 202 GLU A C 1
ATOM 1579 O O . GLU A 1 202 ? -10.096 -29.702 26.395 1.00 25.75 202 GLU A O 1
ATOM 1584 N N . MET A 1 203 ? -9.717 -27.534 25.909 1.00 28.20 203 MET A N 1
ATOM 1585 C CA . MET A 1 203 ? -8.451 -27.673 25.156 1.00 28.20 203 MET A CA 1
ATOM 1586 C C . MET A 1 203 ? -7.952 -26.336 24.550 1.00 28.20 203 MET A C 1
ATOM 1588 O O . MET A 1 203 ? -7.781 -26.222 23.342 1.00 28.20 203 MET A O 1
ATOM 1592 N N . ASP A 1 204 ? -7.668 -25.327 25.386 1.00 27.50 204 ASP A N 1
ATOM 1593 C CA . ASP A 1 204 ? -6.867 -24.145 24.979 1.00 27.50 204 ASP A CA 1
ATOM 1594 C C . ASP A 1 204 ? -5.522 -24.085 25.728 1.00 27.50 204 ASP A C 1
ATOM 1596 O O . ASP A 1 204 ? -5.152 -23.117 26.388 1.00 27.50 204 ASP A O 1
ATOM 1600 N N . GLN A 1 205 ? -4.788 -25.197 25.665 1.00 29.05 205 GLN A N 1
ATOM 1601 C CA . GLN A 1 205 ? -3.371 -25.267 26.020 1.00 29.05 205 GLN A CA 1
ATOM 1602 C C . GLN A 1 205 ? -2.631 -26.163 25.013 1.00 29.05 205 GLN A C 1
ATOM 1604 O O . GLN A 1 205 ? -3.227 -26.979 24.314 1.00 29.05 205 GLN A O 1
ATOM 1609 N N . VAL A 1 206 ? -1.295 -26.057 24.997 1.00 27.58 206 VAL A N 1
ATOM 1610 C CA . VAL A 1 206 ? -0.357 -26.894 24.211 1.00 27.58 206 VAL A CA 1
ATOM 1611 C C . VAL A 1 206 ? -0.184 -26.531 22.714 1.00 27.58 206 VAL A C 1
ATOM 1613 O O . VAL A 1 206 ? 0.222 -27.379 21.924 1.00 27.58 206 VAL A O 1
ATOM 1616 N N . VAL A 1 207 ? -0.316 -25.253 22.311 1.00 30.94 207 VAL A N 1
ATOM 1617 C CA . VAL A 1 207 ? 0.276 -24.767 21.031 1.00 30.94 207 VAL A CA 1
ATOM 1618 C C . VAL A 1 207 ? 1.003 -23.409 21.126 1.00 30.94 207 VAL A C 1
ATOM 1620 O O . VAL A 1 207 ? 0.837 -22.555 20.263 1.00 30.94 207 VAL A O 1
ATOM 1623 N N . HIS A 1 208 ? 1.884 -23.196 22.120 1.00 26.48 208 HIS A N 1
ATOM 1624 C CA . HIS A 1 208 ? 2.938 -22.169 21.944 1.00 26.48 208 HIS A CA 1
ATOM 1625 C C . HIS A 1 208 ? 4.302 -22.373 22.645 1.00 26.48 208 HIS A C 1
ATOM 1627 O O . HIS A 1 208 ? 5.153 -21.484 22.592 1.00 26.48 208 HIS A O 1
ATOM 1633 N N . GLU A 1 209 ? 4.591 -23.552 23.212 1.00 28.22 209 GLU A N 1
ATOM 1634 C CA . GLU A 1 209 ? 5.922 -23.873 23.764 1.00 28.22 209 GLU A CA 1
ATOM 1635 C C . GLU A 1 209 ? 6.594 -25.050 23.030 1.00 28.22 209 GLU A C 1
ATOM 1637 O O . GLU A 1 209 ? 6.606 -26.182 23.520 1.00 28.22 209 GLU A O 1
ATOM 1642 N N . LYS A 1 210 ? 7.160 -24.793 21.833 1.00 28.30 210 LYS A N 1
ATOM 1643 C CA . LYS A 1 210 ? 8.189 -25.672 21.218 1.00 28.30 210 LYS A CA 1
ATOM 1644 C C . LYS A 1 210 ? 9.004 -25.079 20.057 1.00 28.30 210 LYS A C 1
ATOM 1646 O O . LYS A 1 210 ? 9.330 -25.767 19.093 1.00 28.30 210 LYS A O 1
ATOM 1651 N N . THR A 1 211 ? 9.443 -23.827 20.182 1.00 28.97 211 THR A N 1
ATOM 1652 C CA . THR A 1 211 ? 10.480 -23.236 19.305 1.00 28.97 211 THR A CA 1
ATOM 1653 C C . THR A 1 211 ? 11.772 -22.945 20.070 1.00 28.97 211 THR A C 1
ATOM 1655 O O . THR A 1 211 ? 12.263 -21.819 20.095 1.00 28.97 211 THR A O 1
ATOM 1658 N N . GLY A 1 212 ? 12.335 -23.977 20.703 1.00 28.33 212 GLY A N 1
ATOM 1659 C CA . GLY A 1 212 ? 13.622 -23.908 21.392 1.00 28.33 212 GLY A CA 1
ATOM 1660 C C . GLY A 1 212 ? 14.129 -25.292 21.800 1.00 28.33 212 GLY A C 1
ATOM 1661 O O . GLY A 1 212 ? 13.405 -26.038 22.440 1.00 28.33 212 GLY A O 1
ATOM 1662 N N . LEU A 1 213 ? 15.374 -25.606 21.420 1.00 26.89 213 LEU A N 1
ATOM 1663 C CA . LEU A 1 213 ? 16.218 -26.694 21.945 1.00 26.89 213 LEU A CA 1
ATOM 1664 C C . LEU A 1 213 ? 15.575 -28.095 22.106 1.00 26.89 213 LEU A C 1
ATOM 1666 O O . LEU A 1 213 ? 15.041 -28.429 23.155 1.00 26.89 213 LEU A O 1
ATOM 1670 N N . MET A 1 214 ? 15.881 -29.013 21.180 1.00 27.98 214 MET A N 1
ATOM 1671 C CA . MET A 1 214 ? 16.969 -29.969 21.461 1.00 27.98 214 MET A CA 1
ATOM 1672 C C . MET A 1 214 ? 17.369 -30.839 20.261 1.00 27.98 214 MET A C 1
ATOM 1674 O O . MET A 1 214 ? 16.548 -31.478 19.609 1.00 27.98 214 MET A O 1
ATOM 1678 N N . GLN A 1 215 ? 18.681 -30.951 20.059 1.00 27.28 215 GLN A N 1
ATOM 1679 C CA . GLN A 1 215 ? 19.315 -32.036 19.318 1.00 27.28 215 GLN A CA 1
ATOM 1680 C C . GLN A 1 215 ? 19.812 -33.082 20.327 1.00 27.28 215 GLN A C 1
ATOM 1682 O O . GLN A 1 215 ? 20.799 -32.823 21.004 1.00 27.28 215 GLN A O 1
ATOM 1687 N N . SER A 1 216 ? 19.155 -34.244 20.424 1.00 25.20 216 SER A N 1
ATOM 1688 C CA . SER A 1 216 ? 19.731 -35.566 20.771 1.00 25.20 216 SER A CA 1
ATOM 1689 C C . SER A 1 216 ? 18.603 -36.589 20.995 1.00 25.20 216 SER A C 1
ATOM 1691 O O . SER A 1 216 ? 17.477 -36.214 21.314 1.00 25.20 216 SER A O 1
ATOM 1693 N N . LYS A 1 217 ? 18.880 -37.889 20.819 1.00 23.92 217 LYS A N 1
ATOM 1694 C CA . LYS A 1 217 ? 17.887 -38.973 20.930 1.00 23.92 217 LYS A CA 1
ATOM 1695 C C . LYS A 1 217 ? 18.504 -40.235 21.546 1.00 23.92 217 LYS A C 1
ATOM 1697 O O . LYS A 1 217 ? 19.280 -40.925 20.893 1.00 23.92 217 LYS A O 1
ATOM 1702 N N . GLY A 1 218 ? 18.098 -40.570 22.771 1.00 22.50 218 GLY A N 1
ATOM 1703 C CA . GLY A 1 218 ? 18.494 -41.785 23.499 1.00 22.50 218 GLY A CA 1
ATOM 1704 C C . GLY A 1 218 ? 17.560 -41.998 24.701 1.00 22.50 218 GLY A C 1
ATOM 1705 O O . GLY A 1 218 ? 17.713 -41.280 25.675 1.00 22.50 218 GLY A O 1
ATOM 1706 N N . LYS A 1 219 ? 16.473 -42.787 24.680 1.00 23.59 219 LYS A N 1
ATOM 1707 C CA . LYS A 1 219 ? 16.192 -44.156 24.171 1.00 23.59 219 LYS A CA 1
ATOM 1708 C C . LYS A 1 219 ? 16.348 -45.248 25.251 1.00 23.59 219 LYS A C 1
ATOM 1710 O O . LYS A 1 219 ? 17.267 -46.055 25.184 1.00 23.59 219 LYS A O 1
ATOM 1715 N N . SER A 1 220 ? 15.375 -45.315 26.159 1.00 22.27 220 SER A N 1
ATOM 1716 C CA . SER A 1 220 ? 14.783 -46.541 26.737 1.00 22.27 220 SER A CA 1
ATOM 1717 C C . SER A 1 220 ? 13.448 -46.126 27.390 1.00 22.27 220 SER A C 1
ATOM 1719 O O . SER A 1 220 ? 13.341 -44.983 27.819 1.00 22.27 220 SER A O 1
ATOM 1721 N N . GLY A 1 221 ? 12.370 -46.910 27.446 1.00 22.92 221 GLY A N 1
ATOM 1722 C CA . GLY A 1 221 ? 12.240 -48.355 27.239 1.00 22.92 221 GLY A CA 1
ATOM 1723 C C . GLY A 1 221 ? 12.180 -49.049 28.601 1.00 22.92 221 GLY A C 1
ATOM 1724 O O . GLY A 1 221 ? 13.229 -49.286 29.193 1.00 22.92 221 GLY A O 1
ATOM 1725 N N . GLY A 1 222 ? 10.969 -49.291 29.111 1.00 21.17 222 GLY A N 1
ATOM 1726 C CA . GLY A 1 222 ? 10.720 -49.836 30.452 1.00 21.17 222 GLY A CA 1
ATOM 1727 C C . GLY A 1 222 ? 10.167 -51.265 30.446 1.00 21.17 222 GLY A C 1
ATOM 1728 O O . GLY A 1 222 ? 9.803 -51.787 29.396 1.00 21.17 222 GLY A O 1
ATOM 1729 N N . TYR A 1 223 ? 10.095 -51.866 31.635 1.00 20.31 223 TYR A N 1
ATOM 1730 C CA . TYR A 1 223 ? 9.471 -53.159 31.951 1.00 20.31 223 TYR A CA 1
ATOM 1731 C C . TYR A 1 223 ? 9.005 -53.148 33.422 1.00 20.31 223 TYR A C 1
ATOM 1733 O O . TYR A 1 223 ? 9.472 -52.312 34.196 1.00 20.31 223 TYR A O 1
ATOM 1741 N N . GLY A 1 224 ? 8.108 -54.061 33.813 1.00 25.14 224 GLY A N 1
ATOM 1742 C CA . GLY A 1 224 ? 7.597 -54.192 35.189 1.00 25.14 224 GLY A CA 1
ATOM 1743 C C . GLY A 1 224 ? 7.498 -55.647 35.676 1.00 25.14 224 GLY A C 1
ATOM 1744 O O . GLY A 1 224 ? 7.641 -56.571 34.879 1.00 25.14 224 GLY A O 1
ATOM 1745 N N . SER A 1 225 ? 7.264 -55.821 36.983 1.00 22.03 225 SER A N 1
ATOM 1746 C CA . SER A 1 225 ? 7.098 -57.090 37.733 1.00 22.03 225 SER A CA 1
ATOM 1747 C C . SER A 1 225 ? 6.371 -56.731 39.053 1.00 22.03 225 SER A C 1
ATOM 1749 O O . SER A 1 225 ? 6.765 -55.744 39.665 1.00 22.03 225 SER A O 1
ATOM 1751 N N . LEU A 1 226 ? 5.172 -57.243 39.372 1.00 22.83 226 LEU A N 1
ATOM 1752 C CA . LEU A 1 226 ? 4.802 -58.533 40.007 1.00 22.83 226 LEU A CA 1
ATOM 1753 C C . LEU A 1 226 ? 4.932 -58.604 41.554 1.00 22.83 226 LEU A C 1
ATOM 1755 O O . LEU A 1 226 ? 6.026 -58.438 42.076 1.00 22.83 226 LEU A O 1
ATOM 1759 N N . GLU A 1 227 ? 3.792 -58.966 42.184 1.00 22.61 227 GLU A N 1
ATOM 1760 C CA . GLU A 1 227 ? 3.546 -59.600 43.514 1.00 22.61 227 GLU A CA 1
ATOM 1761 C C . GLU A 1 227 ? 3.948 -58.841 44.810 1.00 22.61 227 GLU A C 1
ATOM 1763 O O . GLU A 1 227 ? 4.946 -58.133 44.843 1.00 22.61 227 GLU A O 1
ATOM 1768 N N . GLU A 1 228 ? 3.236 -58.917 45.953 1.00 23.12 228 GLU A N 1
ATOM 1769 C CA . GLU A 1 228 ? 1.935 -59.546 46.335 1.00 23.12 228 GLU A CA 1
ATOM 1770 C C . GLU A 1 228 ? 0.936 -58.426 46.806 1.00 23.12 228 GLU A C 1
ATOM 1772 O O . GLU A 1 228 ? 0.996 -57.345 46.226 1.00 23.12 228 GLU A O 1
ATOM 1777 N N . GLY A 1 229 ? -0.014 -58.483 47.765 1.00 23.28 229 GLY A N 1
ATOM 1778 C CA . GLY A 1 229 ? -0.550 -59.505 48.693 1.00 23.28 229 GLY A CA 1
ATOM 1779 C C . GLY A 1 229 ? -1.442 -58.905 49.813 1.00 23.28 229 GLY A C 1
ATOM 1780 O O . GLY A 1 229 ? -1.320 -57.714 50.092 1.00 23.28 229 GLY A O 1
ATOM 1781 N N . GLY A 1 230 ? -2.299 -59.704 50.489 1.00 23.00 230 GLY A N 1
ATOM 1782 C CA . GLY A 1 230 ? -2.843 -59.353 51.837 1.00 23.00 230 GLY A CA 1
ATOM 1783 C C . GLY A 1 230 ? -4.375 -59.302 52.118 1.00 23.00 230 GLY A C 1
ATOM 1784 O O . GLY A 1 230 ? -4.975 -58.238 52.118 1.00 23.00 230 GLY A O 1
ATOM 1785 N N . ASP A 1 231 ? -4.955 -60.458 52.470 1.00 22.92 231 ASP A N 1
ATOM 1786 C CA . ASP A 1 231 ? -6.132 -60.795 53.330 1.00 22.92 231 ASP A CA 1
ATOM 1787 C C . ASP A 1 231 ? -7.376 -59.872 53.623 1.00 22.92 231 ASP A C 1
ATOM 1789 O O . ASP A 1 231 ? -7.315 -58.833 54.272 1.00 22.92 231 ASP A O 1
ATOM 1793 N N . SER A 1 232 ? -8.560 -60.424 53.295 1.00 22.69 232 SER A N 1
ATOM 1794 C CA . SER A 1 232 ? -9.887 -60.458 53.979 1.00 22.69 232 SER A CA 1
ATOM 1795 C C . SER A 1 232 ? -10.447 -59.351 54.921 1.00 22.69 232 SER A C 1
ATOM 1797 O O . SER A 1 232 ? -10.041 -59.254 56.079 1.00 22.69 232 SER A O 1
ATOM 1799 N N . LYS A 1 233 ? -11.657 -58.821 54.594 1.00 24.92 233 LYS A N 1
ATOM 1800 C CA . LYS A 1 233 ? -12.961 -59.223 55.235 1.00 24.92 233 LYS A CA 1
ATOM 1801 C C . LYS A 1 233 ? -14.243 -58.473 54.778 1.00 24.92 233 LYS A C 1
ATOM 1803 O O . LYS A 1 233 ? -14.439 -57.303 55.062 1.00 24.92 233 LYS A O 1
ATOM 1808 N N . ARG A 1 234 ? -15.199 -59.256 54.251 1.00 23.92 234 ARG A N 1
ATOM 1809 C CA . ARG A 1 234 ? -16.602 -59.437 54.720 1.00 23.92 234 ARG A CA 1
ATOM 1810 C C . ARG A 1 234 ? -17.404 -58.229 55.276 1.00 23.92 234 ARG A C 1
ATOM 1812 O O . ARG A 1 234 ? -17.220 -57.856 56.428 1.00 23.92 234 ARG A O 1
ATOM 1819 N N . GLY A 1 235 ? -18.490 -57.858 54.586 1.00 23.44 235 GLY A N 1
ATOM 1820 C CA . GLY A 1 235 ? -19.658 -57.187 55.192 1.00 23.44 235 GLY A CA 1
ATOM 1821 C C . GLY A 1 235 ? -20.375 -56.212 54.253 1.00 23.44 235 GLY A C 1
ATOM 1822 O O . GLY A 1 235 ? -19.724 -55.427 53.581 1.00 23.44 235 GLY A O 1
ATOM 1823 N N . GLY A 1 236 ? -21.709 -56.250 54.209 1.00 23.33 236 GLY A N 1
ATOM 1824 C CA . GLY A 1 236 ? -22.529 -55.307 53.441 1.00 23.33 236 GLY A CA 1
ATOM 1825 C C . GLY A 1 236 ? -23.822 -54.956 54.178 1.00 23.33 236 GLY A C 1
ATOM 1826 O O . GLY A 1 236 ? -24.170 -55.607 55.163 1.00 23.33 236 GLY A O 1
ATOM 1827 N N . GLY A 1 237 ? -24.528 -53.937 53.687 1.00 23.28 237 GLY A N 1
ATOM 1828 C CA . GLY A 1 237 ? -25.752 -53.397 54.287 1.00 23.28 237 GLY A CA 1
ATOM 1829 C C . GLY A 1 237 ? -25.712 -51.870 54.306 1.00 23.28 237 GLY A C 1
ATOM 1830 O O . GLY A 1 237 ? -24.765 -51.288 54.826 1.00 23.28 237 GLY A O 1
ATOM 1831 N N . GLY A 1 238 ? -26.705 -51.224 53.695 1.00 25.36 238 GLY A N 1
ATOM 1832 C CA . GLY A 1 238 ? -26.774 -49.764 53.604 1.00 25.36 238 GLY A CA 1
ATOM 1833 C C . GLY A 1 238 ? -27.459 -49.112 54.808 1.00 25.36 238 GLY A C 1
ATOM 1834 O O . GLY A 1 238 ? -28.273 -49.733 55.489 1.00 25.36 238 GLY A O 1
ATOM 1835 N N . GLY A 1 239 ? -27.166 -47.831 55.018 1.00 23.02 239 GLY A N 1
ATOM 1836 C CA . GLY A 1 239 ? -27.834 -46.960 55.983 1.00 23.02 239 GLY A CA 1
ATOM 1837 C C . GLY A 1 239 ? -27.350 -45.525 55.788 1.00 23.02 239 GLY A C 1
ATOM 1838 O O . GLY A 1 239 ? -26.149 -45.276 55.833 1.00 23.02 239 GLY A O 1
ATOM 1839 N N . GLY A 1 240 ? -28.264 -44.597 55.503 1.00 26.89 240 GLY A N 1
ATOM 1840 C CA . GLY A 1 240 ? -27.914 -43.196 55.268 1.00 26.89 240 GLY A CA 1
ATOM 1841 C C . GLY A 1 240 ? -27.659 -42.440 56.572 1.00 26.89 240 GLY A C 1
ATOM 1842 O O . GLY A 1 240 ? -28.394 -42.618 57.543 1.00 26.89 240 GLY A O 1
ATOM 1843 N N . VAL A 1 241 ? -26.653 -41.564 56.574 1.00 25.47 241 VAL A N 1
ATOM 1844 C CA . VAL A 1 241 ? -26.397 -40.594 57.647 1.00 25.47 241 VAL A CA 1
ATOM 1845 C C . VAL A 1 241 ? -26.019 -39.265 56.999 1.00 25.47 241 VAL A C 1
ATOM 1847 O O . VAL A 1 241 ? -25.096 -39.219 56.190 1.00 25.47 241 VAL A O 1
ATOM 1850 N N . SER A 1 242 ? -26.719 -38.185 57.345 1.00 28.64 242 SER A N 1
ATOM 1851 C CA . SER A 1 242 ? -26.339 -36.837 56.915 1.00 28.64 242 SER A CA 1
ATOM 1852 C C . SER A 1 242 ? -25.087 -36.380 57.664 1.00 28.64 242 SER A C 1
ATOM 1854 O O . SER A 1 242 ? -25.088 -36.357 58.894 1.00 28.64 242 SER A O 1
ATOM 1856 N N . ALA A 1 243 ? -24.057 -35.958 56.933 1.00 27.78 243 ALA A N 1
ATOM 1857 C CA . ALA A 1 243 ? -22.886 -35.280 57.479 1.00 27.78 243 ALA A CA 1
ATOM 1858 C C . ALA A 1 243 ? -22.714 -33.935 56.760 1.00 27.78 243 ALA A C 1
ATOM 1860 O O . ALA A 1 243 ? -22.368 -33.892 55.584 1.00 27.78 243 ALA A O 1
ATOM 1861 N N . SER A 1 244 ? -23.014 -32.840 57.457 1.00 27.28 244 SER A N 1
ATOM 1862 C CA . SER A 1 244 ? -22.916 -31.473 56.940 1.00 27.28 244 SER A CA 1
ATOM 1863 C C . SER A 1 244 ? -21.583 -30.835 57.343 1.00 27.28 244 SER A C 1
ATOM 1865 O O . SER A 1 244 ? -21.474 -30.310 58.447 1.00 27.28 244 SER A O 1
ATOM 1867 N N . HIS A 1 245 ? -20.599 -30.893 56.449 1.00 24.67 245 HIS A N 1
ATOM 1868 C CA . HIS A 1 245 ? -19.301 -30.201 56.465 1.00 24.67 245 HIS A CA 1
ATOM 1869 C C . HIS A 1 245 ? -18.840 -30.164 54.986 1.00 24.67 245 HIS A C 1
ATOM 1871 O O . HIS A 1 245 ? -19.054 -31.149 54.285 1.00 24.67 245 HIS A O 1
ATOM 1877 N N . GLU A 1 246 ? -18.253 -29.106 54.429 1.00 24.47 246 GLU A N 1
ATOM 1878 C CA . GLU A 1 246 ? -17.962 -27.767 54.965 1.00 24.47 246 GLU A CA 1
ATOM 1879 C C . GLU A 1 246 ? -17.962 -26.743 53.802 1.00 24.47 246 GLU A C 1
ATOM 1881 O O . GLU A 1 246 ? -18.139 -27.124 52.646 1.00 24.47 246 GLU A O 1
ATOM 1886 N N . HIS A 1 247 ? -17.843 -25.444 54.088 1.00 29.50 247 HIS A N 1
ATOM 1887 C CA . HIS A 1 247 ? -18.104 -24.373 53.114 1.00 29.50 247 HIS A CA 1
ATOM 1888 C C . HIS A 1 247 ? -16.810 -23.840 52.464 1.00 29.50 247 HIS A C 1
ATOM 1890 O O . HIS A 1 247 ? -16.362 -22.744 52.799 1.00 29.50 247 HIS A O 1
ATOM 1896 N N . GLU A 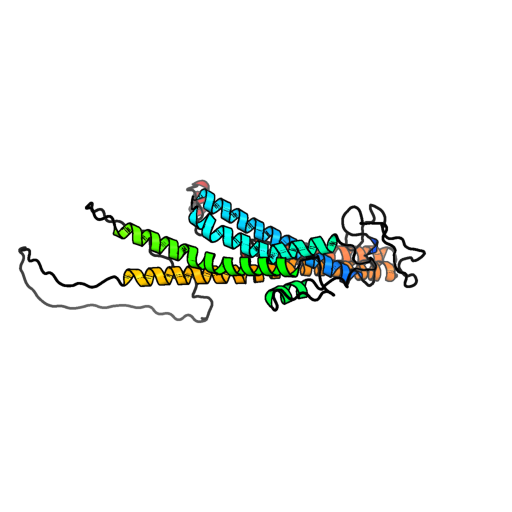1 248 ? -16.213 -24.580 51.522 1.00 30.17 248 GLU A N 1
ATOM 1897 C CA . GLU A 1 248 ? -15.231 -23.985 50.593 1.00 30.17 248 GLU A CA 1
ATOM 1898 C C . GLU A 1 248 ? -15.962 -23.068 49.599 1.00 30.17 248 GLU A C 1
ATOM 1900 O O . GLU A 1 248 ? -17.036 -23.412 49.104 1.00 30.17 248 GLU A O 1
ATOM 1905 N N . GLY A 1 249 ? -15.436 -21.860 49.370 1.00 29.83 249 GLY A N 1
ATOM 1906 C CA . GLY A 1 249 ? -16.156 -20.791 48.675 1.00 29.83 249 GLY A CA 1
ATOM 1907 C C . GLY A 1 249 ? -15.448 -20.262 47.430 1.00 29.83 249 GLY A C 1
ATOM 1908 O O . GLY A 1 249 ? -14.260 -19.975 47.476 1.00 29.83 249 GLY A O 1
ATOM 1909 N N . ASP A 1 250 ? -16.227 -20.082 46.360 1.00 33.44 250 ASP A N 1
ATOM 1910 C CA . ASP A 1 250 ? -16.199 -18.992 45.362 1.00 33.44 250 ASP A CA 1
ATOM 1911 C C . ASP A 1 250 ? -14.887 -18.513 44.683 1.00 33.44 250 ASP A C 1
ATOM 1913 O O . ASP A 1 250 ? -14.962 -17.638 43.816 1.00 33.44 250 ASP A O 1
ATOM 1917 N N . GLU A 1 251 ? -13.706 -19.099 44.914 1.00 38.69 251 GLU A N 1
ATOM 1918 C CA . GLU A 1 251 ? -12.468 -18.686 44.207 1.00 38.69 251 GLU A CA 1
ATOM 1919 C C . GLU A 1 251 ? -12.506 -18.937 42.679 1.00 38.69 251 GLU A C 1
ATOM 1921 O O . GLU A 1 251 ? -11.755 -18.322 41.918 1.00 38.69 251 GLU A O 1
ATOM 1926 N N . HIS A 1 252 ? -13.443 -19.759 42.187 1.00 46.78 252 HIS A N 1
ATOM 1927 C CA . HIS A 1 252 ? -13.668 -19.964 40.749 1.00 46.78 252 HIS A CA 1
ATOM 1928 C C . HIS A 1 252 ? -14.115 -18.696 39.992 1.00 46.78 252 HIS A C 1
ATOM 1930 O O . HIS A 1 252 ? -13.953 -18.635 38.770 1.00 46.78 252 HIS A O 1
ATOM 1936 N N . GLY A 1 253 ? -14.658 -17.683 40.680 1.00 48.56 253 GLY A N 1
ATOM 1937 C CA . GLY A 1 253 ? -15.079 -16.428 40.049 1.00 48.56 253 GLY A CA 1
ATOM 1938 C C . GLY A 1 253 ? -13.912 -15.511 39.665 1.00 48.56 253 GLY A C 1
ATOM 1939 O O . GLY A 1 253 ? -13.876 -14.984 38.549 1.00 48.56 253 GLY A O 1
ATOM 1940 N N . GLU A 1 254 ? -12.943 -15.328 40.567 1.00 51.34 254 GLU A N 1
ATOM 1941 C CA . GLU A 1 254 ? -11.865 -14.348 40.371 1.00 51.34 254 GLU A CA 1
ATOM 1942 C C . GLU A 1 254 ? -10.843 -14.803 39.325 1.00 51.34 254 GLU A C 1
ATOM 1944 O O . GLU A 1 254 ? -10.429 -13.998 38.487 1.00 51.34 254 GLU A O 1
ATOM 1949 N N . HIS A 1 255 ? -10.497 -16.096 39.304 1.00 55.06 255 HIS A N 1
ATOM 1950 C CA . HIS A 1 255 ? -9.548 -16.626 38.322 1.00 55.06 255 HIS A CA 1
ATOM 1951 C C . HIS A 1 255 ? -10.091 -16.491 36.889 1.00 55.06 255 HIS A C 1
ATOM 1953 O O . HIS A 1 255 ? -9.429 -15.915 36.030 1.00 55.06 255 HIS A O 1
ATOM 1959 N N . SER A 1 256 ? -11.351 -16.884 36.656 1.00 73.50 256 SER A N 1
ATOM 1960 C CA . SER A 1 256 ? -12.003 -16.747 35.343 1.00 73.50 256 SER A CA 1
ATOM 1961 C C . SER A 1 256 ? -12.066 -15.290 34.860 1.00 73.50 256 SER A C 1
ATOM 1963 O O . SER A 1 256 ? -11.825 -15.012 33.682 1.00 73.50 256 SER A O 1
ATOM 1965 N N . PHE A 1 257 ? -12.340 -14.334 35.756 1.00 74.31 257 PHE A N 1
ATOM 1966 C CA . PHE A 1 257 ? -12.327 -12.912 35.406 1.00 74.31 257 PHE A CA 1
ATOM 1967 C C . PHE A 1 257 ? -10.912 -12.400 35.087 1.00 74.31 257 PHE A C 1
ATOM 1969 O O . PHE A 1 257 ? -10.735 -11.665 34.111 1.00 74.31 257 PHE A O 1
ATOM 1976 N N . SER A 1 258 ? -9.909 -12.814 35.869 1.00 80.62 258 SER A N 1
ATOM 1977 C CA . SER A 1 258 ? -8.496 -12.500 35.626 1.00 80.62 258 SER A CA 1
ATOM 1978 C C . SER A 1 258 ? -8.027 -13.024 34.267 1.00 80.62 258 SER A C 1
ATOM 1980 O O . SER A 1 258 ? -7.450 -12.269 33.484 1.00 80.62 258 SER A O 1
ATOM 1982 N N . ASP A 1 259 ? -8.333 -14.278 33.939 1.00 83.56 259 ASP A N 1
ATOM 1983 C CA . ASP A 1 259 ? -7.879 -14.925 32.706 1.00 83.56 259 ASP A CA 1
ATOM 1984 C C . ASP A 1 259 ? -8.510 -14.272 31.456 1.00 83.56 259 ASP A C 1
ATOM 1986 O O . ASP A 1 259 ? -7.809 -13.983 30.479 1.00 83.56 259 ASP A O 1
ATOM 1990 N N . VAL A 1 260 ? -9.798 -13.898 31.515 1.00 81.94 260 VAL A N 1
ATOM 1991 C CA . VAL A 1 260 ? -10.469 -13.097 30.465 1.00 81.94 260 VAL A CA 1
ATOM 1992 C C . VAL A 1 260 ? -9.844 -11.702 30.321 1.00 81.94 260 VAL A C 1
ATOM 1994 O O . VAL A 1 260 ? -9.670 -11.218 29.198 1.00 81.94 260 VAL A O 1
ATOM 1997 N N . LEU A 1 261 ? -9.487 -11.046 31.430 1.00 83.25 261 LEU A N 1
ATOM 1998 C CA . LEU A 1 261 ? -8.849 -9.726 31.419 1.00 83.25 261 LEU A CA 1
ATOM 1999 C C . LEU A 1 261 ? -7.430 -9.790 30.832 1.00 83.25 261 LEU A C 1
ATOM 2001 O O . LEU A 1 261 ? -7.064 -8.926 30.030 1.00 83.25 261 LEU A O 1
ATOM 2005 N N . ILE A 1 262 ? -6.652 -10.822 31.170 1.00 87.81 262 ILE A N 1
ATOM 2006 C CA . ILE A 1 262 ? -5.312 -11.067 30.619 1.00 87.81 262 ILE A CA 1
ATOM 2007 C C . ILE A 1 262 ? -5.400 -11.320 29.110 1.00 87.81 262 ILE A C 1
ATOM 2009 O O . ILE A 1 262 ? -4.710 -10.642 28.344 1.00 87.81 262 ILE A O 1
ATOM 2013 N N . HIS A 1 263 ? -6.282 -12.219 28.663 1.00 85.25 263 HIS A N 1
ATOM 2014 C CA . HIS A 1 263 ? -6.458 -12.525 27.240 1.00 85.25 263 HIS A CA 1
ATOM 2015 C C . HIS A 1 263 ? -6.895 -11.283 26.438 1.00 85.25 263 HIS A C 1
ATOM 2017 O O . HIS A 1 263 ? -6.275 -10.942 25.426 1.00 85.25 263 HIS A O 1
ATOM 2023 N N . GLN A 1 264 ? -7.903 -10.538 26.912 1.00 84.62 264 GLN A N 1
ATOM 2024 C CA . GLN A 1 264 ? -8.358 -9.312 26.241 1.00 84.62 264 GLN A CA 1
ATOM 2025 C C . GLN A 1 264 ? -7.293 -8.198 26.275 1.00 84.62 264 GLN A C 1
ATOM 2027 O O . GLN A 1 264 ? -7.200 -7.405 25.332 1.00 84.62 264 GLN A O 1
ATOM 2032 N N . GLY A 1 265 ? -6.455 -8.154 27.316 1.00 86.44 265 GLY A N 1
ATOM 2033 C CA . GLY A 1 265 ? -5.289 -7.274 27.406 1.00 86.44 265 GLY A CA 1
ATOM 2034 C C . GLY A 1 265 ? -4.216 -7.602 26.364 1.00 86.44 265 GLY A C 1
ATOM 2035 O O . GLY A 1 265 ? -3.760 -6.699 25.660 1.00 86.44 265 GLY A O 1
ATOM 2036 N N . ILE A 1 266 ? -3.865 -8.883 26.202 1.00 90.69 266 ILE A N 1
ATOM 2037 C CA . ILE A 1 266 ? -2.920 -9.358 25.175 1.00 90.69 266 ILE A CA 1
ATOM 2038 C C . ILE A 1 266 ? -3.440 -9.007 23.778 1.00 90.69 266 ILE A C 1
ATOM 2040 O O . ILE A 1 266 ? -2.741 -8.327 23.027 1.00 90.69 266 ILE A O 1
ATOM 2044 N N . HIS A 1 267 ? -4.685 -9.370 23.464 1.00 84.94 267 HIS A N 1
ATOM 2045 C CA . HIS A 1 267 ? -5.323 -9.065 22.180 1.00 84.94 267 HIS A CA 1
ATOM 2046 C C . HIS A 1 267 ? -5.393 -7.546 21.901 1.00 84.94 267 HIS A C 1
ATOM 2048 O O . HIS A 1 267 ? -5.151 -7.096 20.779 1.00 84.94 267 HIS A O 1
ATOM 2054 N N . THR A 1 268 ? -5.630 -6.727 22.933 1.00 87.56 268 THR A N 1
ATOM 2055 C CA . THR A 1 268 ? -5.587 -5.256 22.831 1.00 87.56 268 THR A CA 1
ATOM 2056 C C . THR A 1 268 ? -4.192 -4.738 22.470 1.00 87.56 268 THR A C 1
ATOM 2058 O O . THR A 1 268 ? -4.055 -3.872 21.599 1.00 87.56 268 THR A O 1
ATOM 2061 N N . ILE A 1 269 ? -3.149 -5.267 23.113 1.00 89.88 269 ILE A N 1
ATOM 2062 C CA . ILE A 1 269 ? -1.752 -4.884 22.866 1.00 89.88 269 ILE A CA 1
ATOM 2063 C C . ILE A 1 269 ? -1.298 -5.355 21.477 1.00 89.88 269 ILE A C 1
ATOM 2065 O O . ILE A 1 269 ? -0.684 -4.572 20.744 1.00 89.88 269 ILE A O 1
ATOM 2069 N N . GLU A 1 270 ? -1.639 -6.587 21.083 1.00 90.75 270 GLU A N 1
ATOM 2070 C CA . GLU A 1 270 ? -1.345 -7.120 19.749 1.00 90.75 270 GLU A CA 1
ATOM 2071 C C . GLU A 1 270 ? -2.012 -6.274 18.663 1.00 90.75 270 GLU A C 1
ATOM 2073 O O . GLU A 1 270 ? -1.339 -5.882 17.712 1.00 90.75 270 GLU A O 1
ATOM 2078 N N . PHE A 1 271 ? -3.288 -5.905 18.810 1.00 87.69 271 PHE A N 1
ATOM 2079 C CA . PHE A 1 271 ? -3.960 -5.060 17.823 1.00 87.69 271 PHE A CA 1
ATOM 2080 C C . PHE A 1 271 ? -3.268 -3.696 17.647 1.00 87.69 271 PHE A C 1
ATOM 2082 O O . PHE A 1 271 ? -3.019 -3.266 16.513 1.00 87.69 271 PHE A O 1
ATOM 2089 N N . VAL A 1 272 ? -2.933 -3.016 18.750 1.00 88.81 272 VAL A N 1
ATOM 2090 C CA . VAL A 1 272 ? -2.322 -1.676 18.714 1.00 88.81 272 VAL A CA 1
ATOM 2091 C C . VAL A 1 272 ? -0.915 -1.726 18.110 1.00 88.81 272 VAL A C 1
ATOM 2093 O O . VAL A 1 272 ? -0.623 -0.974 17.176 1.00 88.81 272 VAL A O 1
ATOM 2096 N N . LEU A 1 273 ? -0.049 -2.628 18.587 1.00 89.75 273 LEU A N 1
ATOM 2097 C CA . LEU A 1 273 ? 1.317 -2.774 18.067 1.00 89.75 273 LEU A CA 1
ATOM 2098 C C . LEU A 1 273 ? 1.326 -3.357 16.645 1.00 89.75 273 LEU A C 1
ATOM 2100 O O . LEU A 1 273 ? 2.094 -2.909 15.789 1.00 89.75 273 LEU A O 1
ATOM 2104 N N . GLY A 1 274 ? 0.433 -4.306 16.371 1.00 88.38 274 GLY A N 1
ATOM 2105 C CA . GLY A 1 274 ? 0.230 -4.942 15.075 1.00 88.38 274 GLY A CA 1
ATOM 2106 C C . GLY A 1 274 ? -0.210 -3.954 14.001 1.00 88.38 274 GLY A C 1
ATOM 2107 O O . GLY A 1 274 ? 0.329 -3.988 12.899 1.00 88.38 274 GLY A O 1
ATOM 2108 N N . CYS A 1 275 ? -1.094 -2.995 14.298 1.00 87.56 275 CYS A N 1
ATOM 2109 C CA . CYS A 1 275 ? -1.457 -1.959 13.322 1.00 87.56 275 CYS A CA 1
ATOM 2110 C C . CYS A 1 275 ? -0.264 -1.081 12.909 1.00 87.56 275 CYS A C 1
ATOM 2112 O O . CYS A 1 275 ? -0.126 -0.757 11.725 1.00 87.56 275 CYS A O 1
ATOM 2114 N N . VAL A 1 276 ? 0.634 -0.746 13.843 1.00 90.38 276 VAL A N 1
ATOM 2115 C CA . VAL A 1 276 ? 1.871 -0.006 13.537 1.00 90.38 276 VAL A CA 1
ATOM 2116 C C . VAL A 1 276 ? 2.839 -0.876 12.728 1.00 90.38 276 VAL A C 1
ATOM 2118 O O . VAL A 1 276 ? 3.293 -0.465 11.656 1.00 90.38 276 VAL A O 1
ATOM 2121 N N . SER A 1 277 ? 3.116 -2.090 13.210 1.00 91.50 277 SER A N 1
ATOM 2122 C CA . SER A 1 277 ? 4.047 -3.044 12.593 1.00 91.50 277 SER A CA 1
ATOM 2123 C C . SER A 1 277 ? 3.625 -3.425 11.171 1.00 91.50 277 SER A C 1
ATOM 2125 O O . SER A 1 277 ? 4.408 -3.311 10.224 1.00 91.50 277 SER A O 1
ATOM 2127 N N . ASN A 1 278 ? 2.353 -3.778 10.987 1.00 90.25 278 ASN A N 1
ATOM 2128 C CA . ASN A 1 278 ? 1.808 -4.171 9.694 1.00 90.25 278 ASN A CA 1
ATOM 2129 C C . ASN A 1 278 ? 1.826 -2.987 8.718 1.00 90.25 278 ASN A C 1
ATOM 2131 O O . ASN A 1 278 ? 2.226 -3.170 7.570 1.00 90.25 278 ASN A O 1
ATOM 2135 N N . THR A 1 279 ? 1.507 -1.759 9.157 1.00 89.75 279 THR A N 1
ATOM 2136 C CA . THR A 1 279 ? 1.584 -0.568 8.281 1.00 89.75 279 THR A CA 1
ATOM 2137 C C . THR A 1 279 ? 3.015 -0.316 7.804 1.00 89.75 279 THR A C 1
ATOM 2139 O O . THR A 1 279 ? 3.225 -0.022 6.626 1.00 89.75 279 THR A O 1
ATOM 2142 N N . ALA A 1 280 ? 4.014 -0.496 8.674 1.00 89.69 280 ALA A N 1
ATOM 2143 C CA . ALA A 1 280 ? 5.421 -0.427 8.281 1.00 89.69 280 ALA A CA 1
ATOM 2144 C C . ALA A 1 280 ? 5.825 -1.578 7.333 1.00 89.69 280 ALA A C 1
ATOM 2146 O O . ALA A 1 280 ? 6.592 -1.358 6.395 1.00 89.69 280 ALA A O 1
ATOM 2147 N N . SER A 1 281 ? 5.277 -2.784 7.517 1.00 91.50 281 SER A N 1
ATOM 2148 C CA . SER A 1 281 ? 5.551 -3.962 6.678 1.00 91.50 281 SER A CA 1
ATOM 2149 C C . SER A 1 281 ? 5.207 -3.745 5.194 1.00 91.50 281 SER A C 1
ATOM 2151 O O . SER A 1 281 ? 5.949 -4.198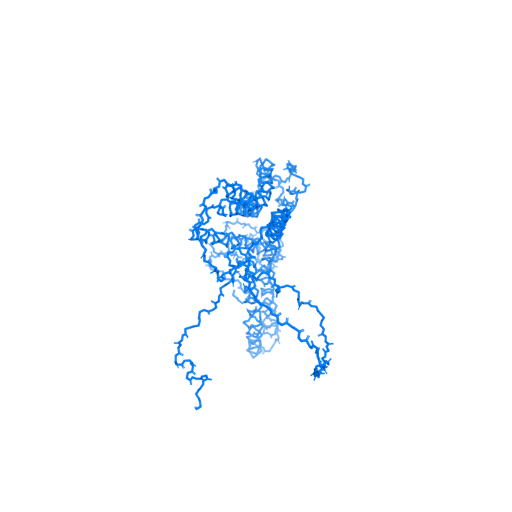 4.315 1.00 91.50 281 SER A O 1
ATOM 2153 N N . TYR A 1 282 ? 4.152 -2.977 4.888 1.00 92.88 282 TYR A N 1
ATOM 2154 C CA . TYR A 1 282 ? 3.776 -2.642 3.505 1.00 92.88 282 TYR A CA 1
ATOM 2155 C C . TYR A 1 282 ? 4.819 -1.797 2.754 1.00 92.88 282 TYR A C 1
ATOM 2157 O O . TYR A 1 282 ? 4.804 -1.804 1.518 1.00 92.88 282 TYR A O 1
ATOM 2165 N N . LEU A 1 283 ? 5.778 -1.146 3.435 1.00 91.50 283 LEU A N 1
ATOM 2166 C CA . LEU A 1 283 ? 6.911 -0.449 2.791 1.00 91.50 283 LEU A CA 1
ATOM 2167 C C . LEU A 1 283 ? 7.767 -1.384 1.918 1.00 91.50 283 LEU A C 1
ATOM 2169 O O . LEU A 1 283 ? 8.425 -0.922 0.982 1.00 91.50 283 LEU A O 1
ATOM 2173 N N . ARG A 1 284 ? 7.691 -2.702 2.150 1.00 92.62 284 ARG A N 1
ATOM 2174 C CA . ARG A 1 284 ? 8.282 -3.739 1.291 1.00 92.62 284 ARG A CA 1
ATOM 2175 C C . ARG A 1 284 ? 7.830 -3.630 -0.170 1.00 92.62 284 ARG A C 1
ATOM 2177 O O . ARG A 1 284 ? 8.650 -3.828 -1.061 1.00 92.62 284 ARG A O 1
ATOM 2184 N N . LEU A 1 285 ? 6.571 -3.248 -0.422 1.00 91.56 285 LEU A N 1
ATOM 2185 C CA . LEU A 1 285 ? 6.044 -3.045 -1.781 1.00 91.56 285 LEU A CA 1
ATOM 2186 C C . LEU A 1 285 ? 6.795 -1.936 -2.531 1.00 91.56 285 LEU A C 1
ATOM 2188 O O . LEU A 1 285 ? 7.053 -2.060 -3.726 1.00 91.56 285 LEU A O 1
ATOM 2192 N N . TRP A 1 286 ? 7.175 -0.858 -1.834 1.00 94.50 286 TRP A N 1
ATOM 2193 C CA . TRP A 1 286 ? 8.016 0.186 -2.416 1.00 94.50 286 TRP A CA 1
ATOM 2194 C C . TRP A 1 286 ? 9.437 -0.327 -2.658 1.00 94.50 286 TRP A C 1
ATOM 2196 O O . TRP A 1 286 ? 9.934 -0.182 -3.776 1.00 94.50 286 TRP A O 1
ATOM 2206 N N . ALA A 1 287 ? 10.072 -0.918 -1.641 1.00 92.25 287 ALA A N 1
ATOM 2207 C CA . ALA A 1 287 ? 11.467 -1.352 -1.715 1.00 92.25 287 ALA A CA 1
ATOM 2208 C C . ALA A 1 287 ? 11.703 -2.347 -2.865 1.00 92.25 287 ALA A C 1
ATOM 2210 O O . ALA A 1 287 ? 12.595 -2.136 -3.685 1.00 92.25 287 ALA A O 1
ATOM 2211 N N . LEU A 1 288 ? 10.845 -3.363 -2.981 1.00 92.56 288 LEU A N 1
ATOM 2212 C CA . LEU A 1 288 ? 10.924 -4.385 -4.026 1.00 92.56 288 LEU A CA 1
ATOM 2213 C C . LEU A 1 288 ? 10.612 -3.809 -5.418 1.00 92.56 288 LEU A C 1
ATOM 2215 O O . LEU A 1 288 ? 11.367 -4.014 -6.364 1.00 92.56 288 LEU A O 1
ATOM 2219 N N . SER A 1 289 ? 9.572 -2.971 -5.532 1.00 92.38 289 SER A N 1
ATOM 2220 C CA . SER A 1 289 ? 9.271 -2.258 -6.783 1.00 92.38 289 SER A CA 1
ATOM 2221 C C . SER A 1 289 ? 10.406 -1.324 -7.224 1.00 92.38 289 SER A C 1
ATOM 2223 O O . SER A 1 289 ? 10.536 -1.034 -8.416 1.00 92.38 289 SER A O 1
ATOM 2225 N N . LEU A 1 290 ? 11.200 -0.789 -6.291 1.00 90.81 290 LEU A N 1
ATOM 2226 C CA . LEU A 1 290 ? 12.387 0.005 -6.600 1.00 90.81 290 LEU A CA 1
ATOM 2227 C C . LEU A 1 290 ? 13.528 -0.906 -7.071 1.00 90.81 290 LEU A C 1
ATOM 2229 O O . LEU A 1 290 ? 14.037 -0.672 -8.162 1.00 90.81 290 LEU A O 1
ATOM 2233 N N . ALA A 1 291 ? 13.850 -1.971 -6.332 1.00 92.06 291 ALA A N 1
ATOM 2234 C CA . ALA A 1 291 ? 14.892 -2.933 -6.700 1.00 92.06 291 ALA A CA 1
ATOM 2235 C C . ALA A 1 291 ? 14.695 -3.511 -8.117 1.00 92.06 291 ALA A C 1
ATOM 2237 O O . ALA A 1 291 ? 15.614 -3.440 -8.932 1.00 92.06 291 ALA A O 1
ATOM 2238 N N . HIS A 1 292 ? 13.481 -3.966 -8.445 1.00 91.50 292 HIS A N 1
ATOM 2239 C CA . HIS A 1 292 ? 13.114 -4.460 -9.780 1.00 91.50 292 HIS A CA 1
ATOM 2240 C C . HIS A 1 292 ? 13.384 -3.433 -10.896 1.00 91.50 292 HIS A C 1
ATOM 2242 O O . HIS A 1 292 ? 13.885 -3.765 -11.973 1.00 91.50 292 HIS A O 1
ATOM 2248 N N . ALA A 1 293 ? 13.054 -2.160 -10.644 1.00 90.19 293 ALA A N 1
ATOM 2249 C CA . ALA A 1 293 ? 13.215 -1.088 -11.623 1.00 90.19 293 ALA A CA 1
ATOM 2250 C C . ALA A 1 293 ? 14.696 -0.758 -11.871 1.00 90.19 293 ALA A C 1
ATOM 2252 O O . ALA A 1 293 ? 15.121 -0.728 -13.025 1.00 90.19 293 ALA A O 1
ATOM 2253 N N . GLU A 1 294 ? 15.482 -0.579 -10.805 1.00 90.75 294 GLU A N 1
ATOM 2254 C CA . GLU A 1 294 ? 16.921 -0.297 -10.906 1.00 90.75 294 GLU A CA 1
ATOM 2255 C C . GLU A 1 294 ? 17.675 -1.482 -11.542 1.00 90.75 294 GLU A C 1
ATOM 2257 O O . GLU A 1 294 ? 18.530 -1.285 -12.405 1.00 90.75 294 GLU A O 1
ATOM 2262 N N . LEU A 1 295 ? 17.326 -2.728 -11.193 1.00 91.38 295 LEU A N 1
ATOM 2263 C CA . LEU A 1 295 ? 17.947 -3.930 -11.763 1.00 91.38 295 LEU A CA 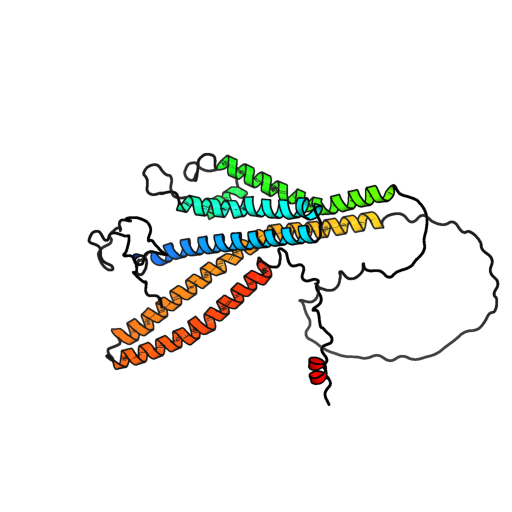1
ATOM 2264 C C . LEU A 1 295 ? 17.626 -4.077 -13.263 1.00 91.38 295 LEU A C 1
ATOM 2266 O O . LEU A 1 295 ? 18.516 -4.402 -14.055 1.00 91.38 295 LEU A O 1
ATOM 2270 N N . SER A 1 296 ? 16.400 -3.740 -13.684 1.00 91.25 296 SER A N 1
ATOM 2271 C CA . SER A 1 296 ? 16.053 -3.645 -15.109 1.00 91.25 296 SER A CA 1
ATOM 2272 C C . SER A 1 296 ? 16.819 -2.531 -15.841 1.00 91.25 296 SER A C 1
ATOM 2274 O O . SER A 1 296 ? 17.137 -2.719 -17.019 1.00 91.25 296 SER A O 1
ATOM 2276 N N . GLU A 1 297 ? 17.115 -1.397 -15.195 1.00 89.12 297 GLU A N 1
ATOM 2277 C CA . GLU A 1 297 ? 17.895 -0.297 -15.792 1.00 89.12 297 GLU A CA 1
ATOM 2278 C C . GLU A 1 297 ? 19.384 -0.667 -15.925 1.00 89.12 297 GLU A C 1
ATOM 2280 O O . GLU A 1 297 ? 20.010 -0.419 -16.962 1.00 89.12 297 GLU A O 1
ATOM 2285 N N . VAL A 1 298 ? 19.944 -1.369 -14.933 1.00 90.88 298 VAL A N 1
ATOM 2286 C CA . VAL A 1 298 ? 21.306 -1.927 -14.992 1.00 90.88 298 VAL A CA 1
ATOM 2287 C C . VAL A 1 298 ? 21.432 -2.974 -16.104 1.00 90.88 298 VAL A C 1
ATOM 2289 O O . VAL A 1 298 ? 22.382 -2.916 -16.886 1.00 90.88 298 VAL A O 1
ATOM 2292 N N . PHE A 1 299 ? 20.478 -3.898 -16.246 1.00 91.00 299 PHE A N 1
ATOM 2293 C CA . PHE A 1 299 ? 20.514 -4.888 -17.332 1.00 91.00 299 PHE A CA 1
ATOM 2294 C C . PHE A 1 299 ? 20.391 -4.244 -18.718 1.00 91.00 299 PHE A C 1
ATOM 2296 O O . PHE A 1 299 ? 21.137 -4.614 -19.626 1.00 91.00 299 PHE A O 1
ATOM 2303 N N . TRP A 1 300 ? 19.506 -3.258 -18.888 1.00 90.12 300 TRP A N 1
ATOM 2304 C CA . TRP A 1 300 ? 19.370 -2.537 -20.157 1.00 90.12 300 TRP A CA 1
ATOM 2305 C C . TRP A 1 300 ? 20.650 -1.763 -20.517 1.00 90.12 300 TRP A C 1
ATOM 2307 O O . TRP A 1 300 ? 21.190 -1.912 -21.616 1.00 90.12 300 TRP A O 1
ATOM 2317 N N . SER A 1 301 ? 21.187 -0.987 -19.572 1.00 89.31 301 SER A N 1
ATOM 2318 C CA . SER A 1 301 ? 22.380 -0.158 -19.795 1.00 89.31 301 SER A CA 1
ATOM 2319 C C . SER A 1 301 ? 23.673 -0.964 -19.969 1.00 89.31 301 SER A C 1
ATOM 2321 O O . SER A 1 301 ? 24.538 -0.559 -20.745 1.00 89.31 301 SER A O 1
ATOM 2323 N N . LYS A 1 302 ? 23.838 -2.111 -19.298 1.00 89.75 302 LYS A N 1
ATOM 2324 C CA . LYS A 1 302 ? 25.064 -2.923 -19.422 1.00 89.75 302 LYS A CA 1
ATOM 2325 C C . LYS A 1 302 ? 25.029 -3.925 -20.572 1.00 89.75 302 LYS A C 1
ATOM 2327 O O . LYS A 1 302 ? 26.052 -4.091 -21.233 1.00 89.75 302 LYS A O 1
ATOM 2332 N N . LEU A 1 303 ? 23.888 -4.562 -20.836 1.00 89.31 303 LEU A N 1
ATOM 2333 C CA . LEU A 1 303 ? 23.800 -5.602 -21.866 1.00 89.31 303 LEU A CA 1
ATOM 2334 C C . LEU A 1 303 ? 23.431 -5.014 -23.233 1.00 89.31 303 LEU A C 1
ATOM 2336 O O . LEU A 1 303 ? 24.169 -5.218 -24.190 1.00 89.31 303 LEU A O 1
ATOM 2340 N N . ILE A 1 304 ? 22.355 -4.229 -23.340 1.00 88.00 304 ILE A N 1
ATOM 2341 C CA . ILE A 1 304 ? 21.938 -3.676 -24.640 1.00 88.00 304 ILE A CA 1
ATOM 2342 C C . ILE A 1 304 ? 22.815 -2.489 -25.055 1.00 88.00 304 ILE A C 1
ATOM 2344 O O . ILE A 1 304 ? 23.333 -2.485 -26.170 1.00 88.00 304 ILE A O 1
ATOM 2348 N N . VAL A 1 305 ? 23.025 -1.502 -24.177 1.00 87.31 305 VAL A N 1
ATOM 2349 C CA . VAL A 1 305 ? 23.822 -0.313 -24.538 1.00 87.31 305 VAL A CA 1
ATOM 2350 C C . VAL A 1 305 ? 25.321 -0.635 -24.551 1.00 87.31 305 VAL A C 1
ATOM 2352 O O . VAL A 1 305 ? 25.938 -0.563 -25.611 1.00 87.31 305 VAL A O 1
ATOM 2355 N N . GLY A 1 306 ? 25.893 -1.065 -23.421 1.00 86.25 306 GLY A N 1
ATOM 2356 C CA . GLY A 1 306 ? 27.333 -1.338 -23.315 1.00 86.25 306 GLY A CA 1
ATOM 2357 C C . GLY A 1 306 ? 27.841 -2.449 -24.247 1.00 86.25 306 GLY A C 1
ATOM 2358 O O . GLY A 1 306 ? 28.717 -2.215 -25.076 1.00 86.25 306 GLY A O 1
ATOM 2359 N N . LEU A 1 307 ? 27.301 -3.669 -24.142 1.00 83.06 307 LEU A N 1
ATOM 2360 C CA . LEU A 1 307 ? 27.775 -4.793 -24.967 1.00 83.06 307 LEU A CA 1
ATOM 2361 C C . LEU A 1 307 ? 27.250 -4.742 -26.417 1.00 83.06 307 LEU A C 1
ATOM 2363 O O . LEU A 1 307 ? 27.982 -5.107 -27.336 1.00 83.06 307 LEU A O 1
ATOM 2367 N N . GLY A 1 308 ? 26.006 -4.298 -26.628 1.00 81.25 308 GLY A N 1
ATOM 2368 C CA . GLY A 1 308 ? 25.360 -4.284 -27.947 1.00 81.25 308 GLY A CA 1
ATOM 2369 C C . GLY A 1 308 ? 25.718 -3.086 -28.832 1.00 81.25 308 GLY A C 1
ATOM 2370 O O . GLY A 1 308 ? 26.085 -3.282 -29.990 1.00 81.25 308 GLY A O 1
ATOM 2371 N N . LEU A 1 309 ? 25.615 -1.856 -28.311 1.00 80.88 309 LEU A N 1
ATOM 2372 C CA . LEU A 1 309 ? 25.826 -0.625 -29.092 1.00 80.88 309 LEU A CA 1
ATOM 2373 C C . LEU A 1 309 ? 27.276 -0.121 -29.033 1.00 80.88 309 LEU A C 1
ATOM 2375 O O . LEU A 1 309 ? 27.834 0.244 -30.067 1.00 80.88 309 LEU A O 1
ATOM 2379 N N . GLU A 1 310 ? 27.897 -0.108 -27.851 1.00 81.00 310 GLU A N 1
ATOM 2380 C CA . GLU A 1 310 ? 29.265 0.411 -27.669 1.00 81.00 310 GLU A CA 1
ATOM 2381 C C . GLU A 1 310 ? 30.351 -0.639 -27.977 1.00 81.00 310 GLU A C 1
ATOM 2383 O O . GLU A 1 310 ? 31.485 -0.286 -28.298 1.00 81.00 310 GLU A O 1
ATOM 2388 N N . GLY A 1 311 ? 30.011 -1.934 -27.946 1.00 70.31 311 GLY A N 1
ATOM 2389 C CA . GLY A 1 311 ? 30.959 -3.052 -28.042 1.00 70.31 311 GLY A CA 1
ATOM 2390 C C . GLY A 1 311 ? 31.684 -3.246 -29.384 1.00 70.31 311 GLY A C 1
ATOM 2391 O O . GLY A 1 311 ? 32.506 -4.150 -29.494 1.00 70.31 311 GLY A O 1
ATOM 2392 N N . GLY A 1 312 ? 31.395 -2.459 -30.425 1.00 70.88 312 GLY A N 1
ATOM 2393 C CA . GLY A 1 312 ? 32.133 -2.466 -31.703 1.00 70.88 312 GLY A CA 1
ATOM 2394 C C . GLY A 1 312 ? 31.939 -3.691 -32.619 1.00 70.88 312 GLY A C 1
ATOM 2395 O O . GLY A 1 312 ? 32.261 -3.617 -33.803 1.00 70.88 312 GLY A O 1
ATOM 2396 N N . PHE A 1 313 ? 31.353 -4.790 -32.134 1.00 70.31 313 PHE A N 1
ATOM 2397 C CA . PHE A 1 313 ? 31.119 -6.039 -32.887 1.00 70.31 313 PHE A CA 1
ATOM 2398 C C . PHE A 1 313 ? 29.987 -5.976 -33.942 1.00 70.31 313 PHE A C 1
ATOM 2400 O O . PHE A 1 313 ? 29.599 -7.002 -34.510 1.00 70.31 313 PHE A O 1
ATOM 2407 N N . GLY A 1 314 ? 29.433 -4.790 -34.212 1.00 81.12 314 GLY A N 1
ATOM 2408 C CA . GLY A 1 314 ? 28.399 -4.574 -35.227 1.00 81.12 314 GLY A CA 1
ATOM 2409 C C . GLY A 1 314 ? 27.117 -5.400 -35.004 1.00 81.12 314 GLY A C 1
ATOM 2410 O O . GLY A 1 314 ? 26.787 -5.744 -33.866 1.00 81.12 314 GLY A O 1
ATOM 2411 N N . PRO A 1 315 ? 26.380 -5.756 -36.077 1.00 83.69 315 PRO A N 1
ATOM 2412 C CA . PRO A 1 315 ? 25.105 -6.474 -35.966 1.00 83.69 315 PRO A CA 1
ATOM 2413 C C . PRO A 1 315 ? 25.195 -7.821 -35.234 1.00 83.69 315 PRO A C 1
ATOM 2415 O O . PRO A 1 315 ? 24.252 -8.206 -34.547 1.00 83.69 315 PRO A O 1
ATOM 2418 N N . VAL A 1 316 ? 26.328 -8.527 -35.340 1.00 84.75 316 VAL A N 1
ATOM 2419 C CA . VAL A 1 316 ? 26.545 -9.814 -34.653 1.00 84.75 316 VAL A CA 1
ATOM 2420 C C . VAL A 1 316 ? 26.651 -9.610 -33.139 1.00 84.75 316 VAL A C 1
ATOM 2422 O O . VAL A 1 316 ? 26.041 -10.361 -32.378 1.00 84.75 316 VAL A O 1
ATOM 2425 N N . GLY A 1 317 ? 27.347 -8.553 -32.703 1.00 84.81 317 GLY A N 1
ATOM 2426 C CA . GLY A 1 317 ? 27.392 -8.143 -31.298 1.00 84.81 317 GLY A CA 1
ATOM 2427 C C . GLY A 1 317 ? 26.006 -7.868 -30.725 1.00 84.81 317 GLY A C 1
ATOM 2428 O O . GLY A 1 317 ? 25.670 -8.388 -29.665 1.00 84.81 317 GLY A O 1
ATOM 2429 N N . MET A 1 318 ? 25.170 -7.135 -31.464 1.00 85.75 318 MET A N 1
ATOM 2430 C CA . MET A 1 318 ? 23.806 -6.805 -31.038 1.00 85.75 318 MET A CA 1
ATOM 2431 C C . MET A 1 318 ? 22.917 -8.049 -30.854 1.00 85.75 318 MET A C 1
ATOM 2433 O O . MET A 1 318 ? 22.150 -8.113 -29.894 1.00 85.75 318 MET A O 1
ATOM 2437 N N . VAL A 1 319 ? 23.037 -9.066 -31.718 1.00 88.81 319 VAL A N 1
ATOM 2438 C CA . VAL A 1 319 ? 22.284 -10.331 -31.575 1.00 88.81 319 VAL A CA 1
ATOM 2439 C C . VAL A 1 319 ? 22.727 -11.108 -30.328 1.00 88.81 319 VAL A C 1
ATOM 2441 O O . VAL A 1 319 ? 21.880 -11.595 -29.578 1.00 88.81 319 VAL A O 1
ATOM 2444 N N . LEU A 1 320 ? 24.035 -11.186 -30.064 1.00 88.25 320 LEU A N 1
ATOM 2445 C CA . LEU A 1 320 ? 24.568 -11.842 -28.863 1.00 88.25 320 LEU A CA 1
ATOM 2446 C C . LEU A 1 320 ? 24.198 -11.079 -27.581 1.00 88.25 320 LEU A C 1
ATOM 2448 O O . LEU A 1 320 ? 23.788 -11.693 -26.595 1.00 88.25 320 LEU A O 1
ATOM 2452 N N . ALA A 1 321 ? 24.272 -9.747 -27.610 1.00 89.81 321 ALA A N 1
ATOM 2453 C CA . ALA A 1 321 ? 23.866 -8.870 -26.517 1.00 89.81 321 ALA A CA 1
ATOM 2454 C C . ALA A 1 321 ? 22.367 -8.992 -26.201 1.00 89.81 321 ALA A C 1
ATOM 2456 O O . ALA A 1 321 ? 21.997 -9.098 -25.031 1.00 89.81 321 ALA A O 1
ATOM 2457 N N . PHE A 1 322 ? 21.509 -9.055 -27.226 1.00 90.50 322 PHE A N 1
ATOM 2458 C CA . PHE A 1 322 ? 20.077 -9.305 -27.055 1.00 90.50 322 PHE A CA 1
ATOM 2459 C C . PHE A 1 322 ? 19.800 -10.693 -26.462 1.00 90.50 322 PHE A C 1
ATOM 2461 O O . PHE A 1 322 ? 18.988 -10.804 -25.547 1.00 90.50 322 PHE A O 1
ATOM 2468 N N . GLY A 1 323 ? 20.499 -11.738 -26.921 1.00 92.12 323 GLY A N 1
ATOM 2469 C CA . GLY A 1 323 ? 20.381 -13.084 -26.351 1.00 92.12 323 GLY A CA 1
ATOM 2470 C C . GLY A 1 323 ? 20.775 -13.136 -24.870 1.00 92.12 323 GLY A C 1
ATOM 2471 O O . GLY A 1 323 ? 20.028 -13.670 -24.050 1.00 92.12 323 GLY A O 1
ATOM 2472 N N . ALA A 1 324 ? 21.905 -12.519 -24.509 1.00 91.19 324 ALA A N 1
ATOM 2473 C CA . ALA A 1 324 ? 22.358 -12.416 -23.122 1.00 91.19 324 ALA A CA 1
ATOM 2474 C C . ALA A 1 324 ? 21.383 -11.607 -22.247 1.00 91.19 324 ALA A C 1
ATOM 2476 O O . ALA A 1 324 ? 21.051 -12.031 -21.140 1.00 91.19 324 ALA A O 1
ATOM 2477 N N . TRP A 1 325 ? 20.882 -10.477 -22.759 1.00 92.56 325 TRP A N 1
ATOM 2478 C CA . TRP A 1 325 ? 19.869 -9.658 -22.091 1.00 92.56 325 TRP A CA 1
ATOM 2479 C C . TRP A 1 325 ? 18.561 -10.423 -21.868 1.00 92.56 325 TRP A C 1
ATOM 2481 O O . TRP A 1 325 ? 18.058 -10.442 -20.748 1.00 92.56 325 TRP A O 1
ATOM 2491 N N . PHE A 1 326 ? 18.050 -11.115 -22.888 1.00 92.56 326 PHE A N 1
ATOM 2492 C CA . PHE A 1 326 ? 16.817 -11.895 -22.786 1.00 92.56 326 PHE A CA 1
ATOM 2493 C C . PHE A 1 326 ? 16.929 -13.006 -21.733 1.00 92.56 326 PHE A C 1
ATOM 2495 O O . PHE A 1 326 ? 16.035 -13.147 -20.900 1.00 92.56 326 PHE A O 1
ATOM 2502 N N . VAL A 1 327 ? 18.041 -13.752 -21.713 1.00 93.44 327 VAL A N 1
ATOM 2503 C CA . VAL A 1 327 ? 18.281 -14.805 -20.709 1.00 93.44 327 VAL A CA 1
ATOM 2504 C C . VAL A 1 327 ? 18.411 -14.220 -19.298 1.00 93.44 327 VAL A C 1
ATOM 2506 O O . VAL A 1 327 ? 17.812 -14.761 -18.368 1.00 93.44 327 VAL A O 1
ATOM 2509 N N . ALA A 1 328 ? 19.126 -13.103 -19.126 1.00 92.31 328 ALA A N 1
ATOM 2510 C CA . ALA A 1 328 ? 19.255 -12.433 -17.829 1.00 92.31 328 ALA A CA 1
ATOM 2511 C C . ALA A 1 328 ? 17.903 -11.904 -17.315 1.00 92.31 328 ALA A C 1
ATOM 2513 O O . ALA A 1 328 ? 17.538 -12.139 -16.161 1.00 92.31 328 ALA A O 1
ATOM 2514 N N . THR A 1 329 ? 17.126 -11.244 -18.178 1.00 93.19 329 THR A N 1
ATOM 2515 C CA . THR A 1 329 ? 15.776 -10.766 -17.861 1.00 93.19 329 THR A CA 1
ATOM 2516 C C . THR A 1 329 ? 14.832 -11.923 -17.533 1.00 93.19 329 THR A C 1
ATOM 2518 O O . THR A 1 329 ? 14.127 -11.847 -16.529 1.00 93.19 329 THR A O 1
ATOM 2521 N N . PHE A 1 330 ? 14.847 -13.016 -18.299 1.00 93.31 330 PHE A N 1
ATOM 2522 C CA . PHE A 1 330 ? 14.015 -14.186 -18.013 1.00 93.31 330 PHE A CA 1
ATOM 2523 C C . PHE A 1 330 ? 14.371 -14.831 -16.663 1.00 93.31 330 PHE A C 1
ATOM 2525 O O . PHE A 1 330 ? 13.513 -14.952 -15.791 1.00 93.31 330 PHE A O 1
ATOM 2532 N N . ALA A 1 331 ? 15.641 -15.187 -16.451 1.00 93.12 331 ALA A N 1
ATOM 2533 C CA . ALA A 1 331 ? 16.062 -15.917 -15.256 1.00 93.12 331 ALA A CA 1
ATOM 2534 C C . ALA A 1 331 ? 15.957 -15.085 -13.962 1.00 93.12 331 ALA A C 1
ATOM 2536 O O . ALA A 1 331 ? 15.547 -15.611 -12.927 1.00 93.12 331 ALA A O 1
ATOM 2537 N N . VAL A 1 332 ? 16.311 -13.795 -14.001 1.00 92.62 332 VAL A N 1
ATOM 2538 C CA . VAL A 1 332 ? 16.360 -12.958 -12.790 1.00 92.62 332 VAL A CA 1
ATOM 2539 C C . VAL A 1 332 ? 15.058 -12.184 -12.580 1.00 92.62 332 VAL A C 1
ATOM 2541 O O . VAL A 1 332 ? 14.443 -12.329 -11.529 1.00 92.62 332 VAL A O 1
ATOM 2544 N N . LEU A 1 333 ? 14.598 -11.400 -13.563 1.00 91.88 333 LEU A N 1
ATOM 2545 C CA . LEU A 1 333 ? 13.425 -10.527 -13.387 1.00 91.88 333 LEU A CA 1
ATOM 2546 C C . LEU A 1 333 ? 12.094 -11.304 -13.462 1.00 91.88 333 LEU A C 1
ATOM 2548 O O . LEU A 1 333 ? 11.177 -11.011 -12.694 1.00 91.88 333 LEU A O 1
ATOM 2552 N N . LEU A 1 334 ? 11.969 -12.302 -14.351 1.00 92.31 334 LEU A N 1
ATOM 2553 C CA . LEU A 1 334 ? 10.727 -13.086 -14.485 1.00 92.31 334 LEU A CA 1
ATOM 2554 C C . LEU A 1 334 ? 10.656 -14.338 -13.599 1.00 92.31 334 LEU A C 1
ATOM 2556 O O . LEU A 1 334 ? 9.558 -14.678 -13.171 1.00 92.31 334 LEU A O 1
ATOM 2560 N N . CYS A 1 335 ? 11.764 -15.025 -13.303 1.00 93.00 335 CYS A N 1
ATOM 2561 C CA . CYS A 1 335 ? 11.726 -16.193 -12.410 1.00 93.00 335 CYS A CA 1
ATOM 2562 C C . CYS A 1 335 ? 12.030 -15.833 -10.945 1.00 93.00 335 CYS A C 1
ATOM 2564 O O . CYS A 1 335 ? 11.167 -16.013 -10.088 1.00 93.00 335 CYS A O 1
ATOM 2566 N N . MET A 1 336 ? 13.231 -15.326 -10.642 1.00 94.12 336 MET A N 1
ATOM 2567 C CA . MET A 1 336 ? 13.665 -15.088 -9.255 1.00 94.12 336 MET A CA 1
ATOM 2568 C C . MET A 1 336 ? 12.876 -13.964 -8.559 1.00 94.12 336 MET A C 1
ATOM 2570 O O . MET A 1 336 ? 12.238 -14.201 -7.536 1.00 94.12 336 MET A O 1
ATOM 2574 N N . ASP A 1 337 ? 12.892 -12.756 -9.119 1.00 94.06 337 ASP A N 1
ATOM 2575 C CA . ASP A 1 337 ? 12.297 -11.553 -8.515 1.00 94.06 337 ASP A CA 1
ATOM 2576 C C . ASP A 1 337 ? 10.760 -11.653 -8.441 1.00 94.06 337 ASP A C 1
ATOM 2578 O O . ASP A 1 337 ? 10.138 -11.332 -7.431 1.00 94.06 337 ASP A O 1
ATOM 2582 N N . THR A 1 338 ? 10.124 -12.242 -9.460 1.00 91.94 338 THR A N 1
ATOM 2583 C CA . THR A 1 338 ? 8.675 -12.513 -9.417 1.00 91.94 338 THR A CA 1
ATOM 2584 C C . THR A 1 338 ? 8.308 -13.532 -8.324 1.00 91.94 338 THR A C 1
ATOM 2586 O O . THR A 1 338 ? 7.268 -13.379 -7.683 1.00 91.94 338 THR A O 1
ATOM 2589 N N . MET A 1 339 ? 9.154 -14.531 -8.038 1.00 93.44 339 MET A N 1
ATOM 2590 C CA . MET A 1 339 ? 8.938 -15.447 -6.907 1.00 93.44 339 MET A CA 1
ATOM 2591 C C . MET A 1 339 ? 9.086 -14.731 -5.553 1.00 93.44 339 MET A C 1
ATOM 2593 O O . MET A 1 339 ? 8.269 -14.957 -4.659 1.00 93.44 339 MET A O 1
ATOM 2597 N N . GLU A 1 340 ? 10.062 -13.830 -5.408 1.00 93.00 340 GLU A N 1
ATOM 2598 C CA . GLU A 1 340 ? 10.206 -12.971 -4.221 1.00 93.00 340 GLU A CA 1
ATOM 2599 C C . GLU A 1 340 ? 8.970 -12.073 -4.033 1.00 93.00 340 GLU A C 1
ATOM 2601 O O . GLU A 1 340 ? 8.377 -12.047 -2.950 1.00 93.00 340 GLU A O 1
ATOM 2606 N N . CYS A 1 341 ? 8.498 -11.434 -5.110 1.00 92.31 341 CYS A N 1
ATOM 2607 C CA . CYS A 1 341 ? 7.253 -10.665 -5.140 1.00 92.31 341 CYS A CA 1
ATOM 2608 C C . CYS A 1 341 ? 6.042 -11.489 -4.678 1.00 92.31 341 CYS A C 1
ATOM 2610 O O . CYS A 1 341 ? 5.264 -11.015 -3.847 1.00 92.31 341 CYS A O 1
ATOM 2612 N N . VAL A 1 342 ? 5.883 -12.720 -5.176 1.00 94.12 342 VAL A N 1
ATOM 2613 C CA . VAL A 1 342 ? 4.761 -13.604 -4.817 1.00 94.12 342 VAL A CA 1
ATOM 2614 C C . VAL A 1 342 ? 4.835 -14.047 -3.356 1.00 94.12 342 VAL A C 1
ATOM 2616 O O . VAL A 1 342 ? 3.824 -13.972 -2.659 1.00 94.12 342 VAL A O 1
ATOM 2619 N N . LEU A 1 343 ? 6.004 -14.442 -2.845 1.00 93.19 343 LEU A N 1
ATOM 2620 C CA . LEU A 1 343 ? 6.162 -14.830 -1.436 1.00 93.19 343 LEU A CA 1
ATOM 2621 C C . LEU A 1 343 ? 5.934 -13.645 -0.484 1.00 93.19 343 LEU A C 1
ATOM 2623 O O . LEU A 1 343 ? 5.340 -13.798 0.587 1.00 93.19 343 LEU A O 1
ATOM 2627 N N . HIS A 1 344 ? 6.348 -12.443 -0.880 1.00 91.75 344 HIS A N 1
ATOM 2628 C CA . HIS A 1 344 ? 6.085 -11.224 -0.122 1.00 91.75 344 HIS A CA 1
ATOM 2629 C C . HIS A 1 344 ? 4.622 -10.768 -0.189 1.00 91.75 344 HIS A C 1
ATOM 2631 O O . HIS A 1 344 ? 4.103 -10.301 0.828 1.00 91.75 344 HIS A O 1
ATOM 2637 N N . ALA A 1 345 ? 3.934 -10.964 -1.315 1.00 92.19 345 ALA A N 1
ATOM 2638 C CA . ALA A 1 345 ? 2.491 -10.759 -1.419 1.00 92.19 345 ALA A CA 1
ATOM 2639 C C . ALA A 1 345 ? 1.701 -11.796 -0.599 1.00 92.19 345 ALA A C 1
ATOM 2641 O O . ALA A 1 345 ? 0.753 -11.424 0.090 1.00 92.19 345 ALA A O 1
ATOM 2642 N N . LEU A 1 346 ? 2.112 -13.070 -0.612 1.00 93.00 346 LEU A N 1
ATOM 2643 C CA . LEU A 1 346 ? 1.502 -14.140 0.183 1.00 93.00 346 LEU A CA 1
ATOM 2644 C C . LEU A 1 346 ? 1.614 -13.848 1.684 1.00 93.00 346 LEU A C 1
ATOM 2646 O O . LEU A 1 346 ? 0.615 -13.943 2.394 1.00 93.00 346 LEU A O 1
ATOM 2650 N N . ARG A 1 347 ? 2.789 -13.402 2.154 1.00 92.31 347 ARG A N 1
ATOM 2651 C CA . ARG A 1 347 ? 2.963 -12.941 3.541 1.00 92.31 347 ARG A CA 1
ATOM 2652 C C . ARG A 1 347 ? 1.972 -11.827 3.892 1.00 92.31 347 ARG A C 1
ATOM 2654 O O . ARG A 1 347 ? 1.278 -11.972 4.890 1.00 92.31 347 ARG A O 1
ATOM 2661 N N . LEU A 1 348 ? 1.873 -10.784 3.057 1.00 89.88 348 LEU A N 1
ATOM 2662 C CA . LEU A 1 348 ? 0.954 -9.653 3.272 1.00 89.88 348 LEU A CA 1
ATOM 2663 C C . LEU A 1 348 ? -0.525 -10.080 3.336 1.00 89.88 348 LEU A C 1
ATOM 2665 O O . LEU A 1 348 ? -1.322 -9.419 3.999 1.00 89.88 348 LEU A O 1
ATOM 2669 N N . HIS A 1 349 ? -0.893 -11.194 2.695 1.00 90.62 349 HIS A N 1
ATOM 2670 C CA . HIS A 1 349 ? -2.224 -11.785 2.841 1.00 90.62 349 HIS A CA 1
ATOM 2671 C C . HIS A 1 349 ? -2.369 -12.602 4.134 1.00 90.62 349 HIS A C 1
ATOM 2673 O O . HIS A 1 349 ? -3.392 -12.484 4.806 1.00 90.62 349 HIS A O 1
ATOM 2679 N N . TRP A 1 350 ? -1.361 -13.392 4.506 1.00 88.94 350 TRP A N 1
ATOM 2680 C CA . TRP A 1 350 ? -1.417 -14.277 5.674 1.00 88.94 350 TRP A CA 1
ATOM 2681 C C . TRP A 1 350 ? -1.305 -13.523 7.007 1.00 88.94 350 TRP A C 1
ATOM 2683 O O . TRP A 1 350 ? -2.143 -13.679 7.889 1.00 88.94 350 TRP A O 1
ATOM 2693 N N . VAL A 1 351 ? -0.280 -12.688 7.177 1.00 86.75 351 VAL A N 1
ATOM 2694 C CA . VAL A 1 351 ? 0.013 -12.044 8.470 1.00 86.75 351 VAL A CA 1
ATOM 2695 C C . VAL A 1 351 ? -0.684 -10.688 8.579 1.00 86.75 351 VAL A C 1
ATOM 2697 O O . VAL A 1 351 ? -1.303 -10.385 9.596 1.00 86.75 351 VAL A O 1
ATOM 2700 N N . GLU A 1 352 ? -0.625 -9.862 7.532 1.00 85.62 352 GLU A N 1
ATOM 2701 C CA . GLU A 1 352 ? -1.128 -8.487 7.596 1.00 85.62 352 GLU A CA 1
ATOM 2702 C C . GLU A 1 352 ? -2.623 -8.318 7.220 1.00 85.62 352 GLU A C 1
ATOM 2704 O O . GLU A 1 352 ? -3.203 -7.269 7.529 1.00 85.62 352 GLU A O 1
ATOM 2709 N N . PHE A 1 353 ? -3.269 -9.322 6.604 1.00 87.00 353 PHE A N 1
ATOM 2710 C CA . PHE A 1 353 ? -4.688 -9.280 6.194 1.00 87.00 353 PHE A CA 1
ATOM 2711 C C . PHE A 1 353 ? -5.578 -10.330 6.887 1.00 87.00 353 PHE A C 1
ATOM 2713 O O . PHE A 1 353 ? -6.588 -9.932 7.465 1.00 87.00 353 PHE A O 1
ATOM 2720 N N . GLN A 1 354 ? -5.229 -11.625 6.882 1.00 86.12 354 GLN A N 1
ATOM 2721 C CA . GLN A 1 354 ? -6.054 -12.676 7.513 1.00 86.12 354 GLN A CA 1
ATOM 2722 C C . GLN A 1 354 ? -6.174 -12.517 9.040 1.00 86.12 354 GLN A C 1
ATOM 2724 O O . GLN A 1 354 ? -7.276 -12.690 9.562 1.00 86.12 354 GLN A O 1
ATOM 2729 N N . ASN A 1 355 ? -5.117 -12.061 9.737 1.00 81.94 355 ASN A N 1
ATOM 2730 C CA . ASN A 1 355 ? -5.095 -11.793 11.195 1.00 81.94 355 ASN A CA 1
ATOM 2731 C C . ASN A 1 355 ? -5.998 -10.610 11.651 1.00 81.94 355 ASN A C 1
ATOM 2733 O O . ASN A 1 355 ? -5.714 -9.899 12.612 1.00 81.94 355 ASN A O 1
ATOM 2737 N N . LYS A 1 356 ? -7.062 -10.312 10.899 1.00 80.38 356 LYS A N 1
ATOM 2738 C CA . LYS A 1 356 ? -8.069 -9.278 11.187 1.00 80.38 356 LYS A CA 1
ATOM 2739 C C . LYS A 1 356 ? -9.497 -9.820 11.231 1.00 80.38 356 LYS A C 1
ATOM 2741 O O . LYS A 1 356 ? -10.357 -9.108 11.747 1.00 80.38 356 LYS A O 1
ATOM 2746 N N . PHE A 1 357 ? -9.729 -11.013 10.674 1.00 83.06 357 PHE A N 1
ATOM 2747 C CA . PHE A 1 357 ? -11.057 -11.620 10.515 1.00 83.06 357 PHE A CA 1
ATOM 2748 C C . PHE A 1 357 ? -11.062 -13.163 10.459 1.00 83.06 357 PHE A C 1
ATOM 2750 O O . PHE A 1 357 ? -12.136 -13.751 10.510 1.00 83.06 357 PHE A O 1
ATOM 2757 N N . TYR A 1 358 ? -9.912 -13.831 10.294 1.00 82.19 358 TYR A N 1
ATOM 2758 C CA . TYR A 1 358 ? -9.842 -15.282 10.097 1.00 82.19 358 TYR A CA 1
ATOM 2759 C C . TYR A 1 358 ? -9.202 -15.976 11.304 1.00 82.19 358 TYR A C 1
ATOM 2761 O O . TYR A 1 358 ? -7.984 -15.959 11.458 1.00 82.19 358 TYR A O 1
ATOM 2769 N N . HIS A 1 359 ? -10.037 -16.609 12.131 1.00 72.75 359 HIS A N 1
ATOM 2770 C CA . HIS A 1 359 ? -9.631 -17.272 13.379 1.00 72.75 359 HIS A CA 1
ATOM 2771 C C . HIS A 1 359 ? -9.045 -18.686 13.184 1.00 72.75 359 HIS A C 1
ATOM 2773 O O . HIS A 1 359 ? -8.448 -19.239 14.094 1.00 72.75 359 HIS A O 1
ATOM 2779 N N . ALA A 1 360 ? -9.150 -19.260 11.979 1.00 74.44 360 ALA A N 1
ATOM 2780 C CA . ALA A 1 360 ? -8.515 -20.524 11.568 1.00 74.44 360 ALA A CA 1
ATOM 2781 C C . ALA A 1 360 ? -8.916 -21.824 12.313 1.00 74.44 360 ALA A C 1
ATOM 2783 O O . ALA A 1 360 ? -8.440 -22.888 11.929 1.00 74.44 360 ALA A O 1
ATOM 2784 N N . GLU A 1 361 ? -9.838 -21.781 13.277 1.00 76.62 361 GLU A N 1
ATOM 2785 C CA . GLU A 1 361 ? -10.310 -22.914 14.109 1.00 76.62 361 GLU A CA 1
ATOM 2786 C C . GLU A 1 361 ? -11.081 -24.035 13.359 1.00 76.62 361 GLU A C 1
ATOM 2788 O O . GLU A 1 361 ? -11.603 -24.969 13.966 1.00 76.62 361 GLU A O 1
ATOM 2793 N N . GLY A 1 362 ? -11.180 -23.973 12.028 1.00 82.00 362 GLY A N 1
ATOM 2794 C CA . GLY A 1 362 ? -11.947 -24.925 11.220 1.00 82.00 362 GLY A CA 1
ATOM 2795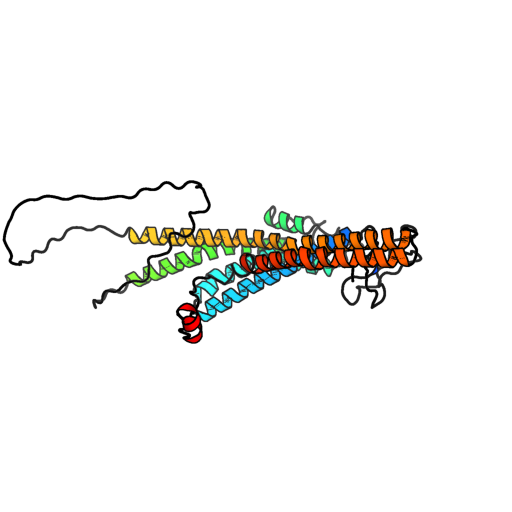 C C . GLY A 1 362 ? -11.177 -26.198 10.852 1.00 82.00 362 GLY A C 1
ATOM 2796 O O . GLY A 1 362 ? -10.061 -26.138 10.335 1.00 82.00 362 GLY A O 1
ATOM 2797 N N . TYR A 1 363 ? -11.810 -27.366 11.003 1.00 83.00 363 TYR A N 1
ATOM 2798 C CA . TYR A 1 363 ? -11.308 -28.607 10.407 1.00 83.00 363 TYR A CA 1
ATOM 2799 C C . TYR A 1 363 ? -11.573 -28.638 8.892 1.00 83.00 363 TYR A C 1
ATOM 2801 O O . TYR A 1 363 ? -12.600 -28.160 8.407 1.00 83.00 363 TYR A O 1
ATOM 2809 N N . LYS A 1 364 ? -10.657 -29.238 8.120 1.00 85.00 364 LYS A N 1
ATOM 2810 C CA . LYS A 1 364 ? -10.885 -29.487 6.690 1.00 85.00 364 LYS A CA 1
ATOM 2811 C C . LYS A 1 364 ? -12.036 -30.486 6.540 1.00 85.00 364 LYS A C 1
ATOM 2813 O O . LYS A 1 364 ? -11.941 -31.606 7.034 1.00 85.00 364 LYS A O 1
ATOM 2818 N N . PHE A 1 365 ? -13.080 -30.113 5.804 1.00 87.25 365 PHE A N 1
ATOM 2819 C CA . PHE A 1 365 ? -14.109 -31.058 5.377 1.00 87.25 365 PHE A CA 1
ATOM 2820 C C . PHE A 1 365 ? -13.506 -32.082 4.399 1.00 87.25 365 PHE A C 1
ATOM 2822 O O . PHE A 1 365 ? -13.181 -31.743 3.259 1.00 87.25 365 PHE A O 1
ATOM 2829 N N . ASP A 1 366 ? -13.347 -33.322 4.862 1.00 82.38 366 ASP A N 1
ATOM 2830 C CA . ASP A 1 366 ? -13.063 -34.494 4.033 1.00 82.38 366 ASP A CA 1
ATOM 2831 C C . ASP A 1 366 ? -14.370 -35.277 3.867 1.00 82.38 366 ASP A C 1
ATOM 2833 O O . ASP A 1 366 ? -14.938 -35.783 4.836 1.00 82.38 366 ASP A O 1
ATOM 2837 N N . ALA A 1 367 ? -14.876 -35.336 2.636 1.00 83.12 367 ALA A N 1
ATOM 2838 C CA . ALA A 1 367 ? -16.035 -36.151 2.302 1.00 83.12 367 ALA A CA 1
ATOM 2839 C C . ALA A 1 367 ? -15.616 -37.616 2.119 1.00 83.12 367 ALA A C 1
ATOM 2841 O O . ALA A 1 367 ? -14.521 -37.893 1.633 1.00 83.12 367 ALA A O 1
ATOM 2842 N N . LEU A 1 368 ? -16.515 -38.552 2.438 1.00 80.38 368 LEU A N 1
ATOM 2843 C CA . LEU A 1 368 ? -16.335 -39.971 2.128 1.00 80.38 368 LEU A CA 1
ATOM 2844 C C . LEU A 1 368 ? -16.471 -40.196 0.610 1.00 80.38 368 LEU A C 1
ATOM 2846 O O . LEU A 1 368 ? -17.551 -40.521 0.115 1.00 80.38 368 LEU A O 1
ATOM 2850 N N . ASP A 1 369 ? -15.380 -39.992 -0.127 1.00 80.50 369 ASP A N 1
ATOM 2851 C CA . ASP A 1 369 ? -15.291 -40.280 -1.558 1.00 80.50 369 ASP A CA 1
ATOM 2852 C C . ASP A 1 369 ? -14.571 -41.610 -1.808 1.00 80.50 369 ASP A C 1
ATOM 2854 O O . ASP A 1 369 ? -13.339 -41.703 -1.768 1.00 80.50 369 ASP A O 1
ATOM 2858 N N . PHE A 1 370 ? -15.363 -42.629 -2.146 1.00 78.38 370 PHE A N 1
ATOM 2859 C CA . PHE A 1 370 ? -14.891 -43.963 -2.509 1.00 78.38 370 PHE A CA 1
ATOM 2860 C C . PHE A 1 370 ? -13.913 -43.970 -3.696 1.00 78.38 370 PHE A C 1
ATOM 2862 O O . PHE A 1 370 ? -13.101 -44.889 -3.781 1.00 78.38 370 PHE A O 1
ATOM 2869 N N . ALA A 1 371 ? -13.939 -42.973 -4.592 1.00 72.25 371 ALA A N 1
ATOM 2870 C CA . ALA A 1 371 ? -12.954 -42.876 -5.671 1.00 72.25 371 ALA A CA 1
ATOM 2871 C C . ALA A 1 371 ? -11.556 -42.497 -5.145 1.00 72.25 371 ALA A C 1
ATOM 2873 O O . ALA A 1 371 ? -10.550 -42.963 -5.681 1.00 72.25 371 ALA A O 1
ATOM 2874 N N . SER A 1 372 ? -11.491 -41.700 -4.074 1.00 65.31 372 SER A N 1
ATOM 2875 C CA . SER A 1 372 ? -10.235 -41.331 -3.413 1.00 65.31 372 SER A CA 1
ATOM 2876 C C . SER A 1 372 ? -9.684 -42.460 -2.532 1.00 65.31 372 SER A C 1
ATOM 2878 O O . SER A 1 372 ? -8.496 -42.776 -2.615 1.00 65.31 372 SER A O 1
ATOM 2880 N N . ASP A 1 373 ? -10.539 -43.138 -1.756 1.00 59.91 373 ASP A N 1
ATOM 2881 C CA . ASP A 1 373 ? -10.108 -44.243 -0.890 1.00 59.91 373 ASP A CA 1
ATOM 2882 C C . ASP A 1 373 ? -9.758 -45.513 -1.688 1.00 59.91 373 ASP A C 1
ATOM 2884 O O . ASP A 1 373 ? -8.834 -46.232 -1.303 1.00 59.91 373 ASP A O 1
ATOM 2888 N N . ALA A 1 374 ? -10.377 -45.755 -2.851 1.00 61.16 374 ALA A N 1
ATOM 2889 C CA . ALA A 1 374 ? -9.968 -46.836 -3.758 1.00 61.16 374 ALA A CA 1
ATOM 2890 C C . ALA A 1 374 ? -8.523 -46.679 -4.279 1.00 61.16 374 ALA A C 1
ATOM 2892 O O . ALA A 1 374 ? -7.872 -47.675 -4.580 1.00 61.16 374 ALA A O 1
ATOM 2893 N N . PHE A 1 375 ? -7.992 -45.452 -4.343 1.00 59.62 375 PHE A N 1
ATOM 2894 C CA . PHE A 1 375 ? -6.588 -45.191 -4.696 1.00 59.62 375 PHE A CA 1
ATOM 2895 C C . PHE A 1 375 ? -5.634 -45.287 -3.485 1.00 59.62 375 PHE A C 1
ATOM 2897 O O . PHE A 1 375 ? -4.415 -45.284 -3.636 1.00 59.62 375 PHE A O 1
ATOM 2904 N N . LYS A 1 376 ? -6.188 -45.350 -2.271 1.00 59.06 376 LYS A N 1
ATOM 2905 C CA . LYS A 1 376 ? -5.477 -45.279 -0.984 1.00 59.06 376 LYS A CA 1
ATOM 2906 C C . LYS A 1 376 ? -5.410 -46.633 -0.266 1.00 59.06 376 LYS A C 1
ATOM 2908 O O . LYS A 1 376 ? -4.513 -46.846 0.544 1.00 59.06 376 LYS A O 1
ATOM 2913 N N . TYR A 1 377 ? -6.343 -47.530 -0.594 1.00 58.19 377 TYR A N 1
ATOM 2914 C CA . TYR A 1 377 ? -6.480 -48.890 -0.059 1.00 58.19 377 TYR A CA 1
ATOM 2915 C C . TYR A 1 377 ? -6.623 -49.964 -1.158 1.00 58.19 377 TYR A C 1
ATOM 2917 O O . TYR A 1 377 ? -7.055 -51.077 -0.875 1.00 58.19 377 TYR A O 1
ATOM 2925 N N . GLY A 1 378 ? -6.301 -49.631 -2.413 1.00 53.31 378 GLY A N 1
ATOM 2926 C CA . GLY A 1 378 ? -6.388 -50.544 -3.555 1.00 53.31 378 GLY A CA 1
ATOM 2927 C C . GLY A 1 378 ? -5.151 -51.427 -3.742 1.00 53.31 378 GLY A C 1
ATOM 2928 O O . GLY A 1 378 ? -4.310 -51.110 -4.583 1.00 53.31 378 GLY A O 1
ATOM 2929 N N . GLU A 1 379 ? -5.093 -52.544 -3.010 1.00 43.81 379 GLU A N 1
ATOM 2930 C CA . GLU A 1 379 ? -4.387 -53.783 -3.403 1.00 43.81 379 GLU A CA 1
ATOM 2931 C C . GLU A 1 379 ? -5.401 -54.927 -3.586 1.00 43.81 379 GLU A C 1
ATOM 2933 O O . GLU A 1 379 ? -6.329 -55.028 -2.749 1.00 43.81 379 GLU A O 1
#

Secondary structure (DSSP, 8-state):
-TT----SS--SEE-SS--TTSS-PPPEE-S--SSSS-GGGTT-TTHHHHHHHHHHHHHHHHHHHHHHHHHHHHHHHHHHHT-HHHIIIIIHHHHHHHIIIIIHHHHHHHHHHHS-TTSBTBPP---HHHHHHHHHHSTT---GGG-SSTTHHHHHHHHHHHHHHHHHHHHHHHHHHHHHHHHHHTT------------S-----SSS--SS--------------------------------------HHHHHHHHHHHHHHHHHHHHHHHHHHHHHHHTHHHHHHHHHHHHHHHHHIIIIIIIIIIISS-HHHHHHHHHHHHHHHIIIIIIIIIHHHHHHHHHHHHHTTTGGGT----PPP-----HHHHTTTS--

pLDDT: mean 71.49, std 23.49, range [20.31, 94.5]